Protein AF-A0A507ELG1-F1 (afdb_monomer_lite)

pLDDT: mean 86.61, std 16.06, range [27.95, 98.75]

Foldseek 3Di:
DDPDPDPPQAFDLFAAEEEEQLQAFFDDQVCRQPPVSCVVSVVVVHAYEWEWEADPNWIATDDPDRDHTDDPVSCQVCQVRYEYEYPDPVSVVVQLVVLVRHWYWYDDQPQWTAISVGAIAGDAQHADDQQHEHEAVVVYLQYFCNRRYNHYHHSHRNQSVLVSCQQVVQLVVLVVVVPDDPVRVPPVVVVVVLQCPDLPNLFKFKFKKFALPQWDWDVVQVVLVVVCCVLPVVFQFEDCPGPFAHKIWTLFTFGDRVRCVVCVVVCVVCVVVLLVLLLVLVVVVPFKKWWWAAWGQHPFAIKIFIDIPGQSVVSLVSSVVSCVVVVHRGDRGPDSTTIIGRTGGSDDDRSVSRVVSRVVGGGHTTTMGGDQWMWIFIADNRRDPVSTDIDTSGGHPDD

Secondary structure (DSSP, 8-state):
-------SS---SSPEEEEETT-SSS--TTTTT-HHHHHHHHHTT-EEEEEEEEETTEEEE-SSS--EEE-HHHHHHTTTTEEEEE-SHHHHHHHHTTTTT-EEE--SS-SEEE-TTS-EEEPTTSPP-TTPEEE-GGG-SS---GGGSSEEEES-HHHHHHHHHHHHHHHHHHHHTTSS-GGGS--HHHHHHHHTTSTT----EEEEEEESTTEEE-HHHHHHHHHHHHHHTTSEE-BTT-SS-B-EEEEEEEE-HHHHHHHHHHHHHHHHHHHHHHHHHHHHH-SEEEEEEEEEEETTEEEEEEEESS-THHHHHHHHHHHHHTT---------SEEEEEEE-SS---HHHHHHHHHHTTT-EEEEEEE-EEEEEEE-SS--TTT-EEEEEEE----

Sequence (399 aa):
MLADTAETAGGREVPIIIAHRGNTRGPRKELENTLPYIQDAIAQGFDVEVDVWSVDGQLFLGHDEPEIPIEPSFLDQYAANLWCHAKNVHALGYLLSRRDALRSFSHDVDPHVITSDGRIWTYPGRELVKGAISVMPERSDHQTGIWNCYGICTDFAMLYATYVEMRTRNRKKLVGFRTKKESDYINPLIVDKLLHHTLIDERRCLAVYTYYDDFAPTPAWSALNTYLAKEFGKQNIYDVAGPISFVHWTFMQILGFEQWEEHSATFACHQSKYLAILREEMATLLPLTIKWSGLVAVPNGLVMLGYPSVDVNIWRQRIESRLEKEGLPFRRYQNDIVHSTILRLSADESPERLIAASDAWQDVFFGTLAVSKFQVGRSSWRMQPTECVTVDVVENNWR

Radius of gyration: 23.84 Å; chains: 1; bounding box: 68×49×68 Å

Structure (mmCIF, N/CA/C/O backbone):
data_AF-A0A507ELG1-F1
#
_entry.id   AF-A0A507ELG1-F1
#
loop_
_atom_site.group_PDB
_atom_site.id
_atom_site.type_symbol
_atom_site.label_atom_id
_atom_site.label_alt_id
_atom_site.label_comp_id
_atom_site.label_asym_id
_atom_site.label_entity_id
_atom_site.label_seq_id
_atom_site.pdbx_PDB_ins_code
_atom_site.Cartn_x
_atom_site.Cartn_y
_atom_site.Cartn_z
_atom_site.occupancy
_atom_site.B_iso_or_equiv
_atom_site.auth_seq_id
_atom_site.auth_comp_id
_atom_site.auth_asym_id
_atom_site.auth_atom_id
_atom_site.pdbx_PDB_model_num
ATOM 1 N N . MET A 1 1 ? -41.741 -16.315 6.347 1.00 33.41 1 MET A N 1
ATOM 2 C CA . MET A 1 1 ? -40.717 -16.089 5.310 1.00 33.41 1 MET A CA 1
ATOM 3 C C . MET A 1 1 ? -39.572 -15.358 5.981 1.00 33.41 1 MET A C 1
ATOM 5 O O . MET A 1 1 ? -39.644 -14.151 6.146 1.00 33.41 1 MET A O 1
ATOM 9 N N . LEU A 1 2 ? -38.626 -16.126 6.520 1.00 27.95 2 LEU A N 1
ATOM 10 C CA . LEU A 1 2 ? -37.408 -15.624 7.154 1.00 27.95 2 LEU A CA 1
ATOM 11 C C . LEU A 1 2 ? -36.358 -15.565 6.046 1.00 27.95 2 LEU A C 1
ATOM 13 O O . LEU A 1 2 ? -36.026 -16.603 5.479 1.00 27.95 2 LEU A O 1
ATOM 17 N N . ALA A 1 3 ? -35.956 -14.354 5.672 1.00 29.02 3 ALA A N 1
ATOM 18 C CA . ALA A 1 3 ? -34.877 -14.132 4.725 1.00 29.02 3 ALA A CA 1
ATOM 19 C C . ALA A 1 3 ? -33.538 -14.444 5.408 1.00 29.02 3 ALA A C 1
ATOM 21 O O . ALA A 1 3 ? -33.305 -13.993 6.528 1.00 29.02 3 ALA A O 1
ATOM 22 N N . ASP A 1 4 ? -32.740 -15.261 4.722 1.00 30.05 4 ASP A N 1
ATOM 23 C CA . ASP A 1 4 ? -31.304 -15.512 4.870 1.00 30.05 4 ASP A CA 1
ATOM 24 C C . ASP A 1 4 ? -30.638 -15.065 6.177 1.00 30.05 4 ASP A C 1
ATOM 26 O O . ASP A 1 4 ? -29.995 -14.023 6.275 1.00 30.05 4 ASP A O 1
ATOM 30 N N . THR A 1 5 ? -30.695 -15.943 7.174 1.00 35.59 5 THR A N 1
ATOM 31 C CA . THR A 1 5 ? -29.728 -15.975 8.273 1.00 35.59 5 THR A CA 1
ATOM 32 C C . THR A 1 5 ? -28.686 -17.054 7.983 1.00 35.59 5 THR A C 1
ATOM 34 O O . THR A 1 5 ? -28.819 -18.179 8.464 1.00 35.59 5 THR A O 1
ATOM 37 N N . ALA A 1 6 ? -27.675 -16.722 7.173 1.00 30.36 6 ALA A N 1
ATOM 38 C CA . ALA A 1 6 ? -26.418 -17.473 7.053 1.00 30.36 6 ALA A CA 1
ATOM 39 C C . ALA A 1 6 ? -25.288 -16.631 6.414 1.00 30.36 6 ALA A C 1
ATOM 41 O O . ALA A 1 6 ? -24.550 -17.113 5.562 1.00 30.36 6 ALA A O 1
ATOM 42 N N . GLU A 1 7 ? -25.126 -15.373 6.830 1.00 36.75 7 GLU A N 1
ATOM 43 C CA . GLU A 1 7 ? -23.889 -14.601 6.617 1.00 36.75 7 GLU A CA 1
ATOM 44 C C . GLU A 1 7 ? -23.199 -14.390 7.975 1.00 36.75 7 GLU A C 1
ATOM 46 O O . GLU A 1 7 ? -23.052 -13.284 8.483 1.00 36.75 7 GLU A O 1
ATOM 51 N N . THR A 1 8 ? -22.815 -15.482 8.636 1.00 37.78 8 THR A N 1
ATOM 52 C CA . THR A 1 8 ? -21.976 -15.429 9.838 1.00 37.78 8 THR A CA 1
ATOM 53 C C . THR A 1 8 ? -20.672 -16.188 9.588 1.00 37.78 8 THR A C 1
ATOM 55 O O . THR A 1 8 ? -20.674 -17.346 9.180 1.00 37.78 8 THR A O 1
ATOM 58 N N . ALA A 1 9 ? -19.553 -15.489 9.820 1.00 42.91 9 ALA A N 1
ATOM 59 C CA . ALA A 1 9 ? -18.160 -15.960 9.774 1.00 42.91 9 ALA A CA 1
ATOM 60 C C . ALA A 1 9 ? -17.553 -16.308 8.389 1.00 42.91 9 ALA A C 1
ATOM 62 O O . ALA A 1 9 ? -16.797 -17.270 8.249 1.00 42.91 9 ALA A O 1
ATOM 63 N N . GLY A 1 10 ? -17.822 -15.501 7.357 1.00 45.50 10 GLY A N 1
ATOM 64 C CA . GLY A 1 10 ? -17.147 -15.587 6.054 1.00 45.50 10 GLY A CA 1
ATOM 65 C C . GLY A 1 10 ? -16.188 -14.416 5.818 1.00 45.50 10 GLY A C 1
ATOM 66 O O . GLY A 1 10 ? -16.585 -13.261 5.927 1.00 45.50 10 GLY A O 1
ATOM 67 N N . GLY A 1 11 ? -14.924 -14.690 5.480 1.00 50.69 11 GLY A N 1
ATOM 68 C CA . GLY A 1 11 ? -14.010 -13.664 4.950 1.00 50.69 11 GLY A CA 1
ATOM 69 C C . GLY A 1 11 ? -14.578 -12.973 3.704 1.00 50.69 11 GLY A C 1
ATOM 70 O O . GLY A 1 11 ? -15.358 -13.577 2.966 1.00 50.69 11 GLY A O 1
ATOM 71 N N . ARG A 1 12 ? -14.195 -11.713 3.473 1.00 65.31 12 ARG A N 1
ATOM 72 C CA . ARG A 1 12 ? -14.664 -10.911 2.333 1.00 65.31 12 ARG A CA 1
ATOM 73 C C . ARG A 1 12 ? -13.772 -11.173 1.113 1.00 65.31 12 ARG A C 1
ATOM 75 O O . ARG A 1 12 ? -12.572 -11.350 1.276 1.00 65.31 12 ARG A O 1
ATOM 82 N N . GLU A 1 13 ? -14.334 -11.186 -0.102 1.00 70.69 13 GLU A N 1
ATOM 83 C CA . GLU A 1 13 ? -13.533 -11.314 -1.344 1.00 70.69 13 GLU A CA 1
ATOM 84 C C . GLU A 1 13 ? -12.524 -10.159 -1.482 1.00 70.69 13 GLU A C 1
ATOM 86 O O . GLU A 1 13 ? -11.433 -10.323 -2.021 1.00 70.69 13 GLU A O 1
ATOM 91 N N . VAL A 1 14 ? -12.897 -8.993 -0.951 1.00 84.69 14 VAL A N 1
ATOM 92 C CA . VAL A 1 14 ? -12.072 -7.793 -0.870 1.00 84.69 14 VAL A CA 1
ATOM 93 C C . VAL A 1 14 ? -12.139 -7.251 0.561 1.00 84.69 14 VAL A C 1
ATOM 95 O O . VAL A 1 14 ? -13.238 -6.885 0.986 1.00 84.69 14 VAL A O 1
ATOM 98 N N . PRO A 1 15 ? -11.023 -7.184 1.309 1.00 91.94 15 PRO A N 1
ATOM 99 C CA . PRO A 1 15 ? -11.017 -6.636 2.663 1.00 91.94 15 PRO A CA 1
ATOM 100 C C . PRO A 1 15 ? -11.459 -5.168 2.701 1.00 91.94 15 PRO A C 1
ATOM 102 O O . PRO A 1 15 ? -11.143 -4.394 1.795 1.00 91.94 15 PRO A O 1
ATOM 105 N N . ILE A 1 16 ? -12.147 -4.767 3.772 1.00 95.38 16 ILE A N 1
ATOM 106 C CA . ILE A 1 16 ? -12.341 -3.345 4.092 1.00 95.38 16 ILE A CA 1
ATOM 107 C C . ILE A 1 16 ? -11.002 -2.749 4.503 1.00 95.38 16 ILE A C 1
ATOM 109 O O . ILE A 1 16 ? -10.287 -3.346 5.304 1.00 95.38 16 ILE A O 1
ATOM 113 N N . ILE A 1 17 ? -10.685 -1.561 4.003 1.00 97.88 17 ILE A N 1
ATOM 114 C CA . ILE A 1 17 ? -9.546 -0.799 4.501 1.00 97.88 17 ILE A CA 1
ATOM 115 C C . ILE A 1 17 ? -10.036 0.148 5.594 1.00 97.88 17 ILE A C 1
ATOM 117 O O . ILE A 1 17 ? -10.936 0.957 5.361 1.00 97.88 17 ILE A O 1
ATOM 121 N N . ILE A 1 18 ? -9.448 0.008 6.779 1.00 98.56 18 ILE A N 1
ATOM 122 C CA . ILE A 1 18 ? -9.745 0.793 7.972 1.00 98.56 18 ILE A CA 1
ATOM 123 C C . ILE A 1 18 ? -8.513 1.668 8.247 1.00 98.56 18 ILE A C 1
ATOM 125 O O . ILE A 1 18 ? -7.414 1.159 8.468 1.00 98.56 18 ILE A O 1
ATOM 129 N N . ALA A 1 19 ? -8.668 2.987 8.187 1.00 98.56 19 ALA A N 1
ATOM 130 C CA . ALA A 1 19 ? -7.622 3.927 8.558 1.00 98.56 19 ALA A CA 1
ATOM 131 C C . ALA A 1 19 ? -7.489 3.941 10.084 1.00 98.56 19 ALA A C 1
ATOM 133 O O . ALA A 1 19 ? -8.431 4.297 10.798 1.00 98.56 19 ALA A O 1
ATOM 134 N N . HIS A 1 20 ? -6.324 3.554 10.590 1.00 98.19 20 HIS A N 1
ATOM 135 C CA . HIS A 1 20 ? -6.044 3.571 12.021 1.00 98.19 20 HIS A CA 1
ATOM 136 C C . HIS A 1 20 ? -5.988 5.026 12.500 1.00 98.19 20 HIS A C 1
ATOM 138 O O . HIS A 1 20 ? -5.116 5.784 12.077 1.00 98.19 20 HIS A O 1
ATOM 144 N N . ARG A 1 21 ? -6.964 5.459 13.311 1.00 98.00 21 ARG A N 1
ATOM 145 C CA . ARG A 1 21 ? -7.059 6.832 13.858 1.00 98.00 21 ARG A CA 1
ATOM 146 C C . ARG A 1 21 ? -7.060 7.940 12.803 1.00 98.00 21 ARG A C 1
ATOM 148 O O . ARG A 1 21 ? -6.662 9.071 13.079 1.00 98.00 21 ARG A O 1
ATOM 155 N N . GLY A 1 22 ? -7.508 7.617 11.591 1.00 97.69 22 GLY A N 1
ATOM 156 C CA . GLY A 1 22 ? -7.523 8.523 10.438 1.00 97.69 22 GLY A CA 1
ATOM 157 C C . GLY A 1 22 ? -6.247 8.504 9.585 1.00 97.69 22 GLY A C 1
ATOM 158 O O . GLY A 1 22 ? -6.198 9.184 8.562 1.00 97.69 22 GLY A O 1
ATOM 159 N N . ASN A 1 23 ? -5.228 7.709 9.933 1.00 97.38 23 ASN A N 1
ATOM 160 C CA . ASN A 1 23 ? -3.991 7.612 9.156 1.00 97.38 23 ASN A CA 1
ATOM 161 C C . ASN A 1 23 ? -4.217 6.973 7.776 1.00 97.38 23 ASN A C 1
ATOM 163 O O . ASN A 1 23 ? -4.624 5.817 7.662 1.00 97.38 23 ASN A O 1
ATOM 167 N N . THR A 1 24 ? -3.909 7.715 6.705 1.00 95.06 24 THR A N 1
ATOM 168 C CA . THR A 1 24 ? -4.045 7.213 5.324 1.00 95.06 24 THR A CA 1
ATOM 169 C C . THR A 1 24 ? -2.719 6.980 4.602 1.00 95.06 24 THR A C 1
ATOM 171 O O . THR A 1 24 ? -2.661 6.153 3.688 1.00 95.06 24 THR A O 1
ATOM 174 N N . ARG A 1 25 ? -1.649 7.685 4.992 1.00 92.69 25 ARG A N 1
ATOM 175 C CA . ARG A 1 25 ? -0.325 7.683 4.329 1.00 92.69 25 ARG A CA 1
ATOM 176 C C . ARG A 1 25 ? 0.838 7.508 5.317 1.00 92.69 25 ARG A C 1
ATOM 178 O O . ARG A 1 25 ? 1.948 7.977 5.070 1.00 92.69 25 ARG A O 1
ATOM 185 N N . GLY A 1 26 ? 0.576 6.841 6.431 1.00 92.00 26 GLY A N 1
ATOM 186 C CA . GLY A 1 26 ? 1.486 6.674 7.557 1.00 92.00 26 GLY A CA 1
ATOM 187 C C . GLY A 1 26 ? 1.029 7.450 8.797 1.00 92.00 26 GLY A C 1
ATOM 188 O O . GLY A 1 26 ? 0.108 8.270 8.710 1.00 92.00 26 GLY A O 1
ATOM 189 N N . PRO A 1 27 ? 1.674 7.197 9.948 1.00 92.62 27 PRO A N 1
ATOM 190 C CA . PRO A 1 27 ? 1.269 7.767 11.225 1.00 92.62 27 PRO A CA 1
ATOM 191 C C . PRO A 1 27 ? 1.531 9.274 11.313 1.00 92.62 27 PRO A C 1
ATOM 193 O O . PRO A 1 27 ? 2.610 9.750 10.947 1.00 92.62 27 PRO A O 1
ATOM 196 N N . ARG A 1 28 ? 0.554 10.018 11.845 1.00 93.44 28 ARG A N 1
ATOM 197 C CA . ARG A 1 28 ? 0.633 11.461 12.130 1.00 93.44 28 ARG A CA 1
ATOM 198 C C . ARG A 1 28 ? 0.070 11.763 13.511 1.00 93.44 28 ARG A C 1
ATOM 200 O O . ARG A 1 28 ? -1.081 12.172 13.644 1.00 93.44 28 ARG A O 1
ATOM 207 N N . LYS A 1 29 ? 0.897 11.557 14.536 1.00 93.06 29 LYS A N 1
ATOM 208 C CA . LYS A 1 29 ? 0.501 11.616 15.954 1.00 93.06 29 LYS A CA 1
ATOM 209 C C . LYS A 1 29 ? -0.281 12.876 16.326 1.00 93.06 29 LYS A C 1
ATOM 211 O O . LYS A 1 29 ? -1.199 12.806 17.124 1.00 93.06 29 LYS A O 1
ATOM 216 N N . GLU A 1 30 ? 0.075 14.017 15.748 1.00 94.19 30 GLU A N 1
ATOM 217 C CA . GLU A 1 30 ? -0.551 15.314 16.009 1.00 94.19 30 GLU A CA 1
ATOM 218 C C . GLU A 1 30 ? -1.938 15.497 15.370 1.00 94.19 30 GLU A C 1
ATOM 220 O O . GLU A 1 30 ? -2.654 16.429 15.730 1.00 94.19 30 GLU A O 1
ATOM 225 N N . LEU A 1 31 ? -2.307 14.643 14.410 1.00 95.31 31 LEU A N 1
ATOM 226 C CA . LEU A 1 31 ? -3.608 14.657 13.730 1.00 95.31 31 LEU A CA 1
ATOM 227 C C . LEU A 1 31 ? -4.463 13.432 14.059 1.00 95.31 31 LEU A C 1
ATOM 229 O O . LEU A 1 31 ? -5.669 13.453 13.789 1.00 95.31 31 LEU A O 1
ATOM 233 N N . GLU A 1 32 ? -3.852 12.373 14.595 1.00 96.25 32 GLU A N 1
ATOM 234 C CA . GLU A 1 32 ? -4.533 11.137 14.966 1.00 96.25 32 GLU A CA 1
ATOM 235 C C . GLU A 1 32 ? -5.764 11.431 15.822 1.00 96.25 32 GLU A C 1
ATOM 237 O O . GLU A 1 32 ? -5.737 12.232 16.752 1.00 96.25 32 GLU A O 1
ATOM 242 N N . ASN A 1 33 ? -6.868 10.775 15.472 1.00 96.19 33 ASN A N 1
ATOM 243 C CA . ASN A 1 33 ? -8.140 10.858 16.182 1.00 96.19 33 ASN A CA 1
ATOM 244 C C . ASN A 1 33 ? -8.788 12.262 16.236 1.00 96.19 33 ASN A C 1
ATOM 246 O O . ASN A 1 33 ? -9.774 12.466 16.945 1.00 96.19 33 ASN A O 1
ATOM 250 N N . THR A 1 34 ? -8.288 13.232 15.461 1.00 97.62 34 THR A N 1
ATOM 251 C CA . THR A 1 34 ? -8.937 14.542 15.305 1.00 97.62 34 THR A CA 1
ATOM 252 C C . THR A 1 34 ? -10.132 14.463 14.357 1.00 97.62 34 THR A C 1
ATOM 254 O O . THR A 1 34 ? -10.123 13.717 13.374 1.00 97.62 34 THR A O 1
ATOM 257 N N . LEU A 1 35 ? -11.165 15.277 14.613 1.00 97.81 35 LEU A N 1
ATOM 258 C CA . LEU A 1 35 ? -12.383 15.292 13.792 1.00 97.81 35 LEU A CA 1
ATOM 259 C C . LEU A 1 35 ? -12.098 15.511 12.296 1.00 97.81 35 LEU A C 1
ATOM 261 O O . LEU A 1 35 ? -12.585 14.702 11.506 1.00 97.81 35 LEU A O 1
ATOM 265 N N . PRO A 1 36 ? -11.307 16.524 11.875 1.00 97.81 36 PRO A N 1
ATOM 266 C CA . PRO A 1 36 ? -11.057 16.744 10.451 1.00 97.81 36 PRO A CA 1
ATOM 267 C C . PRO A 1 36 ? -10.329 15.564 9.807 1.00 97.81 36 PRO A C 1
ATOM 269 O O . PRO A 1 36 ? -10.664 15.168 8.699 1.00 97.81 36 PRO A O 1
ATOM 272 N N . TYR A 1 37 ? -9.379 14.949 10.516 1.00 97.38 37 TYR A N 1
ATOM 273 C CA . TYR A 1 37 ? -8.578 13.860 9.965 1.00 97.38 37 TYR A CA 1
ATOM 274 C C . TYR A 1 37 ? -9.384 12.565 9.795 1.00 97.38 37 TYR A C 1
ATOM 276 O O . TYR A 1 37 ? -9.286 11.898 8.765 1.00 97.38 37 TYR A O 1
ATOM 284 N N . ILE A 1 38 ? -10.256 12.253 10.759 1.00 98.56 38 ILE A N 1
ATOM 285 C CA . ILE A 1 38 ? -11.227 11.155 10.645 1.00 98.56 38 ILE A CA 1
ATOM 286 C C . ILE A 1 38 ? -12.174 11.405 9.465 1.00 98.56 38 ILE A C 1
ATOM 288 O O . ILE A 1 38 ? -12.387 10.518 8.640 1.00 98.56 38 ILE A O 1
ATOM 292 N N . GLN A 1 39 ? -12.729 12.615 9.364 1.00 98.50 39 GLN A N 1
ATOM 293 C CA . GLN A 1 39 ? -13.656 12.985 8.293 1.00 98.50 39 GLN A CA 1
ATOM 294 C C . GLN A 1 39 ? -12.999 12.901 6.913 1.00 98.50 39 GLN A C 1
ATOM 296 O O . GLN A 1 39 ? -13.605 12.365 5.986 1.00 98.50 39 GLN A O 1
ATOM 301 N N . ASP A 1 40 ? -11.753 13.355 6.788 1.00 98.25 40 ASP A N 1
ATOM 302 C CA . ASP A 1 40 ? -10.981 13.276 5.550 1.00 98.25 40 ASP A CA 1
ATOM 303 C C . ASP A 1 40 ? -10.722 11.822 5.134 1.00 98.25 40 ASP A C 1
ATOM 305 O O . ASP A 1 40 ? -10.813 11.496 3.948 1.00 98.25 40 ASP A O 1
ATOM 309 N N . ALA A 1 41 ? -10.414 10.925 6.077 1.00 98.25 41 ALA A N 1
ATOM 310 C CA . ALA A 1 41 ? -10.240 9.500 5.788 1.00 98.25 41 ALA A CA 1
ATOM 311 C C . ALA A 1 41 ? -11.553 8.847 5.315 1.00 98.25 41 ALA A C 1
ATOM 313 O O . ALA A 1 41 ? -11.557 8.121 4.318 1.00 98.25 41 ALA A O 1
ATOM 314 N N . ILE A 1 42 ? -12.680 9.171 5.959 1.00 98.44 42 ILE A N 1
ATOM 315 C CA . ILE A 1 42 ? -14.011 8.697 5.543 1.00 98.44 42 ILE A CA 1
ATOM 316 C C . ILE A 1 42 ? -14.381 9.242 4.160 1.00 98.44 42 ILE A C 1
ATOM 318 O O . ILE A 1 42 ? -14.866 8.495 3.311 1.00 98.44 42 ILE A O 1
ATOM 322 N N . ALA A 1 43 ? -14.111 10.522 3.890 1.00 97.81 43 ALA A N 1
ATOM 323 C CA . ALA A 1 43 ? -14.365 11.146 2.592 1.00 97.81 43 ALA A CA 1
ATOM 324 C C . ALA A 1 43 ? -13.534 10.515 1.458 1.00 97.81 43 ALA A C 1
ATOM 326 O O . ALA A 1 43 ? -13.974 10.493 0.309 1.00 97.81 43 ALA A O 1
ATOM 327 N N . GLN A 1 44 ? -12.363 9.958 1.780 1.00 96.44 44 GLN A N 1
ATOM 328 C CA . GLN A 1 44 ? -11.541 9.160 0.862 1.00 96.44 44 GLN A CA 1
ATOM 329 C C . GLN A 1 44 ? -12.065 7.724 0.660 1.00 96.44 44 GLN A C 1
ATOM 331 O O . GLN A 1 44 ? -11.526 6.992 -0.169 1.00 96.44 44 GLN A O 1
ATOM 336 N N . GLY A 1 45 ? -13.132 7.329 1.362 1.00 96.88 45 GLY A N 1
ATOM 337 C CA . GLY A 1 45 ? -13.795 6.032 1.222 1.00 96.88 45 GLY A CA 1
ATOM 338 C C . GLY A 1 45 ? -13.305 4.955 2.190 1.00 96.88 45 GLY A C 1
ATOM 339 O O . GLY A 1 45 ? -13.585 3.778 1.959 1.00 96.88 45 GLY A O 1
ATOM 340 N N . PHE A 1 46 ? -12.575 5.327 3.245 1.00 98.19 46 PHE A N 1
ATOM 341 C CA . PHE A 1 46 ? -12.111 4.393 4.271 1.00 98.19 46 PHE A CA 1
ATOM 342 C C . PHE A 1 46 ? -13.100 4.270 5.431 1.00 98.19 46 PHE A C 1
ATOM 344 O O . PHE A 1 46 ? -13.769 5.230 5.812 1.00 98.19 46 PHE A O 1
ATOM 351 N N . ASP A 1 47 ? -13.135 3.086 6.038 1.00 98.62 47 ASP A N 1
ATOM 352 C CA . ASP A 1 47 ? -13.584 2.970 7.424 1.00 98.62 47 ASP A CA 1
ATOM 353 C C . ASP A 1 47 ? -12.489 3.540 8.342 1.00 98.62 47 ASP A C 1
ATOM 355 O O . ASP A 1 47 ? -11.336 3.664 7.930 1.00 98.62 47 ASP A O 1
ATOM 359 N N . VAL A 1 48 ? -12.815 3.890 9.585 1.00 98.75 48 VAL A N 1
ATOM 360 C CA . VAL A 1 48 ? -11.846 4.488 10.516 1.00 98.75 48 VAL A CA 1
ATOM 361 C C . VAL A 1 48 ? -11.972 3.858 11.894 1.00 98.75 48 VAL A C 1
ATOM 363 O O . VAL A 1 48 ? -13.067 3.772 12.447 1.00 98.75 48 VAL A O 1
ATOM 366 N N . GLU A 1 49 ? -10.845 3.429 12.454 1.00 98.69 49 GLU A N 1
ATOM 367 C CA . GLU A 1 49 ? -10.748 3.114 13.878 1.00 98.69 49 GLU A CA 1
ATOM 368 C C . GLU A 1 49 ? -10.574 4.411 14.669 1.00 98.69 49 GLU A C 1
ATOM 370 O O . GLU A 1 49 ? -9.701 5.211 14.334 1.00 98.69 49 GLU A O 1
ATOM 375 N N . VAL A 1 50 ? -11.381 4.616 15.711 1.00 98.56 50 VAL A N 1
ATOM 376 C CA . VAL A 1 50 ? -11.311 5.798 16.584 1.00 98.56 50 VAL A CA 1
ATOM 377 C C . VAL A 1 50 ? -11.244 5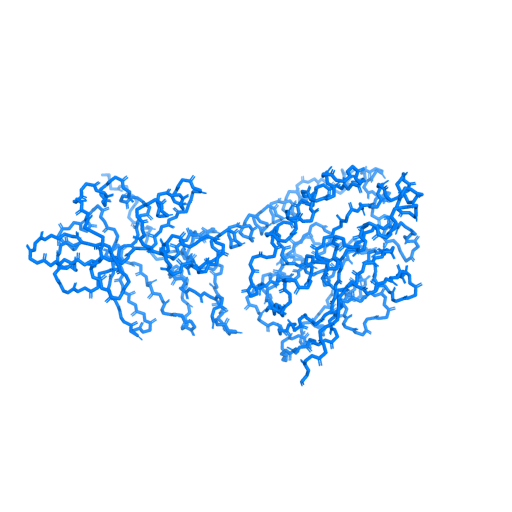.393 18.049 1.00 98.56 50 VAL A C 1
ATOM 379 O O . VAL A 1 50 ? -11.987 4.513 18.486 1.00 98.56 50 VAL A O 1
ATOM 382 N N . ASP A 1 51 ? -10.395 6.073 18.815 1.00 98.56 51 ASP A N 1
ATOM 383 C CA . ASP A 1 51 ? -10.270 5.857 20.257 1.00 98.56 51 ASP A CA 1
ATOM 384 C C . ASP A 1 51 ? -11.288 6.729 20.999 1.00 98.56 51 ASP A C 1
ATOM 386 O O . ASP A 1 51 ? -11.263 7.956 20.880 1.00 98.56 51 ASP A O 1
ATOM 390 N N . VAL A 1 52 ? -12.190 6.105 21.757 1.00 98.69 52 VAL A N 1
ATOM 391 C CA . VAL A 1 52 ? -13.306 6.774 22.436 1.00 98.69 52 VAL A CA 1
ATOM 392 C C . VAL A 1 52 ? -13.179 6.636 23.949 1.00 98.69 52 VAL A C 1
ATOM 394 O O . VAL A 1 52 ? -13.064 5.534 24.494 1.00 98.69 52 VAL A O 1
ATOM 397 N N . TRP A 1 53 ? -13.304 7.768 24.631 1.00 98.62 53 TRP A N 1
ATOM 398 C CA . TRP A 1 53 ? -13.368 7.883 26.082 1.00 98.62 53 TRP A CA 1
ATOM 399 C C . TRP A 1 53 ? -14.738 8.384 26.526 1.00 98.62 53 TRP A C 1
ATOM 401 O O . TRP A 1 53 ? -15.414 9.119 25.805 1.00 98.62 53 TRP A O 1
ATOM 411 N N . SER A 1 54 ? -15.119 8.034 27.754 1.00 98.31 54 SER A N 1
ATOM 412 C CA . SER A 1 54 ? -16.214 8.700 28.450 1.00 98.31 54 SER A CA 1
ATOM 413 C C . SER A 1 54 ? -15.777 9.113 29.847 1.00 98.31 54 SER A C 1
ATOM 415 O O . SER A 1 54 ? -15.323 8.274 30.627 1.00 98.31 54 SER A O 1
ATOM 417 N N . VAL A 1 55 ? -15.899 10.402 30.148 1.00 98.00 55 VAL A N 1
ATOM 418 C CA . VAL A 1 55 ? -15.519 11.002 31.433 1.00 98.00 55 VAL A CA 1
ATOM 419 C C . VAL A 1 55 ? -16.682 11.866 31.894 1.00 98.00 55 VAL A C 1
ATOM 421 O O . VAL A 1 55 ? -17.163 12.703 31.135 1.00 98.00 55 VAL A O 1
ATOM 424 N N . ASP A 1 56 ? -17.194 11.602 33.098 1.00 95.81 56 ASP A N 1
ATOM 425 C CA . ASP A 1 56 ? -18.324 12.328 33.697 1.00 95.81 56 ASP A CA 1
ATOM 426 C C . ASP A 1 56 ? -19.558 12.461 32.777 1.00 95.81 56 ASP A C 1
ATOM 428 O O . ASP A 1 56 ? -20.277 13.460 32.785 1.00 95.81 56 ASP A O 1
ATOM 432 N N . GLY A 1 57 ? -19.817 11.428 31.964 1.00 92.44 57 GLY A N 1
ATOM 433 C CA . GLY A 1 57 ? -20.950 11.372 31.033 1.00 92.44 57 GLY A CA 1
ATOM 434 C C . GLY A 1 57 ? -20.747 12.125 29.713 1.00 92.44 57 GLY A C 1
ATOM 435 O O . GLY A 1 57 ? -21.636 12.094 28.864 1.00 92.44 57 GLY A O 1
ATOM 436 N N . GLN A 1 58 ? -19.591 12.754 29.510 1.00 98.00 58 GLN A N 1
ATOM 437 C CA . GLN A 1 58 ? -19.184 13.362 28.242 1.00 98.00 58 GLN A CA 1
ATOM 438 C C . GLN A 1 58 ? -18.327 12.387 27.432 1.00 98.00 58 GLN A C 1
ATOM 440 O O . GLN A 1 58 ? -17.686 11.499 28.001 1.00 98.00 58 GLN A O 1
ATOM 445 N N . LEU A 1 59 ? -18.339 12.527 26.104 1.00 98.56 59 LEU A N 1
ATOM 446 C CA . LEU A 1 59 ? -17.551 11.705 25.188 1.00 98.56 59 LEU A CA 1
ATOM 447 C C . LEU A 1 59 ? -16.355 12.488 24.665 1.00 98.56 59 LEU A C 1
ATOM 449 O O . LEU A 1 59 ? -16.469 13.677 24.368 1.00 98.56 59 LEU A O 1
ATOM 453 N N . PHE A 1 60 ? -15.232 11.795 24.509 1.00 98.69 60 PHE A N 1
ATOM 454 C CA . PHE A 1 60 ? -14.009 12.372 23.971 1.00 98.69 60 PHE A CA 1
ATOM 455 C C . PHE A 1 60 ? -13.348 11.415 22.984 1.00 98.69 60 PHE A C 1
ATOM 457 O O . PHE A 1 60 ? -13.442 10.195 23.132 1.00 98.69 60 PHE A O 1
ATOM 464 N N . LEU A 1 61 ? -12.642 11.983 22.015 1.00 98.38 61 LEU A N 1
ATOM 465 C CA . LEU A 1 61 ? -11.649 11.293 21.205 1.00 98.38 61 LEU A CA 1
ATOM 466 C C . LEU A 1 61 ? -10.254 11.577 21.773 1.00 98.38 61 LEU A C 1
ATOM 468 O O . LEU A 1 61 ? -9.965 12.701 22.176 1.00 98.38 61 LEU A O 1
ATOM 472 N N . GLY A 1 62 ? -9.389 10.571 21.792 1.00 96.06 62 GLY A N 1
ATOM 473 C CA . GLY A 1 62 ? -7.945 10.728 21.996 1.00 96.06 62 GLY A CA 1
ATOM 474 C C . GLY A 1 62 ? -7.263 9.384 22.238 1.00 96.06 62 GLY A C 1
ATOM 475 O O . GLY A 1 62 ? -7.918 8.427 22.647 1.00 96.06 62 GLY A O 1
ATOM 476 N N . HIS A 1 63 ? -5.971 9.275 21.928 1.00 92.38 63 HIS A N 1
ATOM 477 C CA . HIS A 1 63 ? -5.274 7.988 21.996 1.00 92.38 63 HIS A CA 1
ATOM 478 C C . HIS A 1 63 ? -4.895 7.596 23.426 1.00 92.38 63 HIS A C 1
ATOM 480 O O . HIS A 1 63 ? -5.292 6.536 23.917 1.00 92.38 63 HIS A O 1
ATOM 486 N N . ASP A 1 64 ? -4.093 8.442 24.065 1.00 92.44 64 ASP A N 1
ATOM 487 C CA . ASP A 1 64 ? -3.547 8.190 25.397 1.00 92.44 64 ASP A CA 1
ATOM 488 C C . ASP A 1 64 ? -4.431 8.821 26.483 1.00 92.44 64 ASP A C 1
ATOM 490 O O . ASP A 1 64 ? -4.530 8.284 27.580 1.00 92.44 64 ASP A O 1
ATOM 494 N N . GLU A 1 65 ? -5.134 9.906 26.145 1.00 96.00 65 GLU A N 1
ATOM 495 C CA . GLU A 1 65 ? -5.967 10.699 27.051 1.00 96.00 65 GLU A CA 1
ATOM 496 C C . GLU A 1 65 ? -7.269 11.159 26.354 1.00 96.00 65 GLU A C 1
ATOM 498 O O . GLU A 1 65 ? -7.346 11.159 25.122 1.00 96.00 65 GLU A O 1
ATOM 503 N N . PRO A 1 66 ? -8.314 11.562 27.104 1.00 97.44 66 PRO A N 1
ATOM 504 C CA . PRO A 1 66 ? -9.536 12.155 26.555 1.00 97.44 66 PRO A CA 1
ATOM 505 C C . PRO A 1 66 ? -9.306 13.617 26.123 1.00 97.44 66 PRO A C 1
ATOM 507 O O . PRO A 1 66 ? -9.476 14.545 26.912 1.00 97.44 66 PRO A O 1
ATOM 510 N N . GLU A 1 67 ? -8.924 13.841 24.866 1.00 96.81 67 GLU A N 1
ATOM 511 C CA . GLU A 1 67 ? -8.446 15.153 24.398 1.00 96.81 67 GLU A CA 1
ATOM 512 C C . GLU A 1 67 ? -9.537 16.022 23.757 1.00 96.81 67 GLU A C 1
ATOM 514 O O . GLU A 1 67 ? -9.666 17.208 24.065 1.00 96.81 67 GLU A O 1
ATOM 519 N N . ILE A 1 68 ? -10.322 15.449 22.844 1.00 97.50 68 ILE A N 1
ATOM 520 C CA . ILE A 1 68 ? -11.238 16.196 21.976 1.00 97.50 68 ILE A CA 1
ATOM 521 C C . ILE A 1 68 ? -12.675 15.858 22.369 1.00 97.50 68 ILE A C 1
ATOM 523 O O . ILE A 1 68 ? -13.130 14.759 22.052 1.00 97.50 68 ILE A O 1
ATOM 527 N N . PRO A 1 69 ? -13.418 16.764 23.031 1.00 97.94 69 PRO A N 1
ATOM 528 C CA . PRO A 1 69 ? -14.815 16.517 23.361 1.00 97.94 69 PRO A CA 1
ATOM 529 C C . PRO A 1 69 ? -15.651 16.395 22.087 1.00 97.94 69 PRO A C 1
ATOM 531 O O . PRO A 1 69 ? -15.490 17.176 21.145 1.00 97.94 69 PRO A O 1
ATOM 534 N N . ILE A 1 70 ? -16.567 15.430 22.072 1.00 98.31 70 ILE A N 1
ATOM 535 C CA . ILE A 1 70 ? -17.480 15.199 20.955 1.00 98.31 70 ILE A CA 1
ATOM 536 C C . ILE A 1 70 ? -18.923 15.077 21.432 1.00 98.31 70 ILE A C 1
ATOM 538 O O . ILE A 1 70 ? -19.217 14.523 22.491 1.00 98.31 70 ILE A O 1
ATOM 542 N N . GLU A 1 71 ? -19.839 15.549 20.593 1.00 97.81 71 GLU A N 1
ATOM 543 C CA . GLU A 1 71 ? -21.256 15.255 20.759 1.00 97.81 71 GLU A CA 1
ATOM 544 C C . GLU A 1 71 ? -21.555 13.822 20.284 1.00 97.81 71 GLU A C 1
ATOM 546 O O . GLU A 1 71 ? -21.003 13.389 19.266 1.00 97.81 71 GLU A O 1
ATOM 551 N N . PRO A 1 72 ? -22.478 13.092 20.938 1.00 96.69 72 PRO A N 1
ATOM 552 C CA . PRO A 1 72 ? -22.946 11.776 20.491 1.00 96.69 72 PRO A CA 1
ATOM 553 C C . PRO A 1 72 ? -23.312 11.687 19.004 1.00 96.69 72 PRO A C 1
ATOM 555 O O . PRO A 1 72 ? -23.087 10.660 18.365 1.00 96.69 72 PRO A O 1
ATOM 558 N N . SER A 1 73 ? -23.848 12.775 18.442 1.00 97.12 73 SER A N 1
ATOM 559 C CA . SER A 1 73 ? -24.254 12.861 17.038 1.00 97.12 73 SER A CA 1
ATOM 560 C C . SER A 1 73 ? -23.097 12.680 16.053 1.00 97.12 73 SER A C 1
ATOM 562 O O . SER A 1 73 ? -23.340 12.259 14.924 1.00 97.12 73 SER A O 1
ATOM 564 N N . PHE A 1 74 ? -21.849 12.942 16.459 1.00 98.12 74 PHE A N 1
ATOM 565 C CA . PHE A 1 74 ? -20.680 12.683 15.619 1.00 98.12 74 PHE A CA 1
ATOM 566 C C . PHE A 1 74 ? -20.525 11.187 15.322 1.00 98.12 74 PHE A C 1
ATOM 568 O O . PHE A 1 74 ? -20.350 10.804 14.165 1.00 98.12 74 PHE A O 1
ATOM 575 N N . LEU A 1 75 ? -20.645 10.336 16.348 1.00 98.19 75 LEU A N 1
ATOM 576 C CA . LEU A 1 75 ? -20.574 8.883 16.169 1.00 98.19 75 LEU A CA 1
ATOM 577 C C . LEU A 1 75 ? -21.727 8.383 15.291 1.00 98.19 75 LEU A C 1
ATOM 579 O O . LEU A 1 75 ? -21.541 7.478 14.484 1.00 98.19 75 LEU A O 1
ATOM 583 N N . ASP A 1 76 ? -22.894 9.015 15.402 1.00 96.69 76 ASP A N 1
ATOM 584 C CA . ASP A 1 76 ? -24.102 8.635 14.660 1.00 96.69 76 ASP A CA 1
ATOM 585 C C . ASP A 1 76 ? -24.009 8.972 13.187 1.00 96.69 76 ASP A C 1
ATOM 587 O O . ASP A 1 76 ? -24.373 8.165 12.333 1.00 96.69 76 ASP A O 1
ATOM 591 N N . GLN A 1 77 ? -23.480 10.157 12.894 1.00 97.75 77 GLN A N 1
ATOM 592 C CA . GLN A 1 77 ? -23.257 10.624 11.537 1.00 97.75 77 GLN A CA 1
ATOM 593 C C . GLN A 1 77 ? -22.362 9.662 10.745 1.00 97.75 77 GLN A C 1
ATOM 595 O O . GLN A 1 77 ? -22.584 9.472 9.550 1.00 97.75 77 GLN A O 1
ATOM 600 N N . TYR A 1 78 ? -21.382 9.041 11.406 1.00 97.88 78 TYR A N 1
ATOM 601 C CA . TYR A 1 78 ? -20.380 8.178 10.777 1.00 97.88 78 TYR A CA 1
ATOM 602 C C . TYR A 1 78 ? -20.470 6.709 11.217 1.00 97.88 78 TYR A C 1
ATOM 604 O O . TYR A 1 78 ? -19.534 5.939 11.003 1.00 97.88 78 TYR A O 1
ATOM 612 N N . ALA A 1 79 ? -21.600 6.287 11.787 1.00 96.62 79 ALA A N 1
ATOM 613 C CA . ALA A 1 79 ? -21.784 4.958 12.376 1.00 96.62 79 ALA A CA 1
ATOM 614 C C . ALA A 1 79 ? -21.417 3.800 11.424 1.00 96.62 79 ALA A C 1
ATOM 616 O O . ALA A 1 79 ? -20.819 2.804 11.833 1.00 96.62 79 ALA A O 1
ATOM 617 N N . ALA A 1 80 ? -21.713 3.961 10.131 1.00 95.94 80 ALA A N 1
ATOM 618 C CA . ALA A 1 80 ? -21.415 2.972 9.096 1.00 95.94 80 ALA A CA 1
ATOM 619 C C . ALA A 1 80 ? -19.919 2.846 8.750 1.00 95.94 80 ALA A C 1
ATOM 621 O O . ALA A 1 80 ? -19.531 1.856 8.137 1.00 95.94 80 ALA A O 1
ATOM 622 N N . ASN A 1 81 ? -19.088 3.820 9.135 1.00 97.94 81 ASN A N 1
ATOM 623 C CA . ASN A 1 81 ? -17.661 3.884 8.805 1.00 97.94 81 ASN A CA 1
ATOM 624 C C . ASN A 1 81 ? -16.754 3.755 10.034 1.00 97.94 81 ASN A C 1
ATOM 626 O O . ASN A 1 81 ? -15.602 3.354 9.896 1.00 97.94 81 ASN A O 1
ATOM 630 N N . LEU A 1 82 ? -17.263 4.038 11.235 1.00 98.50 82 LEU A N 1
ATOM 631 C CA . LEU A 1 82 ? -16.463 3.995 12.457 1.00 98.50 82 LEU A CA 1
ATOM 632 C C . LEU A 1 82 ? -16.364 2.592 13.069 1.00 98.50 82 LEU A C 1
ATOM 634 O O . LEU A 1 82 ? -17.331 1.822 13.082 1.00 98.50 82 LEU A O 1
ATOM 638 N N . TRP A 1 83 ? -15.181 2.314 13.614 1.00 98.56 83 TRP A N 1
ATOM 639 C CA . TRP A 1 83 ? -14.864 1.218 14.524 1.00 98.56 83 TRP A CA 1
ATOM 640 C C . TRP A 1 83 ? -14.364 1.826 15.837 1.00 98.56 83 TRP A C 1
ATOM 642 O O . TRP A 1 83 ? -13.253 2.344 15.909 1.00 98.56 83 TRP A O 1
ATOM 652 N N . CYS A 1 84 ? -15.198 1.812 16.872 1.00 98.69 84 CYS A N 1
ATOM 653 C CA . CYS A 1 84 ? -14.914 2.528 18.114 1.00 98.69 84 CYS A CA 1
ATOM 654 C C . CYS A 1 84 ? -14.123 1.655 19.102 1.00 98.69 84 CYS A C 1
ATOM 656 O O . CYS A 1 84 ? -14.682 0.730 19.701 1.00 98.69 84 CYS A O 1
ATOM 658 N N . HIS A 1 85 ? -12.850 1.975 19.327 1.00 98.56 85 HIS A N 1
ATOM 659 C CA . HIS A 1 85 ? -12.048 1.406 20.410 1.00 98.56 85 HIS A CA 1
ATOM 660 C C . HIS A 1 85 ? -12.401 2.115 21.721 1.00 98.56 85 HIS A C 1
ATOM 662 O O . HIS A 1 85 ? -12.078 3.280 21.937 1.00 98.56 85 HIS A O 1
ATOM 668 N N . ALA A 1 86 ? -13.094 1.421 22.619 1.00 98.38 86 ALA A N 1
ATOM 669 C CA . ALA A 1 86 ? -13.395 1.929 23.948 1.00 98.38 86 ALA A CA 1
ATOM 670 C C . ALA A 1 86 ? -12.137 1.906 24.830 1.00 98.38 86 ALA A C 1
ATOM 672 O O . ALA A 1 86 ? -11.646 0.829 25.186 1.00 98.38 86 ALA A O 1
ATOM 673 N N . LYS A 1 87 ? -11.662 3.089 25.226 1.00 98.06 87 LYS A N 1
ATOM 674 C CA . LYS A 1 87 ? -10.443 3.268 26.030 1.00 98.06 87 LYS A CA 1
ATOM 675 C C . LYS A 1 87 ? -10.670 3.183 27.536 1.00 98.06 87 LYS A C 1
ATOM 677 O O . LYS A 1 87 ? -9.727 2.977 28.292 1.00 98.06 87 LYS A O 1
ATOM 682 N N . ASN A 1 88 ? -11.921 3.293 27.982 1.00 97.81 88 ASN A N 1
ATOM 683 C CA . ASN A 1 88 ? -12.296 3.061 29.372 1.00 97.81 88 ASN A CA 1
ATOM 684 C C . ASN A 1 88 ? -13.659 2.359 29.502 1.00 97.81 88 ASN A C 1
ATOM 686 O O . ASN A 1 88 ? -14.442 2.265 28.554 1.00 97.81 88 ASN A O 1
ATOM 690 N N . VAL A 1 89 ? -13.953 1.860 30.707 1.00 97.44 89 VAL A N 1
ATOM 691 C CA . VAL A 1 89 ? -15.177 1.087 30.982 1.00 97.44 89 VAL A CA 1
ATOM 692 C C . VAL A 1 89 ? -16.460 1.894 30.745 1.00 97.44 89 VAL A C 1
ATOM 694 O O . VAL A 1 89 ? -17.475 1.335 30.333 1.00 97.44 89 VAL A O 1
ATOM 697 N N . HIS A 1 90 ? -16.419 3.212 30.953 1.00 98.38 90 HIS A N 1
ATOM 698 C CA . HIS A 1 90 ? -17.565 4.093 30.730 1.00 98.38 90 HIS A CA 1
ATOM 699 C C . HIS A 1 90 ? -17.864 4.264 29.236 1.00 98.38 90 HIS A C 1
ATOM 701 O O . HIS A 1 90 ? -19.023 4.151 28.834 1.00 98.38 90 HIS A O 1
ATOM 707 N N . ALA A 1 91 ? -16.834 4.441 28.402 1.00 98.38 91 ALA A N 1
ATOM 708 C CA . ALA A 1 91 ? -16.967 4.454 26.947 1.00 98.38 91 ALA A CA 1
ATOM 709 C C . ALA A 1 91 ? -17.508 3.119 26.437 1.00 98.38 91 ALA A C 1
ATOM 711 O O . ALA A 1 91 ? -18.421 3.100 25.616 1.00 98.38 91 ALA A O 1
ATOM 712 N N . LEU A 1 92 ? -17.001 2.000 26.969 1.00 98.00 92 LEU A N 1
ATOM 713 C CA . LEU A 1 92 ? -17.484 0.671 26.602 1.00 98.00 92 LEU A CA 1
ATOM 714 C C . LEU A 1 92 ? -18.971 0.510 26.943 1.00 98.00 92 LEU A C 1
ATOM 716 O O . LEU A 1 92 ? -19.744 0.053 26.104 1.00 98.00 92 LEU A O 1
ATOM 720 N N . GLY A 1 93 ? -19.391 0.929 28.141 1.00 97.88 93 GLY A N 1
ATOM 721 C CA . GLY A 1 93 ? -20.798 0.915 28.548 1.00 97.88 93 GLY A CA 1
ATOM 722 C C . GLY A 1 93 ? -21.689 1.755 27.628 1.00 97.88 93 GLY A C 1
ATOM 723 O O . GLY A 1 93 ? -22.741 1.281 27.193 1.00 97.88 93 GLY A O 1
ATOM 724 N N . TYR A 1 94 ? -21.246 2.966 27.275 1.00 98.06 94 TYR A N 1
ATOM 725 C CA . TYR A 1 94 ? -21.948 3.828 26.323 1.00 98.06 94 TYR A CA 1
ATOM 726 C C . TYR A 1 94 ? -22.078 3.164 24.944 1.00 98.06 94 TYR A C 1
ATOM 728 O O . TYR A 1 94 ? -23.186 3.035 24.423 1.00 98.06 94 TYR A O 1
ATOM 736 N N . LEU A 1 95 ? -20.973 2.687 24.368 1.00 98.06 95 LEU A N 1
ATOM 737 C CA . LEU A 1 95 ? -20.949 2.096 23.028 1.00 98.06 95 LEU A CA 1
ATOM 738 C C . LEU A 1 95 ? -21.779 0.805 22.955 1.00 98.06 95 LEU A C 1
ATOM 740 O O . LEU A 1 95 ? -22.557 0.628 22.019 1.00 98.06 95 LEU A O 1
ATOM 744 N N . LEU A 1 96 ? -21.713 -0.054 23.979 1.00 96.69 96 LEU A N 1
ATOM 745 C CA . LEU A 1 96 ? -22.521 -1.276 24.047 1.00 96.69 96 LEU A CA 1
ATOM 746 C C . LEU A 1 96 ? -24.020 -0.997 24.185 1.00 96.69 96 LEU A C 1
ATOM 748 O O . LEU A 1 96 ? -24.823 -1.758 23.641 1.00 96.69 96 LEU A O 1
ATOM 752 N N . SER A 1 97 ? -24.416 0.097 24.848 1.00 96.25 97 SER A N 1
ATOM 753 C CA . SER A 1 97 ? -25.824 0.532 24.882 1.00 96.25 97 SER A CA 1
ATOM 754 C C . SER A 1 97 ? -26.364 0.901 23.492 1.00 96.25 97 SER A C 1
ATOM 756 O O . SER A 1 97 ? -27.574 0.964 23.287 1.00 96.25 97 SER A O 1
ATOM 758 N N . ARG A 1 98 ? -25.458 1.090 22.526 1.00 95.75 98 ARG A N 1
ATOM 759 C CA . ARG A 1 98 ? -25.716 1.490 21.144 1.00 95.75 98 ARG A CA 1
ATOM 760 C C . ARG A 1 98 ? -25.255 0.464 20.109 1.00 95.75 98 ARG A C 1
ATOM 762 O O . ARG A 1 98 ? -25.116 0.807 18.937 1.00 95.75 98 ARG A O 1
ATOM 769 N N . ARG A 1 99 ? -25.041 -0.791 20.514 1.00 93.19 99 ARG A N 1
ATOM 770 C CA . ARG A 1 99 ? -24.481 -1.858 19.661 1.00 93.19 99 ARG A CA 1
ATOM 771 C C . ARG A 1 99 ? -25.243 -2.123 18.357 1.00 93.19 99 ARG A C 1
ATOM 773 O O . ARG A 1 99 ? -24.655 -2.639 17.419 1.00 93.19 99 ARG A O 1
ATOM 780 N N . ASP A 1 100 ? -26.530 -1.773 18.299 1.00 92.56 100 ASP A N 1
ATOM 781 C CA . ASP A 1 100 ? -27.352 -1.946 17.093 1.00 92.56 100 ASP A CA 1
ATOM 782 C C . ASP A 1 100 ? -27.036 -0.887 16.016 1.00 92.56 100 ASP A C 1
ATOM 784 O O . ASP A 1 100 ? -27.437 -1.034 14.864 1.00 92.56 100 ASP A O 1
ATOM 788 N N . ALA A 1 101 ? -26.316 0.178 16.386 1.00 94.19 101 ALA A N 1
ATOM 789 C CA . ALA A 1 101 ? -25.897 1.259 15.497 1.00 94.19 101 ALA A CA 1
ATOM 790 C C . ALA A 1 101 ? -24.369 1.383 15.382 1.00 94.19 101 ALA A C 1
ATOM 792 O O . ALA A 1 101 ? -23.872 1.712 14.310 1.00 94.19 101 ALA A O 1
ATOM 793 N N . LEU A 1 102 ? -23.623 1.138 16.466 1.00 96.00 102 LEU A N 1
ATOM 794 C CA . LEU A 1 102 ? -22.179 1.368 16.532 1.00 96.00 102 LEU A CA 1
ATOM 795 C C . LEU A 1 102 ? -21.389 0.060 16.648 1.00 96.00 102 LEU A C 1
ATOM 797 O O . LEU A 1 102 ? -21.656 -0.788 17.508 1.00 96.00 102 LEU A O 1
ATOM 801 N N . ARG A 1 103 ? -20.346 -0.054 15.821 1.00 97.25 103 ARG A N 1
ATOM 802 C CA . ARG A 1 103 ? -19.314 -1.088 15.952 1.00 97.25 103 ARG A CA 1
ATOM 803 C C . ARG A 1 103 ? -18.298 -0.634 16.986 1.00 97.25 103 ARG A C 1
ATOM 805 O O . ARG A 1 103 ? -17.725 0.445 16.861 1.00 97.25 103 ARG A O 1
ATOM 812 N N . SER A 1 104 ? -18.061 -1.457 17.996 1.00 98.06 104 SER A N 1
ATOM 813 C CA . SER A 1 104 ? -17.131 -1.130 19.073 1.00 98.06 104 SER A CA 1
ATOM 814 C C . SER A 1 104 ? -16.392 -2.349 19.587 1.00 98.06 104 SER A C 1
ATOM 816 O O . SER A 1 104 ? -16.907 -3.461 19.521 1.00 98.06 104 SER A O 1
ATOM 818 N N . PHE A 1 105 ? -15.225 -2.137 20.168 1.00 98.06 105 PHE A N 1
ATOM 819 C CA . PHE A 1 105 ? -14.442 -3.159 20.853 1.00 98.06 105 PHE A CA 1
ATOM 820 C C . PHE A 1 105 ? -13.618 -2.510 21.964 1.00 98.06 105 PHE A C 1
ATOM 822 O O . PHE A 1 105 ? -13.543 -1.287 22.065 1.00 98.06 105 PHE A O 1
ATOM 829 N N . SER A 1 106 ? -13.012 -3.319 22.824 1.00 97.44 106 SER A N 1
ATOM 830 C CA . SER A 1 106 ? -12.042 -2.851 23.809 1.00 97.44 106 SER A CA 1
ATOM 831 C C . SER A 1 106 ? -10.951 -3.898 23.941 1.00 97.44 106 SER A C 1
ATOM 833 O O . SER A 1 106 ? -11.252 -5.089 24.011 1.00 97.44 106 SER A O 1
ATOM 835 N N . HIS A 1 107 ? -9.703 -3.451 23.918 1.00 94.81 107 HIS A N 1
ATOM 836 C CA . HIS A 1 107 ? -8.526 -4.280 24.139 1.00 94.81 107 HIS A CA 1
ATOM 837 C C . HIS A 1 107 ? -7.339 -3.413 24.555 1.00 94.81 107 HIS A C 1
ATOM 839 O O . HIS A 1 107 ? -7.365 -2.195 24.354 1.00 94.81 107 HIS A O 1
ATOM 845 N N . ASP A 1 108 ? -6.313 -4.055 25.105 1.00 88.94 108 ASP A N 1
ATOM 846 C CA . ASP A 1 108 ? -4.990 -3.460 25.307 1.00 88.94 108 ASP A CA 1
ATOM 847 C C . ASP A 1 108 ? -3.940 -4.284 24.552 1.00 88.94 108 ASP A C 1
ATOM 849 O O . ASP A 1 108 ? -3.567 -3.958 23.427 1.00 88.94 108 ASP A O 1
ATOM 853 N N . VAL A 1 109 ? -3.547 -5.427 25.120 1.00 88.62 109 VAL A N 1
ATOM 854 C CA . VAL A 1 109 ? -2.566 -6.358 24.532 1.00 88.62 109 VAL A CA 1
ATOM 855 C C . VAL A 1 109 ? -3.140 -7.753 24.276 1.00 88.62 109 VAL A C 1
ATOM 857 O O . VAL A 1 109 ? -2.400 -8.693 23.967 1.00 88.62 109 VAL A O 1
ATOM 860 N N . ASP A 1 110 ? -4.460 -7.897 24.404 1.00 94.88 110 ASP A N 1
ATOM 861 C CA . ASP A 1 110 ? -5.191 -9.128 24.127 1.00 94.88 110 ASP A CA 1
ATOM 862 C C . ASP A 1 110 ? -4.936 -9.575 22.682 1.00 94.88 110 ASP A C 1
ATOM 864 O O . ASP A 1 110 ? -5.177 -8.793 21.759 1.00 94.88 110 ASP A O 1
ATOM 868 N N . PRO A 1 111 ? -4.469 -10.819 22.447 1.00 94.06 111 PRO A N 1
ATOM 869 C CA . PRO A 1 111 ? -4.142 -11.284 21.102 1.00 94.06 111 PRO A CA 1
ATOM 870 C C . PRO A 1 111 ? -5.310 -11.194 20.116 1.00 94.06 111 PRO A C 1
ATOM 872 O O . PRO A 1 111 ? -5.105 -10.904 18.935 1.00 94.06 111 PRO A O 1
ATOM 875 N N . HIS A 1 112 ? -6.524 -11.427 20.614 1.00 96.62 112 HIS A N 1
ATOM 876 C CA . HIS A 1 112 ? -7.761 -11.435 19.848 1.00 96.62 112 HIS A CA 1
ATOM 877 C C . HIS A 1 112 ? -8.898 -10.946 20.742 1.00 96.62 112 HIS A C 1
ATOM 879 O O . HIS A 1 112 ? -9.080 -11.470 21.841 1.00 96.62 112 HIS A O 1
ATOM 885 N N . VAL A 1 113 ? -9.693 -9.994 20.258 1.00 97.00 113 VAL A N 1
ATOM 886 C CA . VAL A 1 113 ? -10.943 -9.578 20.913 1.00 97.00 113 VAL A CA 1
ATOM 887 C C . VAL A 1 113 ? -12.120 -9.675 19.957 1.00 97.00 113 VAL A C 1
ATOM 889 O O . VAL A 1 113 ? -11.945 -9.830 18.750 1.00 97.00 113 VAL A O 1
ATOM 892 N N . ILE A 1 114 ? -13.330 -9.608 20.504 1.00 97.06 114 ILE A N 1
ATOM 893 C CA . ILE A 1 114 ? -14.567 -9.640 19.726 1.00 97.06 114 ILE A CA 1
ATOM 894 C C . ILE A 1 114 ? -15.155 -8.229 19.688 1.00 97.06 114 ILE A C 1
ATOM 896 O O . ILE A 1 114 ? -15.290 -7.574 20.722 1.00 97.06 114 ILE A O 1
ATOM 900 N N . THR A 1 115 ? -15.507 -7.762 18.497 1.00 96.88 115 THR A N 1
ATOM 901 C CA . THR A 1 115 ? -16.250 -6.517 18.289 1.00 96.88 115 THR A CA 1
ATOM 902 C C . THR A 1 115 ? -17.737 -6.717 18.602 1.00 96.88 115 THR A C 1
ATOM 904 O O . THR A 1 115 ? -18.251 -7.834 18.573 1.00 96.88 115 THR A O 1
ATOM 907 N N . SER A 1 116 ? -18.472 -5.638 18.876 1.00 96.38 116 SER A N 1
ATOM 908 C CA . SER A 1 116 ? -19.905 -5.673 19.217 1.00 96.38 116 SER A CA 1
ATOM 909 C C . SER A 1 116 ? -20.786 -6.323 18.144 1.00 96.38 116 SER A C 1
ATOM 911 O O . SER A 1 116 ? -21.866 -6.816 18.459 1.00 96.38 116 SER A O 1
ATOM 913 N N . ASP A 1 117 ? -20.312 -6.365 16.899 1.00 92.56 117 ASP A N 1
ATOM 914 C CA . ASP A 1 117 ? -20.954 -7.002 15.749 1.00 92.56 117 ASP A CA 1
ATOM 915 C C . ASP A 1 117 ? -20.405 -8.411 15.432 1.00 92.56 117 ASP A C 1
ATOM 917 O O . ASP A 1 117 ? -20.700 -8.974 14.377 1.00 92.56 117 ASP A O 1
ATOM 921 N N . GLY A 1 118 ? -19.627 -9.005 16.344 1.00 93.62 118 GLY A N 1
ATOM 922 C CA . GLY A 1 118 ? -19.231 -10.415 16.305 1.00 93.62 118 GLY A CA 1
ATOM 923 C C . GLY A 1 118 ? -18.007 -10.740 15.446 1.00 93.62 118 GLY A C 1
ATOM 924 O O . GLY A 1 118 ? -17.821 -11.902 15.081 1.00 93.62 118 GLY A O 1
ATOM 925 N N . ARG A 1 119 ? -17.167 -9.756 15.108 1.00 94.75 119 ARG A N 1
ATOM 926 C CA . ARG A 1 119 ? -15.919 -9.968 14.356 1.00 94.75 119 ARG A CA 1
ATOM 927 C C . ARG A 1 119 ? -14.731 -10.109 15.297 1.00 94.75 119 ARG A C 1
ATOM 929 O O . ARG A 1 119 ? -14.721 -9.562 16.394 1.00 94.75 119 ARG A O 1
ATOM 936 N N . ILE A 1 120 ? -13.717 -10.843 14.848 1.00 97.38 120 ILE A N 1
ATOM 937 C CA . ILE A 1 120 ? -12.454 -10.980 15.579 1.00 97.38 120 ILE A CA 1
ATOM 938 C C . ILE A 1 120 ? -11.557 -9.804 15.203 1.00 97.38 120 ILE A C 1
ATOM 940 O O . ILE A 1 120 ? -11.249 -9.629 14.028 1.00 97.38 120 ILE A O 1
ATOM 944 N N . TRP A 1 121 ? -11.131 -9.022 16.186 1.00 97.75 121 TRP A N 1
ATOM 945 C CA . TRP A 1 121 ? -10.137 -7.963 16.046 1.00 97.75 121 TRP A CA 1
ATOM 946 C C . TRP A 1 121 ? -8.788 -8.489 16.538 1.00 97.75 121 TRP A C 1
ATOM 948 O O . TRP A 1 121 ? -8.640 -8.815 17.719 1.00 97.75 121 TRP A O 1
ATOM 958 N N . THR A 1 122 ? -7.828 -8.651 15.626 1.00 96.31 122 THR A N 1
ATOM 959 C CA . THR A 1 122 ? -6.573 -9.360 15.904 1.00 96.31 122 THR A CA 1
ATOM 960 C C . THR A 1 122 ? -5.440 -8.382 16.171 1.00 96.31 122 THR A C 1
ATOM 962 O O . THR A 1 122 ? -5.103 -7.571 15.311 1.00 96.31 122 THR A O 1
ATOM 965 N N . TYR A 1 123 ? -4.803 -8.505 17.334 1.00 94.88 123 TYR A N 1
ATOM 966 C CA . TYR A 1 123 ? -3.655 -7.686 17.711 1.00 94.88 123 TYR A CA 1
ATOM 967 C C . TYR A 1 123 ? -2.496 -7.832 16.702 1.00 94.88 123 TYR A C 1
ATOM 969 O O . TYR A 1 123 ? -2.296 -8.926 16.155 1.00 94.88 123 TYR A O 1
ATOM 977 N N . PRO A 1 124 ? -1.698 -6.773 16.458 1.00 93.31 124 PRO A N 1
ATOM 978 C CA . PRO A 1 124 ? -0.605 -6.809 15.490 1.00 93.31 124 PRO A CA 1
ATOM 979 C C . PRO A 1 124 ? 0.329 -8.013 15.645 1.00 93.31 124 PRO A C 1
ATOM 981 O O . PRO A 1 124 ? 0.776 -8.352 16.743 1.00 93.31 124 PRO A O 1
ATOM 984 N N . GLY A 1 125 ? 0.632 -8.667 14.520 1.00 89.62 125 GLY A N 1
ATOM 985 C CA . GLY A 1 125 ? 1.541 -9.815 14.457 1.00 89.62 125 GLY A CA 1
ATOM 986 C C . GLY A 1 125 ? 1.014 -11.115 15.069 1.00 89.62 125 GLY A C 1
ATOM 987 O O . GLY A 1 125 ? 1.768 -12.084 15.155 1.00 89.62 125 GLY A O 1
ATOM 988 N N . ARG A 1 126 ? -0.254 -11.170 15.492 1.00 92.75 126 ARG A N 1
ATOM 989 C CA . ARG A 1 126 ? -0.898 -12.417 15.922 1.00 92.75 126 ARG A CA 1
ATOM 990 C C . ARG A 1 126 ? -1.476 -13.185 14.736 1.00 92.75 126 ARG A C 1
ATOM 992 O O . ARG A 1 126 ? -1.649 -12.649 13.639 1.00 92.75 126 ARG A O 1
ATOM 999 N N . GLU A 1 127 ? -1.747 -14.465 14.984 1.00 91.81 127 GLU A N 1
ATOM 1000 C CA . GLU A 1 127 ? -2.339 -15.379 14.010 1.00 91.81 127 GLU A CA 1
ATOM 1001 C C . GLU A 1 127 ? -3.681 -14.837 13.506 1.00 91.81 127 GLU A C 1
ATOM 1003 O O . GLU A 1 127 ? -4.567 -14.503 14.299 1.00 91.81 127 GLU A O 1
ATOM 1008 N N . LEU A 1 128 ? -3.817 -14.744 12.183 1.00 92.12 128 LEU A N 1
ATOM 1009 C CA . LEU A 1 128 ? -5.044 -14.318 11.524 1.00 92.12 128 LEU A CA 1
ATOM 1010 C C . LEU A 1 128 ? -5.903 -15.530 11.183 1.00 92.12 128 LEU A C 1
ATOM 1012 O O . LEU A 1 128 ? -5.425 -16.525 10.643 1.00 92.12 128 LEU A O 1
ATOM 1016 N N . VAL A 1 129 ? -7.203 -15.396 11.426 1.00 90.19 129 VAL A N 1
ATOM 1017 C CA . VAL A 1 129 ? -8.215 -16.332 10.935 1.00 90.19 129 VAL A CA 1
ATOM 1018 C C . VAL A 1 129 ? -9.054 -15.661 9.855 1.00 90.19 129 VAL A C 1
ATOM 1020 O O . VAL A 1 129 ? -9.214 -14.438 9.831 1.00 90.19 129 VAL A O 1
ATOM 1023 N N . LYS A 1 130 ? -9.605 -16.465 8.941 1.00 89.19 130 LYS A N 1
ATOM 1024 C CA . LYS A 1 130 ? -10.463 -15.966 7.861 1.00 89.19 130 LYS A CA 1
ATOM 1025 C C . LYS A 1 130 ? -11.605 -15.124 8.441 1.00 89.19 130 LYS A C 1
ATOM 1027 O O . LYS A 1 130 ? -12.317 -15.575 9.332 1.00 89.19 130 LYS A O 1
ATOM 1032 N N . GLY A 1 131 ? -11.798 -13.922 7.900 1.00 88.25 131 GLY A N 1
ATOM 1033 C CA . GLY A 1 131 ? -12.845 -13.003 8.358 1.00 88.25 131 GLY A CA 1
ATOM 1034 C C . GLY A 1 131 ? -12.521 -12.191 9.619 1.00 88.25 131 GLY A C 1
ATOM 1035 O O . GLY A 1 131 ? -13.377 -11.425 10.053 1.00 88.25 131 GLY A O 1
ATOM 1036 N N . ALA A 1 132 ? -11.313 -12.292 10.180 1.00 94.94 132 ALA A N 1
ATOM 1037 C CA . ALA A 1 132 ? -10.848 -11.371 11.220 1.00 94.94 132 ALA A CA 1
ATOM 1038 C C . ALA A 1 132 ? -10.535 -9.969 10.658 1.00 94.94 132 ALA A C 1
ATOM 1040 O O . ALA A 1 132 ? -10.512 -9.763 9.442 1.00 94.94 132 ALA A O 1
ATOM 1041 N N . ILE A 1 133 ? -10.273 -9.009 11.541 1.00 97.00 133 ILE A N 1
ATOM 1042 C CA . ILE A 1 133 ? -9.620 -7.739 11.227 1.00 97.00 133 ILE A CA 1
ATOM 1043 C C . ILE A 1 133 ? -8.125 -7.892 11.500 1.00 97.00 133 ILE A C 1
ATOM 1045 O O . ILE A 1 133 ? -7.728 -8.217 12.619 1.00 97.00 133 ILE A O 1
ATOM 1049 N N . SER A 1 134 ? -7.300 -7.647 10.483 1.00 95.69 134 SER A N 1
ATOM 1050 C CA . SER A 1 134 ? -5.844 -7.583 10.619 1.00 95.69 134 SER A CA 1
ATOM 1051 C C . SER A 1 134 ? -5.428 -6.178 11.031 1.00 95.69 134 SER A C 1
ATOM 1053 O O . SER A 1 134 ? -5.642 -5.243 10.263 1.00 95.69 134 SER A O 1
ATOM 1055 N N . VAL A 1 135 ? -4.808 -6.022 12.199 1.00 95.88 135 VAL A N 1
ATOM 1056 C CA . VAL A 1 135 ? -4.377 -4.712 12.708 1.00 95.88 135 VAL A CA 1
ATOM 1057 C C . VAL A 1 135 ? -2.881 -4.514 12.486 1.00 95.88 135 VAL A C 1
ATOM 1059 O O . VAL A 1 135 ? -2.067 -5.347 12.878 1.00 95.88 135 VAL A O 1
ATOM 1062 N N . MET A 1 136 ? -2.535 -3.393 11.861 1.00 93.62 136 MET A N 1
ATOM 1063 C CA . MET A 1 136 ? -1.186 -2.921 11.542 1.00 93.62 136 MET A CA 1
ATOM 1064 C C . MET A 1 136 ? -0.259 -4.016 10.986 1.00 93.62 136 MET A C 1
ATOM 1066 O O . MET A 1 136 ? 0.825 -4.243 11.541 1.00 93.62 136 MET A O 1
ATOM 1070 N N . PRO A 1 137 ? -0.653 -4.707 9.895 1.00 90.69 137 PRO A N 1
ATOM 1071 C CA . PRO A 1 137 ? 0.167 -5.756 9.288 1.00 90.69 137 PRO A CA 1
ATOM 1072 C C . PRO A 1 137 ? 1.577 -5.293 8.901 1.00 90.69 137 PRO A C 1
ATOM 1074 O O . PRO A 1 137 ? 2.519 -6.077 8.950 1.00 90.69 137 PRO A O 1
ATOM 1077 N N . GLU A 1 138 ? 1.770 -4.005 8.612 1.00 87.81 138 GLU A N 1
ATOM 1078 C CA . GLU A 1 138 ? 3.079 -3.396 8.344 1.00 87.81 138 GLU A CA 1
ATOM 1079 C C . GLU A 1 138 ? 4.098 -3.545 9.496 1.00 87.81 138 GLU A C 1
ATOM 1081 O O . GLU A 1 138 ? 5.315 -3.481 9.275 1.00 87.81 138 GLU A O 1
ATOM 1086 N N . ARG A 1 139 ? 3.625 -3.783 10.728 1.00 86.69 139 ARG A N 1
ATOM 1087 C CA . ARG A 1 139 ? 4.467 -3.983 11.919 1.00 86.69 139 ARG A CA 1
ATOM 1088 C C . ARG A 1 139 ? 4.941 -5.427 12.088 1.00 86.69 139 ARG A C 1
ATOM 1090 O O . ARG A 1 139 ? 5.777 -5.673 12.953 1.00 86.69 139 ARG A O 1
ATOM 1097 N N . SER A 1 140 ? 4.454 -6.369 11.280 1.00 82.50 140 SER A N 1
ATOM 1098 C CA . SER A 1 140 ? 4.822 -7.784 11.364 1.00 82.50 140 SER A CA 1
ATOM 1099 C C . SER A 1 140 ? 5.505 -8.280 10.092 1.00 82.50 140 SER A C 1
ATOM 1101 O O . SER A 1 140 ? 5.035 -8.040 8.985 1.00 82.50 140 SER A O 1
ATOM 1103 N N . ASP A 1 141 ? 6.590 -9.034 10.262 1.00 74.38 141 ASP A N 1
ATOM 1104 C CA . ASP A 1 141 ? 7.346 -9.644 9.156 1.00 74.38 141 ASP A CA 1
ATOM 1105 C C . ASP A 1 141 ? 6.895 -11.085 8.855 1.00 74.38 141 ASP A C 1
ATOM 1107 O O . ASP A 1 141 ? 7.420 -11.744 7.959 1.00 74.38 141 ASP A O 1
ATOM 1111 N N . HIS A 1 142 ? 5.950 -11.622 9.630 1.00 69.88 142 HIS A N 1
ATOM 1112 C CA . HIS A 1 142 ? 5.557 -13.037 9.572 1.00 69.88 142 HIS A CA 1
ATOM 1113 C C . HIS A 1 142 ? 4.045 -13.243 9.473 1.00 69.88 142 HIS A C 1
ATOM 1115 O O . HIS A 1 142 ? 3.572 -14.379 9.511 1.00 69.88 142 HIS A O 1
ATOM 1121 N N . GLN A 1 143 ? 3.274 -12.160 9.376 1.00 79.31 143 GLN A N 1
ATOM 1122 C CA . GLN A 1 143 ? 1.826 -12.259 9.328 1.00 79.31 143 GLN A CA 1
ATOM 1123 C C . GLN A 1 143 ? 1.370 -12.771 7.958 1.00 79.31 143 GLN A C 1
ATOM 1125 O O . GLN A 1 143 ? 1.748 -12.233 6.921 1.00 79.31 143 GLN A O 1
ATOM 1130 N N . THR A 1 144 ? 0.548 -13.819 7.970 1.00 82.44 144 THR A N 1
ATOM 1131 C CA . THR A 1 144 ? -0.005 -14.455 6.769 1.00 82.44 144 THR A CA 1
ATOM 1132 C C . THR A 1 144 ? -1.530 -14.457 6.817 1.00 82.44 144 THR A C 1
ATOM 1134 O O . THR A 1 144 ? -2.114 -14.344 7.893 1.00 82.44 144 THR A O 1
ATOM 1137 N N . GLY A 1 145 ? -2.199 -14.563 5.664 1.00 84.44 145 GLY A N 1
ATOM 1138 C CA . GLY A 1 145 ? -3.661 -14.561 5.581 1.00 84.44 145 GLY A CA 1
ATOM 1139 C C . GLY A 1 145 ? -4.304 -13.171 5.599 1.00 84.44 145 GLY A C 1
ATOM 1140 O O . GLY A 1 145 ? -5.524 -13.075 5.749 1.00 84.44 145 GLY A O 1
ATOM 1141 N N . ILE A 1 146 ? -3.522 -12.102 5.409 1.00 88.38 146 ILE A N 1
ATOM 1142 C CA . ILE A 1 146 ? -3.996 -10.707 5.433 1.00 88.38 146 ILE A CA 1
ATOM 1143 C C . ILE A 1 146 ? -5.111 -10.504 4.400 1.00 88.38 146 ILE A C 1
ATOM 1145 O O . ILE A 1 146 ? -6.148 -9.913 4.695 1.00 88.38 146 ILE A O 1
ATOM 1149 N N . TRP A 1 147 ? -4.957 -11.073 3.202 1.00 87.31 147 TRP A N 1
ATOM 1150 C CA . TRP A 1 147 ? -5.939 -10.923 2.120 1.00 87.31 147 TRP A CA 1
ATOM 1151 C C . TRP A 1 147 ? -7.220 -11.748 2.309 1.00 87.31 147 TRP A C 1
ATOM 1153 O O . TRP A 1 147 ? -8.170 -11.555 1.559 1.00 87.31 147 TRP A O 1
ATOM 1163 N N . ASN A 1 148 ? -7.270 -12.634 3.312 1.00 87.31 148 ASN A N 1
ATOM 1164 C CA . ASN A 1 148 ? -8.456 -13.426 3.672 1.00 87.31 148 ASN A CA 1
ATOM 1165 C C . ASN A 1 148 ? -9.247 -12.817 4.848 1.00 87.31 148 ASN A C 1
ATOM 1167 O O . ASN A 1 148 ? -10.242 -13.395 5.310 1.00 87.31 148 ASN A O 1
ATOM 1171 N N . CYS A 1 149 ? -8.786 -11.679 5.368 1.00 92.69 149 CYS A N 1
ATOM 1172 C CA . CYS A 1 149 ? -9.426 -10.955 6.455 1.00 92.69 149 CYS A CA 1
ATOM 1173 C C . CYS A 1 149 ? -10.692 -10.230 5.979 1.00 92.69 149 CYS A C 1
ATOM 1175 O O . CYS A 1 149 ? -10.861 -9.911 4.803 1.00 92.69 149 CYS A O 1
ATOM 1177 N N . TYR A 1 150 ?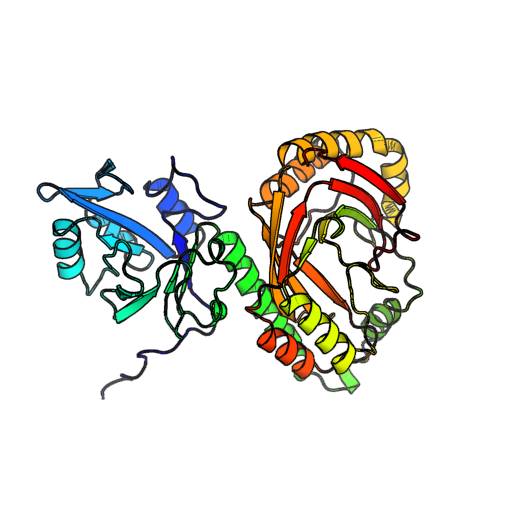 -11.606 -9.963 6.909 1.00 94.88 150 TYR A N 1
ATOM 1178 C CA . TYR A 1 150 ? -12.759 -9.102 6.653 1.00 94.88 150 TYR A CA 1
ATOM 1179 C C . TYR A 1 150 ? -12.324 -7.647 6.445 1.00 94.88 150 TYR A C 1
ATOM 1181 O O . TYR A 1 150 ? -12.876 -6.950 5.591 1.00 94.88 150 TYR A O 1
ATOM 1189 N N . GLY A 1 151 ? -11.316 -7.201 7.198 1.00 96.00 151 GLY A N 1
ATOM 1190 C CA . GLY A 1 151 ? -10.746 -5.866 7.078 1.00 96.00 151 GLY A CA 1
ATOM 1191 C C . GLY A 1 151 ? -9.280 -5.799 7.491 1.00 96.00 151 GLY A C 1
ATOM 1192 O O . GLY A 1 151 ? -8.760 -6.700 8.150 1.00 96.00 151 GLY A O 1
ATOM 1193 N N . ILE A 1 152 ? -8.622 -4.725 7.073 1.00 96.69 152 ILE A N 1
ATOM 1194 C CA . ILE A 1 152 ? -7.236 -4.390 7.382 1.00 96.69 152 ILE A CA 1
ATOM 1195 C C . ILE A 1 152 ? -7.250 -3.003 8.021 1.00 96.69 152 I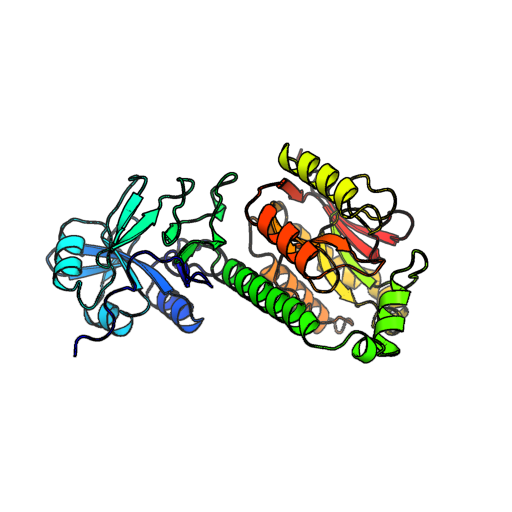LE A C 1
ATOM 1197 O O . ILE A 1 152 ? -7.558 -2.029 7.337 1.00 96.69 152 ILE A O 1
ATOM 1201 N N . CYS A 1 153 ? -6.930 -2.923 9.312 1.00 97.88 153 CYS A N 1
ATOM 1202 C CA . CYS A 1 153 ? -6.680 -1.661 9.995 1.00 97.88 153 CYS A CA 1
ATOM 1203 C C . CYS A 1 153 ? -5.193 -1.321 9.915 1.00 97.88 153 CYS A C 1
ATOM 1205 O O . CYS A 1 153 ? -4.362 -2.157 10.258 1.00 97.88 153 CYS A O 1
ATOM 1207 N N . THR A 1 154 ? -4.833 -0.146 9.408 1.00 96.38 154 THR A N 1
ATOM 1208 C CA . THR A 1 154 ? -3.439 0.185 9.072 1.00 96.38 154 THR A CA 1
ATOM 1209 C C . THR A 1 154 ? -3.188 1.685 9.142 1.00 96.38 154 THR A C 1
ATOM 1211 O O . THR A 1 154 ? -4.095 2.486 8.910 1.00 96.38 154 THR A O 1
ATOM 1214 N N . ASP A 1 155 ? -1.933 2.062 9.385 1.00 95.50 155 ASP A N 1
ATOM 1215 C CA . ASP A 1 155 ? -1.488 3.450 9.254 1.00 95.50 155 ASP A CA 1
ATOM 1216 C C . ASP A 1 155 ? -1.357 3.874 7.770 1.00 95.50 155 ASP A C 1
ATOM 1218 O O . ASP A 1 155 ? -1.280 5.061 7.454 1.00 95.50 155 ASP A O 1
ATOM 1222 N N . PHE A 1 156 ? -1.358 2.926 6.824 1.00 93.56 156 PHE A N 1
ATOM 1223 C CA . PHE A 1 156 ? -1.112 3.157 5.394 1.00 93.56 156 PHE A CA 1
ATOM 1224 C C . PHE A 1 156 ? -2.326 2.798 4.516 1.00 93.56 156 PHE A C 1
ATOM 1226 O O . PHE A 1 156 ? -2.192 2.078 3.521 1.00 93.56 156 PHE A O 1
ATOM 1233 N N . ALA A 1 157 ? -3.520 3.295 4.860 1.00 95.06 157 ALA A N 1
ATOM 1234 C CA . ALA A 1 157 ? -4.779 2.931 4.190 1.00 95.06 157 ALA A CA 1
ATOM 1235 C C . ALA A 1 157 ? -4.729 3.060 2.652 1.00 95.06 157 ALA A C 1
ATOM 1237 O O . ALA A 1 157 ? -5.122 2.138 1.934 1.00 95.06 157 ALA A O 1
ATOM 1238 N N . MET A 1 158 ? -4.162 4.152 2.126 1.00 92.38 158 MET A N 1
ATOM 1239 C CA . MET A 1 158 ? -4.026 4.373 0.678 1.00 92.38 158 MET A CA 1
ATOM 1240 C C . MET A 1 158 ? -3.196 3.284 -0.007 1.00 92.38 158 MET A C 1
ATOM 1242 O O . MET A 1 158 ? -3.531 2.835 -1.106 1.00 92.38 158 MET A O 1
ATOM 1246 N N . LEU A 1 159 ? -2.116 2.841 0.639 1.00 89.94 159 LEU A N 1
ATOM 1247 C CA . LEU A 1 159 ? -1.222 1.827 0.091 1.00 89.94 159 LEU A CA 1
ATOM 1248 C C . LEU A 1 159 ? -1.951 0.484 -0.042 1.00 89.94 159 LEU A C 1
ATOM 1250 O O . LEU A 1 159 ? -1.966 -0.116 -1.120 1.00 89.94 159 LEU A O 1
ATOM 1254 N N . TYR A 1 160 ? -2.619 0.045 1.028 1.00 91.19 160 TYR A N 1
ATOM 1255 C CA . TYR A 1 160 ? -3.368 -1.213 1.028 1.00 91.19 160 TYR A CA 1
ATOM 1256 C C . TYR A 1 160 ? -4.564 -1.183 0.075 1.00 91.19 160 TYR A C 1
ATOM 1258 O O . TYR A 1 160 ? -4.793 -2.165 -0.634 1.00 91.19 160 TYR A O 1
ATOM 1266 N N . ALA A 1 161 ? -5.274 -0.057 -0.025 1.00 92.00 161 ALA A N 1
ATOM 1267 C CA . ALA A 1 161 ? -6.341 0.118 -1.007 1.00 92.00 161 ALA A CA 1
ATOM 1268 C C . ALA A 1 161 ? -5.827 -0.032 -2.443 1.00 92.00 161 ALA A C 1
ATOM 1270 O O . ALA A 1 161 ? -6.422 -0.751 -3.249 1.00 92.00 161 ALA A O 1
ATOM 1271 N N . THR A 1 162 ? -4.666 0.556 -2.741 1.00 89.00 162 THR A N 1
ATOM 1272 C CA . THR A 1 162 ? -4.039 0.440 -4.062 1.00 89.00 162 THR A CA 1
ATOM 1273 C C . THR A 1 162 ? -3.618 -1.005 -4.360 1.00 89.00 162 THR A C 1
ATOM 1275 O O . THR A 1 162 ? -3.802 -1.490 -5.480 1.00 89.00 162 THR A O 1
ATOM 1278 N N . TYR A 1 163 ? -3.109 -1.753 -3.372 1.00 88.69 163 TYR A N 1
ATOM 1279 C CA . TYR A 1 163 ? -2.812 -3.181 -3.551 1.00 88.69 163 TYR A CA 1
ATOM 1280 C C . TYR A 1 163 ? -4.059 -4.020 -3.805 1.00 88.69 163 TYR A C 1
ATOM 1282 O O . TYR A 1 163 ? -4.040 -4.885 -4.686 1.00 88.69 163 TYR A O 1
ATOM 1290 N N . VAL A 1 164 ? -5.137 -3.769 -3.063 1.00 88.25 164 VAL A N 1
ATOM 1291 C CA . VAL A 1 164 ? -6.432 -4.430 -3.259 1.00 88.25 164 VAL A CA 1
ATOM 1292 C C . VAL A 1 164 ? -6.961 -4.168 -4.667 1.00 88.25 164 VAL A C 1
ATOM 1294 O O . VAL A 1 164 ? -7.338 -5.112 -5.373 1.00 88.25 164 VAL A O 1
ATOM 1297 N N . GLU A 1 165 ? -6.947 -2.910 -5.112 1.00 87.12 165 GLU A N 1
ATOM 1298 C CA . GLU A 1 165 ? -7.379 -2.539 -6.458 1.00 87.12 165 GLU A CA 1
ATOM 1299 C C . GLU A 1 165 ? -6.519 -3.242 -7.509 1.00 87.12 165 GLU A C 1
ATOM 1301 O O . GLU A 1 165 ? -7.049 -3.860 -8.438 1.00 87.12 165 GLU A O 1
ATOM 1306 N N . MET A 1 166 ? -5.192 -3.221 -7.344 1.00 84.81 166 MET A N 1
ATOM 1307 C CA . MET A 1 166 ? -4.277 -3.876 -8.271 1.00 84.81 166 MET A CA 1
ATOM 1308 C C . MET A 1 166 ? -4.565 -5.377 -8.379 1.00 84.81 166 MET A C 1
ATOM 1310 O O . MET A 1 166 ? -4.711 -5.884 -9.496 1.00 84.81 166 MET A O 1
ATOM 1314 N N . ARG A 1 167 ? -4.659 -6.083 -7.246 1.00 85.25 167 ARG A N 1
ATOM 1315 C CA . ARG A 1 167 ? -4.948 -7.525 -7.188 1.00 85.25 167 ARG A CA 1
ATOM 1316 C C . ARG A 1 167 ? -6.261 -7.840 -7.896 1.00 85.25 167 ARG A C 1
ATOM 1318 O O . ARG A 1 167 ? -6.296 -8.682 -8.795 1.00 85.25 167 ARG A O 1
ATOM 1325 N N . THR A 1 168 ? -7.313 -7.095 -7.569 1.00 84.50 168 THR A N 1
ATOM 1326 C CA . THR A 1 168 ? -8.654 -7.276 -8.138 1.00 84.50 168 THR A CA 1
ATOM 1327 C C . THR A 1 168 ? -8.665 -7.016 -9.643 1.00 84.50 168 THR A C 1
ATOM 1329 O O . THR A 1 168 ? -9.140 -7.839 -10.429 1.00 84.50 168 THR A O 1
ATOM 1332 N N . ARG A 1 169 ? -8.108 -5.882 -10.077 1.00 86.19 169 ARG A N 1
ATOM 1333 C CA . ARG A 1 169 ? -8.061 -5.470 -11.485 1.00 86.19 169 ARG A CA 1
ATOM 1334 C C . ARG A 1 169 ? -7.259 -6.451 -12.329 1.00 86.19 169 ARG A C 1
ATOM 1336 O O . ARG A 1 169 ? -7.696 -6.807 -13.423 1.00 86.19 169 ARG A O 1
ATOM 1343 N N . ASN A 1 170 ? -6.094 -6.885 -11.854 1.00 84.44 170 ASN A N 1
ATOM 1344 C CA . ASN A 1 170 ? -5.239 -7.790 -12.614 1.00 84.44 170 ASN A CA 1
ATOM 1345 C C . ASN A 1 170 ? -5.826 -9.196 -12.687 1.00 84.44 170 ASN A C 1
ATOM 1347 O O . ASN A 1 170 ? -5.841 -9.772 -13.772 1.00 84.44 170 ASN A O 1
ATOM 1351 N N . ARG A 1 171 ? -6.402 -9.705 -11.590 1.00 83.44 171 ARG A N 1
ATOM 1352 C CA . ARG A 1 171 ? -7.133 -10.976 -11.603 1.00 83.44 171 ARG A CA 1
ATOM 1353 C C . ARG A 1 171 ? -8.307 -10.921 -12.582 1.00 83.44 171 ARG A C 1
ATOM 1355 O O . ARG A 1 171 ? -8.436 -11.820 -13.404 1.00 83.44 171 ARG A O 1
ATOM 1362 N N . LYS A 1 172 ? -9.096 -9.838 -12.595 1.00 83.38 172 LYS A N 1
ATOM 1363 C CA . LYS A 1 172 ? -10.167 -9.634 -13.592 1.00 83.38 172 LYS A CA 1
ATOM 1364 C C . LYS A 1 172 ? -9.642 -9.604 -15.024 1.00 83.38 172 LYS A C 1
ATOM 1366 O O . LYS A 1 172 ? -10.254 -10.215 -15.890 1.00 83.38 172 LYS A O 1
ATOM 1371 N N . LYS A 1 173 ? -8.514 -8.934 -15.289 1.00 82.25 173 LYS A N 1
ATOM 1372 C CA . LYS A 1 173 ? -7.883 -8.941 -16.620 1.00 82.25 173 LYS A CA 1
ATOM 1373 C C . LYS A 1 173 ? -7.477 -10.356 -17.025 1.00 82.25 173 LYS A C 1
ATOM 1375 O O . LYS A 1 173 ? -7.890 -10.798 -18.087 1.00 82.25 173 LYS A O 1
ATOM 1380 N N . LEU A 1 174 ? -6.742 -11.067 -16.168 1.00 79.81 174 LEU A N 1
ATOM 1381 C CA . LEU A 1 174 ? -6.292 -12.448 -16.389 1.00 79.81 174 LEU A CA 1
ATOM 1382 C C . LEU A 1 174 ? -7.463 -13.413 -16.603 1.00 79.81 174 LEU A C 1
ATOM 1384 O O . LEU A 1 174 ? -7.406 -14.254 -17.491 1.00 79.81 174 LEU A O 1
ATOM 1388 N N . VAL A 1 175 ? -8.557 -13.252 -15.856 1.00 75.88 175 VAL A N 1
ATOM 1389 C CA . VAL A 1 175 ? -9.782 -14.038 -16.054 1.00 75.88 175 VAL A CA 1
ATOM 1390 C C . VAL A 1 175 ? -10.533 -13.620 -17.320 1.00 75.88 175 VAL A C 1
ATOM 1392 O O . VAL A 1 175 ? -11.051 -14.473 -18.031 1.00 75.88 175 VAL A O 1
ATOM 1395 N N . GLY A 1 176 ? -10.564 -12.333 -17.662 1.00 65.25 176 GLY A N 1
ATOM 1396 C CA . GLY A 1 176 ? -11.121 -11.840 -18.925 1.00 65.25 176 GLY A CA 1
ATOM 1397 C C . GLY A 1 176 ? -10.371 -12.389 -20.143 1.00 65.25 176 GLY A C 1
ATOM 1398 O O . GLY A 1 176 ? -11.007 -12.783 -21.122 1.00 65.25 176 GLY A O 1
ATOM 1399 N N . PHE A 1 177 ? -9.044 -12.533 -20.039 1.00 57.81 177 PHE A N 1
ATOM 1400 C CA . PHE A 1 177 ? -8.194 -13.288 -20.971 1.00 57.81 177 PHE A CA 1
ATOM 1401 C C . PHE A 1 177 ? -8.491 -14.802 -20.994 1.00 57.81 177 PHE A C 1
ATOM 1403 O O . PHE A 1 177 ? -7.806 -15.518 -21.699 1.00 57.81 177 PHE A O 1
ATOM 1410 N N . ARG A 1 178 ? -9.481 -15.329 -20.260 1.00 51.53 178 ARG A N 1
ATOM 1411 C CA . ARG A 1 178 ? -9.966 -16.718 -20.420 1.00 51.53 178 ARG A CA 1
ATOM 1412 C C . ARG A 1 178 ? -11.131 -16.822 -21.404 1.00 51.53 178 ARG A C 1
ATOM 1414 O O . ARG A 1 178 ? -11.436 -17.906 -21.879 1.00 51.53 178 ARG A O 1
ATOM 1421 N N . THR A 1 179 ? -11.827 -15.713 -21.669 1.00 41.72 179 THR A N 1
ATOM 1422 C CA . THR A 1 179 ? -13.123 -15.722 -22.382 1.00 41.72 179 THR A CA 1
ATOM 1423 C C . THR A 1 179 ? -13.029 -15.432 -23.877 1.00 41.72 179 THR A C 1
ATOM 1425 O O . THR A 1 179 ? -14.004 -15.632 -24.598 1.00 41.72 179 THR A O 1
ATOM 1428 N N . LYS A 1 180 ? -11.867 -14.988 -24.367 1.00 42.56 180 LYS A N 1
ATOM 1429 C CA . LYS A 1 180 ? -11.603 -14.871 -25.808 1.00 42.56 180 LYS A CA 1
ATOM 1430 C C . LYS A 1 180 ? -11.126 -16.230 -26.338 1.00 42.56 180 LYS A C 1
ATOM 1432 O O . LYS A 1 180 ? -10.453 -16.957 -25.606 1.00 42.56 180 LYS A O 1
ATOM 1437 N N . LYS A 1 181 ? -11.503 -16.621 -27.560 1.00 38.59 181 LYS A N 1
ATOM 1438 C CA . LYS A 1 181 ? -11.019 -17.876 -28.172 1.00 38.59 181 LYS A CA 1
ATOM 1439 C C . LYS A 1 181 ? -9.561 -17.724 -28.585 1.00 38.59 181 LYS A C 1
ATOM 1441 O O . LYS A 1 181 ? -9.145 -16.621 -28.906 1.00 38.59 181 LYS A O 1
ATOM 1446 N N . GLU A 1 182 ? -8.809 -18.824 -28.644 1.00 38.03 182 GLU A N 1
ATOM 1447 C CA . GLU A 1 182 ? -7.411 -18.877 -29.125 1.00 38.03 182 GLU A CA 1
ATOM 1448 C C . GLU A 1 182 ? -7.209 -18.122 -30.464 1.00 38.03 182 GLU A C 1
ATOM 1450 O O . GLU A 1 182 ? -6.225 -17.412 -30.653 1.00 38.03 182 GLU A O 1
ATOM 1455 N N . SER A 1 183 ? -8.216 -18.164 -31.346 1.00 40.53 183 SER A N 1
ATOM 1456 C CA . SER A 1 183 ? -8.281 -17.431 -32.621 1.00 40.53 183 SER A CA 1
ATOM 1457 C C . SER A 1 183 ? -8.412 -15.906 -32.500 1.00 40.53 183 SER A C 1
ATOM 1459 O O . SER A 1 183 ? -8.076 -15.187 -33.435 1.00 40.53 183 SER A O 1
ATOM 1461 N N . ASP A 1 184 ? -8.901 -15.410 -31.365 1.00 38.47 184 ASP A N 1
ATOM 1462 C CA . ASP A 1 184 ? -9.147 -13.990 -31.092 1.00 38.47 184 ASP A CA 1
ATOM 1463 C C . ASP A 1 184 ? -7.927 -13.313 -30.429 1.00 38.47 184 ASP A C 1
ATOM 1465 O O . ASP A 1 184 ? -7.904 -12.088 -30.279 1.00 38.47 184 ASP A O 1
ATOM 1469 N N . TYR A 1 185 ? -6.913 -14.095 -30.019 1.00 41.47 185 TYR A N 1
ATOM 1470 C CA . TYR A 1 185 ? -5.639 -13.590 -29.476 1.00 41.47 185 TYR A CA 1
ATOM 1471 C C . TYR A 1 185 ? -4.610 -13.271 -30.553 1.00 41.47 185 TYR A C 1
ATOM 1473 O O . TYR A 1 185 ? -3.608 -12.620 -30.250 1.00 41.47 185 TYR A O 1
ATOM 1481 N N . ILE A 1 186 ? -4.875 -13.616 -31.818 1.00 37.16 186 ILE A N 1
ATOM 1482 C CA . ILE A 1 186 ? -4.123 -13.055 -32.941 1.00 37.16 186 ILE A CA 1
ATOM 1483 C C . ILE A 1 186 ? -4.656 -11.642 -33.192 1.00 37.16 186 ILE A C 1
ATOM 1485 O O . ILE A 1 186 ? -5.272 -11.340 -34.209 1.00 37.16 186 ILE A O 1
ATOM 1489 N N . ASN A 1 187 ? -4.430 -10.753 -32.227 1.00 36.50 187 ASN A N 1
ATOM 1490 C CA . ASN A 1 187 ? -4.277 -9.350 -32.547 1.00 36.50 187 ASN A CA 1
ATOM 1491 C C . ASN A 1 187 ? -2.823 -9.199 -33.012 1.00 36.50 187 ASN A C 1
ATOM 1493 O O . ASN A 1 187 ? -1.924 -9.338 -32.176 1.00 36.50 187 ASN A O 1
ATOM 1497 N N . PRO A 1 188 ? -2.567 -8.914 -34.300 1.00 38.03 188 PRO A N 1
ATOM 1498 C CA . PRO A 1 188 ? -1.211 -8.729 -34.806 1.00 38.03 188 PRO A CA 1
ATOM 1499 C C . PRO A 1 188 ? -0.415 -7.710 -33.977 1.00 38.03 188 PRO A C 1
ATOM 1501 O O . PRO A 1 188 ? 0.780 -7.885 -33.804 1.00 38.03 188 PRO A O 1
ATOM 1504 N N . LEU A 1 189 ? -1.077 -6.721 -33.356 1.00 36.97 189 LEU A N 1
ATOM 1505 C CA . LEU A 1 189 ? -0.449 -5.719 -32.482 1.00 36.97 189 LEU A CA 1
ATOM 1506 C C . LEU A 1 189 ? -0.069 -6.239 -31.081 1.00 36.97 189 LEU A C 1
ATOM 1508 O O . LEU A 1 189 ? 0.784 -5.645 -30.425 1.00 36.97 189 LEU A O 1
ATOM 1512 N N . ILE A 1 190 ? -0.712 -7.301 -30.581 1.00 39.03 190 ILE A N 1
ATOM 1513 C CA . ILE A 1 190 ? -0.360 -7.937 -29.295 1.00 39.03 190 ILE A CA 1
ATOM 1514 C C . ILE A 1 190 ? 0.755 -8.954 -29.511 1.00 39.03 190 ILE A C 1
ATOM 1516 O O . ILE A 1 190 ? 1.674 -9.009 -28.700 1.00 39.03 190 ILE A O 1
ATOM 1520 N N . VAL A 1 191 ? 0.706 -9.690 -30.622 1.00 37.22 191 VAL A N 1
ATOM 1521 C CA . VAL A 1 191 ? 1.803 -10.558 -31.055 1.00 37.22 191 VAL A CA 1
ATOM 1522 C C . VAL A 1 191 ? 3.059 -9.717 -31.289 1.00 37.22 191 VAL A C 1
ATOM 1524 O O . VAL A 1 191 ? 4.092 -10.062 -30.743 1.00 37.22 191 VAL A O 1
ATOM 1527 N N . ASP A 1 192 ? 2.971 -8.548 -31.931 1.00 39.78 192 ASP A N 1
ATOM 1528 C CA . ASP A 1 192 ? 4.119 -7.638 -32.094 1.00 39.78 192 ASP A CA 1
ATOM 1529 C C . ASP A 1 192 ? 4.623 -7.074 -30.742 1.00 39.78 192 ASP A C 1
ATOM 1531 O O . ASP A 1 192 ? 5.813 -7.125 -30.440 1.00 39.78 192 ASP A O 1
ATOM 1535 N N . LYS A 1 193 ? 3.721 -6.662 -29.831 1.00 42.72 193 LYS A N 1
ATOM 1536 C CA . LYS A 1 193 ? 4.097 -6.191 -28.477 1.00 42.72 193 LYS A CA 1
ATOM 1537 C C . LYS A 1 193 ? 4.677 -7.278 -27.558 1.00 42.72 193 LYS A C 1
ATOM 1539 O O . LYS A 1 193 ? 5.500 -6.941 -26.709 1.00 42.72 193 LYS A O 1
ATOM 1544 N N . LEU A 1 194 ? 4.264 -8.540 -27.696 1.00 40.16 194 LEU A N 1
ATOM 1545 C CA . LEU A 1 194 ? 4.837 -9.689 -26.976 1.00 40.16 194 LEU A CA 1
ATOM 1546 C C . LEU A 1 194 ? 6.135 -10.181 -27.641 1.00 40.16 194 LEU A C 1
ATOM 1548 O O . LEU A 1 194 ? 7.079 -10.523 -26.934 1.00 40.16 194 LEU A O 1
ATOM 1552 N N . LEU A 1 195 ? 6.239 -10.117 -28.974 1.00 40.56 195 LEU A N 1
ATOM 1553 C CA . LEU A 1 195 ? 7.467 -10.387 -29.740 1.00 40.56 195 LEU A CA 1
ATOM 1554 C C . LEU A 1 195 ? 8.572 -9.354 -29.463 1.00 40.56 195 LEU A C 1
ATOM 1556 O O . LEU A 1 195 ? 9.758 -9.659 -29.600 1.00 40.56 195 LEU A O 1
ATOM 1560 N N . HIS A 1 196 ? 8.225 -8.150 -29.002 1.00 44.97 196 HIS A N 1
ATOM 1561 C CA . HIS A 1 196 ? 9.202 -7.170 -28.521 1.00 44.97 196 HIS A CA 1
ATOM 1562 C C . HIS A 1 196 ? 9.773 -7.484 -27.128 1.00 44.97 196 HIS A C 1
ATOM 1564 O O . HIS A 1 196 ? 10.629 -6.745 -26.664 1.00 44.97 196 HIS A O 1
ATOM 1570 N N . HIS A 1 197 ? 9.363 -8.567 -26.458 1.00 49.34 197 HIS A N 1
ATOM 1571 C CA . HIS A 1 197 ? 10.006 -9.066 -25.231 1.00 49.34 197 HIS A CA 1
ATOM 1572 C C . HIS A 1 197 ? 10.951 -10.244 -25.501 1.00 49.34 197 HIS A C 1
ATOM 1574 O O . HIS A 1 197 ? 11.160 -11.117 -24.659 1.00 49.34 197 HIS A O 1
ATOM 1580 N N . THR A 1 198 ? 11.555 -10.258 -26.687 1.00 51.72 198 THR A N 1
ATOM 1581 C CA . THR A 1 198 ? 12.734 -11.078 -26.967 1.00 51.72 198 THR A CA 1
ATOM 1582 C C . THR A 1 198 ? 13.959 -10.494 -26.250 1.00 51.72 198 THR A C 1
ATOM 1584 O O . THR A 1 198 ? 13.965 -9.338 -25.821 1.00 51.72 198 THR A O 1
ATOM 1587 N N . LEU A 1 199 ? 15.050 -11.262 -26.165 1.00 56.25 199 LEU A N 1
ATOM 1588 C CA . LEU A 1 199 ? 16.372 -10.770 -25.729 1.00 56.25 199 LEU A CA 1
ATOM 1589 C C . LEU A 1 199 ? 16.889 -9.563 -26.555 1.00 56.25 199 LEU A C 1
ATOM 1591 O O . LEU A 1 199 ? 17.944 -9.012 -26.246 1.00 56.25 199 LEU A O 1
ATOM 1595 N N . ILE A 1 200 ? 16.166 -9.152 -27.599 1.00 59.91 200 ILE A N 1
ATOM 1596 C CA . ILE A 1 200 ? 16.532 -8.116 -28.567 1.00 59.91 200 ILE A CA 1
ATOM 1597 C C . ILE A 1 200 ? 15.721 -6.817 -28.333 1.00 59.91 200 ILE A C 1
ATOM 1599 O O . ILE A 1 200 ? 15.751 -5.918 -29.159 1.00 59.91 200 ILE A O 1
ATOM 1603 N N . ASP A 1 201 ? 14.993 -6.653 -27.216 1.00 70.12 201 ASP A N 1
ATOM 1604 C CA . ASP A 1 201 ? 14.342 -5.360 -26.917 1.00 70.12 201 ASP A CA 1
ATOM 1605 C C . ASP A 1 201 ? 15.387 -4.257 -26.647 1.00 70.12 201 ASP A C 1
ATOM 1607 O O . ASP A 1 201 ? 16.054 -4.213 -25.599 1.00 70.12 201 ASP A O 1
ATOM 1611 N N . GLU A 1 202 ? 15.531 -3.348 -27.607 1.00 75.94 202 GLU A N 1
ATOM 1612 C CA . GLU A 1 202 ? 16.473 -2.229 -27.553 1.00 75.94 202 GLU A CA 1
ATOM 1613 C C . GLU A 1 202 ? 15.863 -0.941 -26.991 1.00 75.94 202 GLU A C 1
ATOM 1615 O O . GLU A 1 202 ? 16.587 0.033 -26.773 1.00 75.94 202 GLU A O 1
ATOM 1620 N N . ARG A 1 203 ? 14.564 -0.925 -26.668 1.00 83.31 203 ARG A N 1
ATOM 1621 C CA . ARG A 1 203 ? 13.914 0.281 -26.140 1.00 83.31 203 ARG A CA 1
ATOM 1622 C C . ARG A 1 203 ? 14.535 0.706 -24.818 1.00 83.31 203 ARG A C 1
ATOM 1624 O O . ARG A 1 203 ? 14.966 -0.119 -24.001 1.00 83.31 203 ARG A O 1
ATOM 1631 N N . ARG A 1 204 ? 14.573 2.018 -24.589 1.00 86.06 204 ARG A N 1
ATOM 1632 C CA . ARG A 1 204 ? 15.133 2.615 -23.374 1.00 86.06 204 ARG A CA 1
ATOM 1633 C C . ARG A 1 204 ? 14.185 3.631 -22.768 1.00 86.06 204 ARG A C 1
ATOM 1635 O O . ARG A 1 204 ? 13.411 4.255 -23.474 1.00 86.06 204 ARG A O 1
ATOM 1642 N N . CYS A 1 205 ? 14.256 3.771 -21.456 1.00 90.12 205 CYS A N 1
ATOM 1643 C CA . CYS A 1 205 ? 13.539 4.773 -20.679 1.00 90.12 205 CYS A CA 1
ATOM 1644 C C . CYS A 1 205 ? 14.534 5.575 -19.833 1.00 90.12 205 CYS A C 1
ATOM 1646 O O . CYS A 1 205 ? 15.681 5.155 -19.662 1.00 90.12 205 CYS A O 1
ATOM 1648 N N . LEU A 1 206 ? 14.091 6.710 -19.296 1.00 92.44 206 LEU A N 1
ATOM 1649 C CA . LEU A 1 206 ? 14.798 7.419 -18.232 1.00 92.44 206 LEU A CA 1
ATOM 1650 C C . LEU A 1 206 ? 14.117 7.087 -16.912 1.00 92.44 206 LEU A C 1
ATOM 1652 O O . LEU A 1 206 ? 12.976 7.497 -16.680 1.00 92.44 206 LEU A O 1
ATOM 1656 N N . ALA A 1 207 ? 14.813 6.362 -16.047 1.00 93.50 207 ALA A N 1
ATOM 1657 C CA . ALA A 1 207 ? 14.260 5.908 -14.781 1.00 93.50 207 ALA A CA 1
ATOM 1658 C C . ALA A 1 207 ? 15.157 6.298 -13.611 1.00 93.50 207 ALA A C 1
ATOM 1660 O O . ALA A 1 207 ? 16.380 6.305 -13.737 1.00 93.50 207 ALA A O 1
ATOM 1661 N N . VAL A 1 208 ? 14.522 6.579 -12.475 1.00 95.00 208 VAL A N 1
ATOM 1662 C CA . VAL A 1 208 ? 15.159 6.596 -11.159 1.00 95.00 208 VAL A CA 1
ATOM 1663 C C . VAL A 1 208 ? 14.848 5.270 -10.490 1.00 95.00 208 VAL A C 1
ATOM 1665 O O . VAL A 1 208 ? 13.687 4.853 -10.442 1.00 95.00 208 VAL A O 1
ATOM 1668 N N . TYR A 1 209 ? 15.869 4.587 -9.999 1.00 94.06 209 TYR A N 1
ATOM 1669 C CA . TYR A 1 209 ? 15.724 3.234 -9.487 1.00 94.06 209 TYR A CA 1
ATOM 1670 C C . TYR A 1 209 ? 16.832 2.881 -8.496 1.00 94.06 209 TYR A C 1
ATOM 1672 O O . TYR A 1 209 ? 17.797 3.626 -8.314 1.00 94.06 209 TYR A O 1
ATOM 1680 N N . THR A 1 210 ? 16.670 1.729 -7.858 1.00 92.69 210 THR A N 1
ATOM 1681 C CA . THR A 1 210 ? 17.671 1.125 -6.981 1.00 92.69 210 THR A CA 1
ATOM 1682 C C . THR A 1 210 ? 17.763 -0.378 -7.247 1.00 92.69 210 THR A C 1
ATOM 1684 O O . THR A 1 210 ? 16.758 -1.015 -7.596 1.00 92.69 210 THR A O 1
ATOM 1687 N N . TYR A 1 211 ? 18.972 -0.927 -7.134 1.00 90.00 211 TYR A N 1
ATOM 1688 C CA . TYR A 1 211 ? 19.214 -2.368 -7.148 1.00 90.00 211 TYR A CA 1
ATOM 1689 C C . TYR A 1 211 ? 19.098 -2.939 -5.733 1.00 90.00 211 TYR A C 1
ATOM 1691 O O . TYR A 1 211 ? 18.986 -2.217 -4.745 1.00 90.00 211 TYR A O 1
ATOM 1699 N N . TYR A 1 212 ? 19.097 -4.263 -5.637 1.00 89.69 212 TYR A N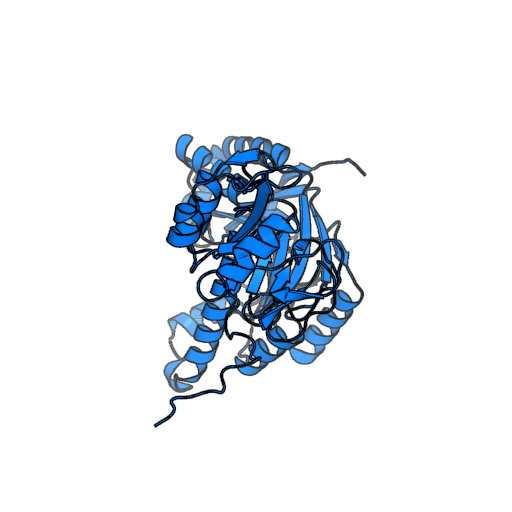 1
ATOM 1700 C CA . TYR A 1 212 ? 18.937 -4.990 -4.379 1.00 89.69 212 TYR A CA 1
ATOM 1701 C C . TYR A 1 212 ? 20.291 -5.259 -3.703 1.00 89.69 212 TYR A C 1
ATOM 1703 O O . TYR A 1 212 ? 20.524 -6.350 -3.188 1.00 89.69 212 TYR A O 1
ATOM 1711 N N . ASP A 1 213 ? 21.190 -4.272 -3.727 1.00 85.12 213 ASP A N 1
ATOM 1712 C CA . ASP A 1 213 ? 22.572 -4.423 -3.253 1.00 85.12 213 ASP A CA 1
ATOM 1713 C C . ASP A 1 213 ? 22.628 -4.726 -1.744 1.00 85.12 213 ASP A C 1
ATOM 1715 O O . ASP A 1 213 ? 23.326 -5.644 -1.318 1.00 85.12 213 ASP A O 1
ATOM 1719 N N . ASP A 1 214 ? 21.819 -4.017 -0.947 1.00 90.75 214 ASP A N 1
ATOM 1720 C CA . ASP A 1 214 ? 21.677 -4.208 0.504 1.00 90.75 214 ASP A CA 1
ATOM 1721 C C . ASP A 1 214 ? 20.350 -4.934 0.844 1.00 90.75 214 ASP A C 1
ATOM 1723 O O . ASP A 1 214 ? 19.604 -4.553 1.755 1.00 90.75 214 ASP A O 1
ATOM 1727 N N . PHE A 1 215 ? 19.999 -5.967 0.067 1.00 94.31 215 PHE A N 1
ATOM 1728 C CA . PHE A 1 215 ? 18.835 -6.815 0.342 1.00 94.31 215 PHE A CA 1
ATOM 1729 C C . PHE A 1 215 ? 19.170 -7.901 1.369 1.00 94.31 215 PHE A C 1
ATOM 1731 O O . PHE A 1 215 ? 20.096 -8.688 1.185 1.00 94.31 215 PHE A O 1
ATOM 1738 N N . ALA A 1 216 ? 18.373 -7.975 2.434 1.00 94.81 216 ALA A N 1
ATOM 1739 C CA . ALA A 1 216 ? 18.425 -9.016 3.452 1.00 94.81 216 ALA A CA 1
ATOM 1740 C C . ALA A 1 216 ? 17.311 -10.056 3.196 1.00 94.81 216 ALA A C 1
ATOM 1742 O O . ALA A 1 216 ? 16.190 -9.872 3.688 1.00 94.81 216 ALA A O 1
ATOM 1743 N N . PRO A 1 217 ? 17.573 -11.123 2.411 1.00 94.81 217 PRO A N 1
ATOM 1744 C CA . PRO A 1 217 ? 16.572 -12.132 2.078 1.00 94.81 217 PRO A CA 1
ATOM 1745 C C . PRO A 1 217 ? 16.259 -13.060 3.258 1.00 94.81 217 PRO A C 1
ATOM 1747 O O . PRO A 1 217 ? 17.131 -13.414 4.052 1.00 94.81 217 PRO A O 1
ATOM 1750 N N . THR A 1 218 ? 15.021 -13.547 3.317 1.00 94.44 218 THR A N 1
ATOM 1751 C CA . THR A 1 218 ? 14.623 -14.684 4.159 1.00 94.44 218 THR A CA 1
ATOM 1752 C C . THR A 1 218 ? 14.842 -16.010 3.410 1.00 94.44 218 THR A C 1
ATOM 1754 O O . THR A 1 218 ? 14.995 -16.015 2.184 1.00 94.44 218 THR A O 1
ATOM 1757 N N . PRO A 1 219 ? 14.784 -17.179 4.081 1.00 94.88 219 PRO A N 1
ATOM 1758 C CA . PRO A 1 219 ? 14.797 -18.473 3.389 1.00 94.88 219 PRO A CA 1
ATOM 1759 C C . PRO A 1 219 ? 13.691 -18.621 2.330 1.00 94.88 219 PRO A C 1
ATOM 1761 O O . PRO A 1 219 ? 13.860 -19.350 1.350 1.00 94.88 219 PRO A O 1
ATOM 1764 N N . ALA A 1 220 ? 12.575 -17.901 2.491 1.00 94.19 220 ALA A N 1
ATOM 1765 C CA . ALA A 1 220 ? 11.468 -17.924 1.546 1.00 94.19 220 ALA A CA 1
ATOM 1766 C C . ALA A 1 220 ? 11.838 -17.328 0.179 1.00 94.19 220 ALA A C 1
ATOM 1768 O O . ALA A 1 220 ? 11.307 -17.780 -0.832 1.00 94.19 220 ALA A O 1
ATOM 1769 N N . TRP A 1 221 ? 12.781 -16.380 0.119 1.00 94.31 221 TRP A N 1
ATOM 1770 C CA . TRP A 1 221 ? 13.302 -15.851 -1.147 1.00 94.31 221 TRP A CA 1
ATOM 1771 C C . TRP A 1 221 ? 13.983 -16.941 -1.984 1.00 94.31 221 TRP A C 1
ATOM 1773 O O . TRP A 1 221 ? 13.673 -17.125 -3.158 1.00 94.31 221 TRP A O 1
ATOM 1783 N N . SER A 1 222 ? 14.859 -17.736 -1.362 1.00 93.69 222 SER A N 1
ATOM 1784 C CA . SER A 1 222 ? 15.532 -18.850 -2.046 1.00 93.69 222 SER A CA 1
ATOM 1785 C C . SER A 1 222 ? 14.540 -19.931 -2.494 1.00 93.69 222 SER A C 1
ATOM 1787 O O . SER A 1 222 ? 14.641 -20.461 -3.608 1.00 93.69 222 SER A O 1
ATOM 1789 N N . ALA A 1 223 ? 13.536 -20.217 -1.660 1.00 95.94 223 ALA A N 1
ATOM 1790 C CA . ALA A 1 223 ? 12.457 -21.134 -2.008 1.00 95.94 223 ALA A CA 1
ATOM 1791 C C . ALA A 1 223 ? 11.629 -20.620 -3.200 1.00 95.94 223 ALA A C 1
ATOM 1793 O O . ALA A 1 223 ? 11.310 -21.405 -4.096 1.00 95.94 223 ALA A O 1
ATOM 1794 N N . LEU A 1 224 ? 11.343 -19.313 -3.257 1.00 95.62 224 LEU A N 1
ATOM 1795 C CA . LEU A 1 224 ? 10.654 -18.691 -4.386 1.00 95.62 224 LEU A CA 1
ATOM 1796 C C . LEU A 1 224 ? 11.471 -18.821 -5.673 1.00 95.62 224 LEU A C 1
ATOM 1798 O O . LEU A 1 224 ? 10.937 -19.279 -6.679 1.00 95.62 224 LEU A O 1
ATOM 1802 N N . ASN A 1 225 ? 12.761 -18.480 -5.650 1.00 93.44 225 ASN A N 1
ATOM 1803 C CA . ASN A 1 225 ? 13.614 -18.575 -6.840 1.00 93.44 225 ASN A CA 1
ATOM 1804 C C . ASN A 1 225 ? 13.690 -20.015 -7.367 1.00 93.44 225 ASN A C 1
ATOM 1806 O O . ASN A 1 225 ? 13.571 -20.245 -8.571 1.00 93.44 225 ASN A O 1
ATOM 1810 N N . THR A 1 226 ? 13.795 -20.997 -6.466 1.00 95.06 226 THR A N 1
ATOM 1811 C CA . THR A 1 226 ? 13.765 -22.425 -6.823 1.00 95.06 226 THR A CA 1
ATOM 1812 C C . THR A 1 226 ? 12.430 -22.815 -7.461 1.00 95.06 226 THR A C 1
ATOM 1814 O O . THR A 1 226 ? 12.402 -23.498 -8.486 1.00 95.06 226 THR A O 1
ATOM 1817 N N . TYR A 1 227 ? 11.317 -22.361 -6.880 1.00 96.50 227 TYR A N 1
ATOM 1818 C CA . TYR A 1 227 ? 9.978 -22.588 -7.414 1.00 96.50 227 TYR A CA 1
ATOM 1819 C C . TYR A 1 227 ? 9.812 -21.970 -8.808 1.00 96.50 227 TYR A C 1
ATOM 1821 O O . TYR A 1 227 ? 9.377 -22.656 -9.730 1.00 96.50 227 TYR A O 1
ATOM 1829 N N . LEU A 1 228 ? 10.206 -20.709 -8.997 1.00 95.00 228 LEU A N 1
ATOM 1830 C CA . LEU A 1 228 ? 10.084 -20.021 -10.280 1.00 95.00 228 LEU A CA 1
ATOM 1831 C C . LEU A 1 228 ? 10.955 -20.663 -11.357 1.00 95.00 228 LEU A C 1
ATOM 1833 O O . LEU A 1 228 ? 10.473 -20.872 -12.466 1.00 95.00 228 LEU A O 1
ATOM 1837 N N . ALA A 1 229 ? 12.195 -21.041 -11.042 1.00 92.69 229 ALA A N 1
ATOM 1838 C CA . ALA A 1 229 ? 13.069 -21.731 -11.988 1.00 92.69 229 ALA A CA 1
ATOM 1839 C C . ALA A 1 229 ? 12.477 -23.077 -12.435 1.00 92.69 229 ALA A C 1
ATOM 1841 O O . ALA A 1 229 ? 12.544 -23.432 -13.612 1.00 92.69 229 ALA A O 1
ATOM 1842 N N . LYS A 1 230 ? 11.858 -23.813 -11.506 1.00 94.81 230 LYS A N 1
ATOM 1843 C CA . LYS A 1 230 ? 11.218 -25.098 -11.793 1.00 94.81 230 LYS A CA 1
ATOM 1844 C C . LYS A 1 230 ? 9.938 -24.940 -12.615 1.00 94.81 230 LYS A C 1
ATOM 1846 O O . LYS A 1 230 ? 9.762 -25.631 -13.614 1.00 94.81 230 LYS A O 1
ATOM 1851 N N . GLU A 1 231 ? 9.035 -24.064 -12.188 1.00 94.56 231 GLU A N 1
ATOM 1852 C CA . GLU A 1 231 ? 7.689 -23.961 -12.762 1.00 94.56 231 GLU A CA 1
ATOM 1853 C C . GLU A 1 231 ? 7.646 -23.044 -13.994 1.00 94.56 231 GLU A C 1
ATOM 1855 O O . GLU A 1 231 ? 6.852 -23.267 -14.909 1.00 94.56 231 GLU A O 1
ATOM 1860 N N . PHE A 1 232 ? 8.528 -22.047 -14.060 1.00 91.88 232 PHE A N 1
ATOM 1861 C CA . PHE A 1 232 ? 8.547 -21.007 -15.089 1.00 91.88 232 PHE A CA 1
ATOM 1862 C C . PHE A 1 232 ? 9.928 -20.815 -15.734 1.00 91.88 232 PHE A C 1
ATOM 1864 O O . PHE A 1 232 ? 10.190 -19.763 -16.306 1.00 91.88 232 PHE A O 1
ATOM 1871 N N . GLY A 1 233 ? 10.810 -21.820 -15.716 1.00 87.19 233 GLY A N 1
ATOM 1872 C CA . GLY A 1 233 ? 12.188 -21.706 -16.226 1.00 87.19 233 GLY A CA 1
ATOM 1873 C C . GLY A 1 233 ? 12.348 -21.365 -17.717 1.00 87.19 233 GLY A C 1
ATOM 1874 O O . GLY A 1 233 ? 13.464 -21.135 -18.171 1.00 87.19 233 GLY A O 1
ATOM 1875 N N . LYS A 1 234 ? 11.255 -21.330 -18.492 1.00 85.25 234 LYS A N 1
ATOM 1876 C CA . LYS A 1 234 ? 11.234 -20.836 -19.884 1.00 85.25 234 LYS A CA 1
ATOM 1877 C C . LYS A 1 234 ? 10.958 -19.329 -19.993 1.00 85.25 234 LYS A C 1
ATOM 1879 O O . LYS A 1 234 ? 11.095 -18.771 -21.078 1.00 85.25 234 LYS A O 1
ATOM 1884 N N . GLN A 1 235 ? 10.530 -18.704 -18.899 1.00 86.38 235 GLN A N 1
ATOM 1885 C CA . GLN A 1 235 ? 10.198 -17.287 -18.800 1.00 86.38 235 GLN A CA 1
ATOM 1886 C C . GLN A 1 235 ? 11.410 -16.485 -18.302 1.00 86.38 235 GLN A C 1
ATOM 1888 O O . GLN A 1 235 ? 12.390 -17.051 -17.813 1.00 86.38 235 GLN A O 1
ATOM 1893 N N . ASN A 1 236 ? 11.343 -15.156 -18.380 1.00 85.81 236 ASN A N 1
ATOM 1894 C CA . ASN A 1 236 ? 12.391 -14.294 -17.836 1.00 85.81 236 ASN A CA 1
ATOM 1895 C C . ASN A 1 236 ? 12.182 -14.101 -16.329 1.00 85.81 236 ASN A C 1
ATOM 1897 O O . ASN A 1 236 ? 11.232 -13.436 -15.910 1.00 85.81 236 ASN A O 1
ATOM 1901 N N . ILE A 1 237 ? 13.079 -14.661 -15.521 1.00 89.12 237 ILE A N 1
ATOM 1902 C CA . ILE A 1 237 ? 13.050 -14.556 -14.058 1.00 89.12 237 ILE A CA 1
ATOM 1903 C C . ILE A 1 237 ? 14.091 -13.525 -13.614 1.00 89.12 237 ILE A C 1
ATOM 1905 O O . ILE A 1 237 ? 15.248 -13.567 -14.037 1.00 89.12 237 ILE A O 1
ATOM 1909 N N . TYR A 1 238 ? 13.669 -12.584 -12.775 1.00 90.50 238 TYR A N 1
ATOM 1910 C CA . TYR A 1 238 ? 14.533 -11.571 -12.183 1.00 90.50 238 TYR A CA 1
ATOM 1911 C C . TYR A 1 238 ? 15.089 -12.099 -10.866 1.00 90.50 238 TYR A C 1
ATOM 1913 O O . TYR A 1 238 ? 14.336 -12.585 -10.027 1.00 90.50 238 TYR A O 1
ATOM 1921 N N . ASP A 1 239 ? 16.396 -11.957 -10.676 1.00 85.50 239 ASP A N 1
ATOM 1922 C CA . ASP A 1 239 ? 17.072 -12.307 -9.427 1.00 85.50 239 ASP A CA 1
ATOM 1923 C C . ASP A 1 239 ? 18.181 -11.285 -9.139 1.00 85.50 239 ASP A C 1
ATOM 1925 O O . ASP A 1 239 ? 18.582 -10.529 -10.028 1.00 85.50 239 ASP A O 1
ATOM 1929 N N . VAL A 1 240 ? 18.686 -11.252 -7.906 1.00 79.56 240 VAL A N 1
ATOM 1930 C CA . VAL A 1 240 ? 19.777 -10.356 -7.473 1.00 79.56 240 VAL A CA 1
ATOM 1931 C C . VAL A 1 240 ? 21.043 -10.597 -8.299 1.00 79.56 240 VAL A C 1
ATOM 1933 O O . VAL A 1 240 ? 21.740 -9.653 -8.653 1.00 79.56 240 VAL A O 1
ATOM 1936 N N . ALA A 1 241 ? 21.298 -11.854 -8.667 1.00 74.56 241 ALA A N 1
ATOM 1937 C CA . ALA A 1 241 ? 22.415 -12.264 -9.520 1.00 74.56 241 ALA A CA 1
ATOM 1938 C C . ALA A 1 241 ? 21.938 -12.880 -10.851 1.00 74.56 241 ALA A C 1
ATOM 1940 O O . ALA A 1 241 ? 22.581 -13.776 -11.401 1.00 74.56 241 ALA A O 1
ATOM 1941 N N . GLY A 1 242 ? 20.776 -12.445 -11.352 1.00 71.75 242 GLY A N 1
ATOM 1942 C CA . GLY A 1 242 ? 20.163 -13.012 -12.552 1.00 71.75 242 GLY A CA 1
ATOM 1943 C C . GLY A 1 242 ? 21.009 -12.771 -13.814 1.00 71.75 242 GLY A C 1
ATOM 1944 O O . GLY A 1 242 ? 21.414 -11.640 -14.068 1.00 71.75 242 GLY A O 1
ATOM 1945 N N . PRO A 1 243 ? 21.242 -13.785 -14.672 1.00 69.38 243 PRO A N 1
ATOM 1946 C CA . PRO A 1 243 ? 22.077 -13.625 -15.869 1.00 69.38 243 PRO A CA 1
ATOM 1947 C C . PRO A 1 243 ? 21.401 -12.799 -16.974 1.00 69.38 243 PRO A C 1
ATOM 1949 O O . PRO A 1 243 ? 22.069 -12.285 -17.868 1.00 69.38 243 PRO A O 1
ATOM 1952 N N . ILE A 1 244 ? 20.067 -12.704 -16.939 1.00 69.88 244 ILE A N 1
ATOM 1953 C CA . ILE A 1 244 ? 19.249 -12.058 -17.975 1.00 69.88 244 ILE A CA 1
ATOM 1954 C C . ILE A 1 244 ? 18.609 -10.775 -17.447 1.00 69.88 244 ILE A C 1
ATOM 1956 O O . ILE A 1 244 ? 18.537 -9.782 -18.171 1.00 69.88 244 ILE A O 1
ATOM 1960 N N . SER A 1 245 ? 18.153 -10.783 -16.199 1.00 77.75 245 SER A N 1
ATOM 1961 C CA . SER A 1 245 ? 17.413 -9.672 -15.616 1.00 77.75 245 SER A CA 1
ATOM 1962 C C . SER A 1 245 ? 17.711 -9.533 -14.133 1.00 77.75 245 SER A C 1
ATOM 1964 O O . SER A 1 245 ? 17.653 -10.514 -13.390 1.00 77.75 245 SER A O 1
ATOM 1966 N N . PHE A 1 246 ? 18.006 -8.302 -13.725 1.00 86.06 246 PHE A N 1
ATOM 1967 C CA . PHE A 1 246 ? 18.365 -7.964 -12.353 1.00 86.06 246 PHE A CA 1
ATOM 1968 C C . PHE A 1 246 ? 17.144 -7.440 -11.621 1.00 86.06 246 PHE A C 1
ATOM 1970 O O . PHE A 1 246 ? 16.462 -6.523 -12.100 1.00 86.06 246 PHE A O 1
ATOM 1977 N N . VAL A 1 247 ? 16.863 -8.015 -10.454 1.00 88.12 247 VAL A N 1
ATOM 1978 C CA . VAL A 1 247 ? 15.813 -7.480 -9.590 1.00 88.12 247 VAL A CA 1
ATOM 1979 C C . VAL A 1 247 ? 16.184 -6.057 -9.166 1.00 88.12 247 VAL A C 1
ATOM 1981 O O . VAL A 1 247 ? 17.314 -5.747 -8.790 1.00 88.12 247 VAL A O 1
ATOM 1984 N N . HIS A 1 248 ? 15.217 -5.167 -9.309 1.00 92.75 248 HIS A N 1
ATOM 1985 C CA . HIS A 1 248 ? 15.365 -3.742 -9.081 1.00 92.75 248 HIS A CA 1
ATOM 1986 C C . HIS A 1 248 ? 13.998 -3.187 -8.722 1.00 92.75 248 HIS A C 1
ATOM 1988 O O . HIS A 1 248 ? 12.968 -3.738 -9.120 1.00 92.75 248 HIS A O 1
ATOM 1994 N N . TRP A 1 249 ? 14.000 -2.052 -8.039 1.00 94.69 249 TRP A N 1
ATOM 1995 C CA . TRP A 1 249 ? 12.801 -1.258 -7.862 1.00 94.69 249 TRP A CA 1
ATOM 1996 C C . TRP A 1 249 ? 12.937 0.046 -8.640 1.00 94.69 249 TRP A C 1
ATOM 1998 O O . TRP A 1 249 ? 13.828 0.860 -8.387 1.00 94.69 249 TRP A O 1
ATOM 2008 N N . THR A 1 250 ? 12.031 0.260 -9.594 1.00 93.94 250 THR A N 1
ATOM 2009 C CA . THR A 1 250 ? 11.877 1.561 -10.244 1.00 93.94 250 THR A CA 1
ATOM 2010 C C . THR A 1 250 ? 11.125 2.502 -9.310 1.00 93.94 250 THR A C 1
ATOM 2012 O O . THR A 1 250 ? 9.908 2.386 -9.135 1.00 93.94 250 THR A O 1
ATOM 2015 N N . PHE A 1 251 ? 11.848 3.466 -8.736 1.00 95.19 251 PHE A N 1
ATOM 2016 C CA . PHE A 1 251 ? 11.247 4.543 -7.960 1.00 95.19 251 PHE A CA 1
ATOM 2017 C C . PHE A 1 251 ? 10.267 5.324 -8.835 1.00 95.19 251 PHE A C 1
ATOM 2019 O O . PHE A 1 251 ? 9.099 5.435 -8.475 1.00 95.19 251 PHE A O 1
ATOM 2026 N N . MET A 1 252 ? 10.703 5.792 -10.006 1.00 94.56 252 MET A N 1
ATOM 2027 C CA . MET A 1 252 ? 9.823 6.377 -11.021 1.00 94.56 252 MET A CA 1
ATOM 2028 C C . MET A 1 252 ? 10.460 6.317 -12.410 1.00 94.56 252 MET A C 1
ATOM 2030 O O . MET A 1 252 ? 11.683 6.337 -12.548 1.00 94.56 252 MET A O 1
ATOM 2034 N N . GLN A 1 253 ? 9.628 6.310 -13.448 1.00 93.06 253 GLN A N 1
AT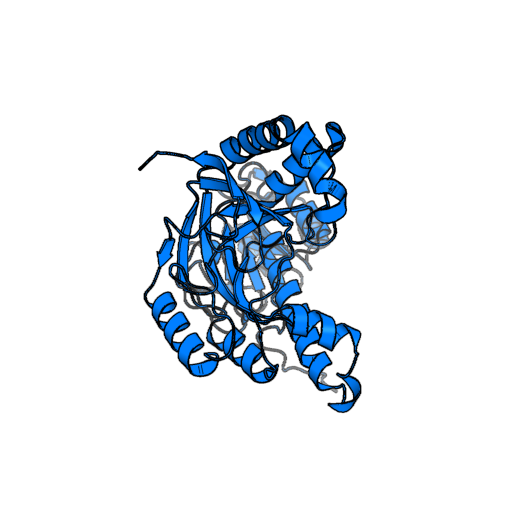OM 2035 C CA . GLN A 1 253 ? 10.064 6.617 -14.811 1.00 93.06 253 GLN A CA 1
ATOM 2036 C C . GLN A 1 253 ? 9.820 8.103 -15.072 1.00 93.06 253 GLN A C 1
ATOM 2038 O O . GLN A 1 253 ? 8.676 8.544 -15.036 1.00 93.06 253 GLN A O 1
ATOM 2043 N N . ILE A 1 254 ? 10.885 8.860 -15.338 1.00 93.31 254 ILE A N 1
ATOM 2044 C CA . ILE A 1 254 ? 10.787 10.275 -15.728 1.00 93.31 254 ILE A CA 1
ATOM 2045 C C . ILE A 1 254 ? 10.307 10.358 -17.181 1.00 93.31 254 ILE A C 1
ATOM 2047 O O . ILE A 1 254 ? 9.381 11.104 -17.496 1.00 93.31 254 ILE A O 1
ATOM 2051 N N . LEU A 1 255 ? 10.905 9.540 -18.054 1.00 90.69 255 LEU A N 1
ATOM 2052 C CA . LEU A 1 255 ? 10.503 9.360 -19.449 1.00 90.69 255 LEU A CA 1
ATOM 2053 C C . LEU A 1 255 ? 10.302 7.868 -19.710 1.00 90.69 255 LEU A C 1
ATOM 2055 O O . LEU A 1 255 ? 11.205 7.071 -19.455 1.00 90.69 255 LEU A O 1
ATOM 2059 N N . GLY A 1 256 ? 9.128 7.489 -20.214 1.00 86.56 256 GLY A N 1
ATOM 2060 C CA . GLY A 1 256 ? 8.842 6.114 -20.623 1.00 86.56 256 GLY A CA 1
ATOM 2061 C C . GLY A 1 256 ? 9.548 5.731 -21.928 1.00 86.56 256 GLY A C 1
ATOM 2062 O O . GLY A 1 256 ? 10.215 6.554 -22.552 1.00 86.56 256 GLY A O 1
ATOM 2063 N N . PHE A 1 257 ? 9.383 4.473 -22.347 1.00 83.94 257 PHE A N 1
ATOM 2064 C CA . PHE A 1 257 ? 10.048 3.934 -23.541 1.00 83.94 257 PHE A CA 1
ATOM 2065 C C . PHE A 1 257 ? 9.745 4.721 -24.822 1.00 83.94 257 PHE A C 1
ATOM 2067 O O . PHE A 1 257 ? 10.649 4.996 -25.598 1.00 83.94 257 PHE A O 1
ATOM 2074 N N . GLU A 1 258 ? 8.486 5.114 -25.015 1.00 82.31 258 GLU A N 1
ATOM 2075 C CA . GLU A 1 258 ? 8.043 5.873 -26.195 1.00 82.31 258 GLU A CA 1
ATOM 2076 C C . GLU A 1 258 ? 8.536 7.330 -26.154 1.00 82.31 258 GLU A C 1
ATOM 2078 O O . GLU A 1 258 ? 8.856 7.915 -27.180 1.00 82.31 258 GLU A O 1
ATOM 2083 N N . GLN A 1 259 ? 8.624 7.918 -24.957 1.00 83.31 259 GLN A N 1
ATOM 2084 C CA . GLN A 1 259 ? 8.992 9.326 -24.762 1.00 83.31 259 GLN A CA 1
ATOM 2085 C C . GLN A 1 259 ? 10.502 9.554 -24.798 1.00 83.31 259 GLN A C 1
ATOM 2087 O O . GLN A 1 259 ? 10.964 10.662 -25.064 1.00 83.31 259 GLN A O 1
ATOM 2092 N N . TRP A 1 260 ? 11.286 8.527 -24.473 1.00 84.62 260 TRP A N 1
ATOM 2093 C CA . TRP A 1 260 ? 12.736 8.637 -24.470 1.00 84.62 260 TRP A CA 1
ATOM 2094 C C . TRP A 1 260 ? 13.273 8.995 -25.855 1.00 84.62 260 TRP A C 1
ATOM 2096 O O . TRP A 1 260 ? 14.125 9.871 -25.952 1.00 84.62 260 TRP A O 1
ATOM 2106 N N . GLU A 1 261 ? 12.753 8.372 -26.913 1.00 83.06 261 GLU A N 1
ATOM 2107 C CA . GLU A 1 261 ? 13.181 8.652 -28.289 1.00 83.06 261 GLU A CA 1
ATOM 2108 C C . GLU A 1 261 ? 12.932 10.114 -28.684 1.00 83.06 261 GLU A C 1
ATOM 2110 O O . GLU A 1 261 ? 13.769 10.729 -29.341 1.00 83.06 261 GLU A O 1
ATOM 2115 N N . GLU A 1 262 ? 11.825 10.696 -28.220 1.00 86.38 262 GLU A N 1
ATOM 2116 C CA . GLU A 1 262 ? 11.470 12.092 -28.485 1.00 86.38 262 GLU A CA 1
ATOM 2117 C C . GLU A 1 262 ? 12.303 13.084 -27.656 1.00 86.38 262 GLU A C 1
ATOM 2119 O O . GLU A 1 262 ? 12.700 14.147 -28.139 1.00 86.38 262 GLU A O 1
ATOM 2124 N N . HIS A 1 263 ? 12.580 12.759 -26.392 1.00 88.00 263 HIS A N 1
ATOM 2125 C CA . HIS A 1 263 ? 13.109 13.723 -25.425 1.00 88.00 263 HIS A CA 1
ATOM 2126 C C . HIS A 1 263 ? 14.559 13.472 -24.994 1.00 88.00 263 HIS A C 1
ATOM 2128 O O . HIS A 1 263 ? 15.092 14.255 -24.203 1.00 88.00 263 HIS A O 1
ATOM 2134 N N . SER A 1 264 ? 15.245 12.446 -25.509 1.00 85.44 264 SER A N 1
ATOM 2135 C CA . SER A 1 264 ? 16.622 12.122 -25.102 1.00 85.44 264 SER A CA 1
ATOM 2136 C C . SER A 1 264 ? 17.606 13.267 -25.354 1.00 85.44 264 SER A C 1
ATOM 2138 O O . SER A 1 264 ? 18.505 13.494 -24.544 1.00 85.44 264 SER A O 1
ATOM 2140 N N . ALA A 1 265 ? 17.429 14.022 -26.444 1.00 85.56 265 ALA A N 1
ATOM 2141 C CA . ALA A 1 265 ? 18.253 15.195 -26.741 1.00 85.56 265 ALA A CA 1
ATOM 2142 C C . ALA A 1 265 ? 18.013 16.328 -25.728 1.00 85.56 265 ALA A C 1
ATOM 2144 O O . ALA A 1 265 ? 18.968 16.920 -25.224 1.00 85.56 265 ALA A O 1
ATOM 2145 N N . THR A 1 266 ? 16.748 16.576 -25.371 1.00 86.00 266 THR A N 1
ATOM 2146 C CA . THR A 1 266 ? 16.374 17.572 -24.357 1.00 86.00 266 THR A CA 1
ATOM 2147 C C . THR A 1 266 ? 16.885 17.192 -22.972 1.00 86.00 266 THR A C 1
ATOM 2149 O O . THR A 1 266 ? 17.344 18.050 -22.217 1.00 86.00 266 THR A O 1
ATOM 2152 N N . PHE A 1 267 ? 16.842 15.904 -22.632 1.00 85.19 267 PHE A N 1
ATOM 2153 C CA . PHE A 1 267 ? 17.454 15.403 -21.408 1.00 85.19 267 PHE A CA 1
ATOM 2154 C C . PHE A 1 267 ? 18.965 15.658 -21.404 1.00 85.19 267 PHE A C 1
ATOM 2156 O O . PHE A 1 267 ? 19.480 16.182 -20.421 1.00 85.19 267 PHE A O 1
ATOM 2163 N N . ALA A 1 268 ? 19.669 15.362 -22.501 1.00 86.06 268 ALA A N 1
ATOM 2164 C CA . ALA A 1 268 ? 21.115 15.558 -22.584 1.00 86.06 268 ALA A CA 1
ATOM 2165 C C . ALA A 1 268 ? 21.530 17.025 -22.361 1.00 86.06 268 ALA A C 1
ATOM 2167 O O . ALA A 1 268 ? 22.495 17.278 -21.643 1.00 86.06 268 ALA A O 1
ATOM 2168 N N . CYS A 1 269 ? 20.787 18.000 -22.899 1.00 89.69 269 CYS A N 1
ATOM 2169 C CA . CYS A 1 269 ? 21.104 19.419 -22.695 1.00 89.69 269 CYS A CA 1
ATOM 2170 C C . CYS A 1 269 ? 20.690 19.974 -21.321 1.00 89.69 269 CYS A C 1
ATOM 2172 O O . CYS A 1 269 ? 21.246 20.981 -20.888 1.00 89.69 269 CYS A O 1
ATOM 2174 N N . HIS A 1 270 ? 19.777 19.310 -20.604 1.00 90.69 270 HIS A N 1
ATOM 2175 C CA . HIS A 1 270 ? 19.314 19.729 -19.273 1.00 90.69 270 HIS A CA 1
ATOM 2176 C C . HIS A 1 270 ? 19.709 18.764 -18.150 1.00 90.69 270 HIS A C 1
ATOM 2178 O O . HIS A 1 270 ? 19.191 18.874 -17.037 1.00 90.69 270 HIS A O 1
ATOM 2184 N N . GLN A 1 271 ? 20.625 17.828 -18.405 1.00 90.31 271 GLN A N 1
ATOM 2185 C CA . GLN A 1 271 ? 20.963 16.741 -17.483 1.00 90.31 271 GLN A CA 1
ATOM 2186 C C . GLN A 1 271 ? 21.318 17.254 -16.079 1.00 90.31 271 GLN A C 1
ATOM 2188 O O . GLN A 1 271 ? 20.879 16.684 -15.081 1.00 90.31 271 GLN A O 1
ATOM 2193 N N . SER A 1 272 ? 22.056 18.363 -15.989 1.00 91.31 272 SER A N 1
ATOM 2194 C CA . SER A 1 272 ? 22.427 18.989 -14.716 1.00 91.31 272 SER A CA 1
ATOM 2195 C C . SER A 1 272 ? 21.216 19.438 -13.893 1.00 91.31 272 SER A C 1
ATOM 2197 O O . SER A 1 272 ? 21.220 19.258 -12.677 1.00 91.31 272 SER A O 1
ATOM 2199 N N . LYS A 1 273 ? 20.160 19.956 -14.534 1.00 94.38 273 LYS A N 1
ATOM 2200 C CA . LYS A 1 273 ? 18.923 20.364 -13.855 1.00 94.38 273 LYS A CA 1
ATOM 2201 C C . LYS A 1 273 ? 18.138 19.168 -13.324 1.00 94.38 273 LYS A C 1
ATOM 2203 O O . LYS A 1 273 ? 17.728 19.188 -12.167 1.00 94.38 273 LYS A O 1
ATOM 2208 N N . TYR A 1 274 ? 17.979 18.115 -14.134 1.00 94.50 274 TYR A N 1
ATOM 2209 C CA . TYR A 1 274 ? 17.355 16.868 -13.673 1.00 94.50 274 TYR A CA 1
ATOM 2210 C C . TYR A 1 274 ? 18.105 16.306 -12.465 1.00 94.50 274 TYR A C 1
ATOM 2212 O O . TYR A 1 274 ? 17.495 16.008 -11.443 1.00 94.50 274 TYR A O 1
ATOM 2220 N N . LEU A 1 275 ? 19.434 16.206 -12.561 1.00 94.12 275 LEU A N 1
ATOM 2221 C CA . LEU A 1 275 ? 20.263 15.680 -11.480 1.00 94.12 275 LEU A CA 1
ATOM 2222 C C . LEU A 1 275 ? 20.184 16.533 -10.213 1.00 94.12 275 LEU A C 1
ATOM 2224 O O . LEU A 1 275 ? 20.157 15.958 -9.131 1.00 94.12 275 LEU A O 1
ATOM 2228 N N . ALA A 1 276 ? 20.131 17.863 -10.325 1.00 95.06 276 ALA A N 1
ATOM 2229 C CA . ALA A 1 276 ? 19.992 18.752 -9.171 1.00 95.06 276 ALA A CA 1
ATOM 2230 C C . ALA A 1 276 ? 18.676 18.502 -8.417 1.00 95.06 276 ALA A C 1
ATOM 2232 O O . ALA A 1 276 ? 18.703 18.253 -7.215 1.00 95.06 276 ALA A O 1
ATOM 2233 N N . ILE A 1 277 ? 17.544 18.467 -9.133 1.00 96.62 277 ILE A N 1
ATOM 2234 C CA . ILE A 1 277 ? 16.229 18.178 -8.538 1.00 96.62 277 ILE A CA 1
ATOM 2235 C C . ILE A 1 277 ? 16.246 16.809 -7.857 1.00 96.62 277 ILE A C 1
ATOM 2237 O O . ILE A 1 277 ? 15.885 16.690 -6.691 1.00 96.62 277 ILE A O 1
ATOM 2241 N N . LEU A 1 278 ? 16.701 15.775 -8.566 1.00 95.88 278 LEU A N 1
ATOM 2242 C CA . LEU A 1 278 ? 16.717 14.415 -8.035 1.00 95.88 278 LEU A CA 1
ATOM 2243 C C . LEU A 1 278 ? 17.620 14.289 -6.803 1.00 95.88 278 LEU A C 1
ATOM 2245 O O . LEU A 1 278 ? 17.220 13.661 -5.829 1.00 95.88 278 LEU A O 1
ATOM 2249 N N . ARG A 1 279 ? 18.810 14.901 -6.820 1.00 95.19 279 ARG A N 1
ATOM 2250 C CA . ARG A 1 279 ? 19.751 14.898 -5.687 1.00 95.19 279 ARG A CA 1
ATOM 2251 C C . ARG A 1 279 ? 19.124 15.479 -4.434 1.00 95.19 279 ARG A C 1
ATOM 2253 O O . ARG A 1 279 ? 19.174 14.852 -3.382 1.00 95.19 279 ARG A O 1
ATOM 2260 N N . GLU A 1 280 ? 18.525 16.655 -4.560 1.00 94.56 280 GLU A N 1
ATOM 2261 C CA . GLU A 1 280 ? 17.903 17.347 -3.435 1.00 94.56 280 GLU A CA 1
ATOM 2262 C C . GLU A 1 280 ? 16.722 16.555 -2.866 1.00 94.56 280 GLU A C 1
ATOM 2264 O O . GLU A 1 280 ? 16.631 16.370 -1.655 1.00 94.56 280 GLU A O 1
ATOM 2269 N N . GLU A 1 281 ? 15.839 16.039 -3.722 1.00 95.44 281 GLU A N 1
ATOM 2270 C CA . GLU A 1 281 ? 14.663 15.294 -3.267 1.00 95.44 281 GLU A CA 1
ATOM 2271 C C . GLU A 1 281 ? 15.052 13.951 -2.632 1.00 95.44 281 GLU A C 1
ATOM 2273 O O . GLU A 1 281 ? 14.607 13.651 -1.521 1.00 95.44 281 GLU A O 1
ATOM 2278 N N . MET A 1 282 ? 15.931 13.173 -3.275 1.00 93.56 282 MET A N 1
ATOM 2279 C CA . MET A 1 282 ? 16.346 11.859 -2.766 1.00 93.56 282 MET A CA 1
ATOM 2280 C C . MET A 1 282 ? 17.170 11.958 -1.481 1.00 93.56 282 MET A C 1
ATOM 2282 O O . MET A 1 282 ? 17.044 11.090 -0.619 1.00 93.56 282 MET A O 1
ATOM 2286 N N . ALA A 1 283 ? 17.958 13.024 -1.301 1.00 91.62 283 ALA A N 1
ATOM 2287 C CA . ALA A 1 283 ? 18.673 13.267 -0.048 1.00 91.62 283 ALA A CA 1
ATOM 2288 C C . ALA A 1 283 ? 17.724 13.439 1.150 1.00 91.62 283 ALA A C 1
ATOM 2290 O O . ALA A 1 283 ? 18.087 13.077 2.263 1.00 91.62 283 ALA A O 1
ATOM 2291 N N . THR A 1 284 ? 16.504 13.947 0.930 1.00 93.81 284 THR A N 1
ATOM 2292 C CA . THR A 1 284 ? 15.481 14.065 1.989 1.00 93.81 284 THR A CA 1
ATOM 2293 C C . THR A 1 284 ? 14.637 12.807 2.184 1.00 93.81 284 THR A C 1
ATOM 2295 O O . THR A 1 284 ? 13.910 12.718 3.168 1.00 93.81 284 THR A O 1
ATOM 2298 N N . LEU A 1 285 ? 14.683 11.866 1.236 1.00 93.50 285 LEU A N 1
ATOM 2299 C CA . LEU A 1 285 ? 13.975 10.587 1.330 1.00 93.50 285 LEU A CA 1
ATOM 2300 C C . LEU A 1 285 ? 14.763 9.562 2.149 1.00 93.50 285 LEU A C 1
ATOM 2302 O O . LEU A 1 285 ? 14.169 8.751 2.852 1.00 93.50 285 LEU A O 1
ATOM 2306 N N . LEU A 1 286 ? 16.089 9.557 2.023 1.00 89.81 286 LEU A N 1
ATOM 2307 C CA . LEU A 1 286 ? 16.931 8.565 2.682 1.00 89.81 286 LEU A CA 1
ATOM 2308 C C . LEU A 1 286 ? 17.177 8.899 4.168 1.00 89.81 286 LEU A C 1
ATOM 2310 O O . LEU A 1 286 ? 17.319 10.074 4.508 1.00 89.81 286 LEU A O 1
ATOM 2314 N N . PRO A 1 287 ? 17.305 7.884 5.050 1.00 88.88 287 PRO A N 1
ATOM 2315 C CA . PRO A 1 287 ? 17.263 6.444 4.769 1.00 88.88 287 PRO A CA 1
ATOM 2316 C C . PRO A 1 287 ? 15.837 5.908 4.558 1.00 88.88 287 PRO A C 1
ATOM 2318 O O . PRO A 1 287 ? 14.887 6.349 5.198 1.00 88.88 287 PRO A O 1
ATOM 2321 N N . LEU A 1 288 ? 15.707 4.904 3.688 1.00 93.31 288 LEU A N 1
ATOM 2322 C CA . LEU A 1 288 ? 14.441 4.246 3.358 1.00 93.31 288 LEU A CA 1
ATOM 2323 C C . LEU A 1 288 ? 14.617 2.732 3.484 1.00 93.31 288 LEU A C 1
ATOM 2325 O O . LEU A 1 288 ? 15.583 2.177 2.965 1.00 93.31 288 LEU A O 1
ATOM 2329 N N . THR A 1 289 ? 13.669 2.048 4.118 1.00 94.06 289 THR A N 1
ATOM 2330 C CA . THR A 1 289 ? 13.597 0.582 4.075 1.00 94.06 289 THR A CA 1
ATOM 2331 C C . THR A 1 289 ? 12.335 0.139 3.355 1.00 94.06 289 THR A C 1
ATOM 2333 O O . THR A 1 289 ? 11.316 0.829 3.367 1.00 94.06 289 THR A O 1
ATOM 2336 N N . ILE A 1 290 ? 12.407 -1.008 2.683 1.00 94.19 290 ILE A N 1
ATOM 2337 C CA . ILE A 1 290 ? 11.269 -1.606 1.983 1.00 94.19 290 ILE A CA 1
ATOM 2338 C C . ILE A 1 290 ? 11.195 -3.072 2.368 1.00 94.19 290 ILE A C 1
ATOM 2340 O O . ILE A 1 290 ? 12.110 -3.843 2.076 1.00 94.19 290 ILE A O 1
ATOM 2344 N N . LYS A 1 291 ? 10.091 -3.461 3.001 1.00 93.25 291 LYS A N 1
ATOM 2345 C CA . LYS A 1 291 ? 9.779 -4.870 3.240 1.00 93.25 291 LYS A CA 1
ATOM 2346 C C . LYS A 1 291 ? 9.150 -5.445 1.983 1.00 93.25 291 LYS A C 1
ATOM 2348 O O . LYS A 1 291 ? 8.193 -4.879 1.470 1.00 93.25 291 LYS A O 1
ATOM 2353 N N . TRP A 1 292 ? 9.668 -6.550 1.477 1.00 93.69 292 TRP A N 1
ATOM 2354 C CA . TRP A 1 292 ? 9.155 -7.183 0.271 1.00 93.69 292 TRP A CA 1
ATOM 2355 C C . TRP A 1 292 ? 8.347 -8.420 0.635 1.00 93.69 292 TRP A C 1
ATOM 2357 O O . TRP A 1 292 ? 8.894 -9.384 1.171 1.00 93.69 292 TRP A O 1
ATOM 2367 N N . SER A 1 293 ? 7.051 -8.394 0.331 1.00 91.50 293 SER A N 1
ATOM 2368 C CA . SER A 1 293 ? 6.119 -9.466 0.675 1.00 91.50 293 SER A CA 1
ATOM 2369 C C . SER A 1 293 ? 5.100 -9.681 -0.424 1.00 91.50 293 SER A C 1
ATOM 2371 O O . SER A 1 293 ? 4.594 -8.731 -1.014 1.00 91.50 293 SER A O 1
ATOM 2373 N N . GLY A 1 294 ? 4.717 -10.932 -0.636 1.00 91.88 294 GLY A N 1
ATOM 2374 C CA . GLY A 1 294 ? 3.594 -11.258 -1.494 1.00 91.88 294 GLY A CA 1
ATOM 2375 C C . GLY A 1 294 ? 3.896 -11.154 -2.988 1.00 91.88 294 GLY A C 1
ATOM 2376 O O . GLY A 1 294 ? 4.602 -10.256 -3.449 1.00 91.88 294 GLY A O 1
ATOM 2377 N N . LEU A 1 295 ? 3.301 -12.056 -3.767 1.00 93.62 295 LEU A N 1
ATOM 2378 C CA . LEU A 1 295 ? 3.253 -11.949 -5.222 1.00 93.62 295 LEU A CA 1
ATOM 2379 C C . LEU A 1 295 ? 1.867 -11.545 -5.712 1.00 93.62 295 LEU A C 1
ATOM 2381 O O . LEU A 1 295 ? 0.842 -11.975 -5.179 1.00 93.62 295 LEU A O 1
ATOM 2385 N N . VAL A 1 296 ? 1.854 -10.760 -6.786 1.00 92.06 296 VAL A N 1
ATOM 2386 C CA . VAL A 1 296 ? 0.655 -10.427 -7.552 1.00 92.06 296 VAL A CA 1
ATOM 2387 C C . VAL A 1 296 ? 0.863 -10.798 -9.012 1.00 92.06 296 VAL A C 1
ATOM 2389 O O . VAL A 1 296 ? 1.811 -10.348 -9.660 1.00 92.06 296 VAL A O 1
ATOM 2392 N N . ALA A 1 297 ? -0.064 -11.590 -9.547 1.00 91.88 297 ALA A N 1
ATOM 2393 C CA . ALA A 1 297 ? -0.136 -11.846 -10.975 1.00 91.88 297 ALA A CA 1
ATOM 2394 C C . ALA A 1 297 ? -0.560 -10.586 -11.737 1.00 91.88 297 ALA A C 1
ATOM 2396 O O . ALA A 1 297 ? -1.543 -9.919 -11.404 1.00 91.88 297 ALA A O 1
ATOM 2397 N N . VAL A 1 298 ? 0.181 -10.283 -12.796 1.00 88.31 298 VAL A N 1
ATOM 2398 C CA . VAL A 1 298 ? -0.081 -9.208 -13.755 1.00 88.31 298 VAL A CA 1
ATOM 2399 C C . VAL A 1 298 ? -0.167 -9.816 -15.160 1.00 88.31 298 VAL A C 1
ATOM 2401 O O . VAL A 1 298 ? 0.364 -10.901 -15.388 1.00 88.31 298 VAL A O 1
ATOM 2404 N N . PRO A 1 299 ? -0.801 -9.145 -16.141 1.00 83.50 299 PRO A N 1
ATOM 2405 C CA . PRO A 1 299 ? -0.930 -9.689 -17.499 1.00 83.50 299 PRO A CA 1
ATOM 2406 C C . PRO A 1 299 ? 0.389 -10.090 -18.179 1.00 83.50 299 PRO A C 1
ATOM 2408 O O . PRO A 1 299 ? 0.375 -10.885 -19.106 1.00 83.50 299 PRO A O 1
ATOM 2411 N N . ASN A 1 300 ? 1.514 -9.523 -17.746 1.00 84.00 300 ASN A N 1
ATOM 2412 C CA . ASN A 1 300 ? 2.840 -9.748 -18.315 1.00 84.00 300 ASN A CA 1
ATOM 2413 C C . ASN A 1 300 ? 3.790 -10.538 -17.394 1.00 84.00 300 ASN A C 1
ATOM 2415 O O . ASN A 1 300 ? 4.984 -10.590 -17.692 1.00 84.00 300 ASN A O 1
ATOM 2419 N N . GLY A 1 301 ? 3.301 -11.141 -16.301 1.00 91.50 301 GLY A N 1
ATOM 2420 C CA . GLY A 1 301 ? 4.111 -11.969 -15.399 1.00 91.50 301 GLY A CA 1
ATOM 2421 C C . GLY A 1 301 ? 3.732 -11.867 -13.918 1.00 91.50 301 GLY A C 1
ATOM 2422 O O . GLY A 1 301 ? 2.550 -11.842 -13.570 1.00 91.50 301 GLY A O 1
ATOM 2423 N N . LEU A 1 302 ? 4.736 -11.827 -13.037 1.00 93.69 302 LEU A N 1
ATOM 2424 C CA . LEU A 1 302 ? 4.571 -11.726 -11.582 1.00 93.69 302 LEU A CA 1
ATOM 2425 C C . LEU A 1 302 ? 5.370 -10.541 -11.036 1.00 93.69 302 LEU A C 1
ATOM 2427 O O . LEU A 1 302 ? 6.545 -10.351 -11.370 1.00 93.69 302 LEU A O 1
ATOM 2431 N N . VAL A 1 303 ? 4.738 -9.782 -10.146 1.00 94.56 303 VAL A N 1
ATOM 2432 C CA . VAL A 1 303 ? 5.388 -8.711 -9.387 1.00 94.56 303 VAL A CA 1
ATOM 2433 C C . VAL A 1 303 ? 5.332 -9.013 -7.897 1.00 94.56 303 VAL A C 1
ATOM 2435 O O . VAL A 1 303 ? 4.354 -9.573 -7.405 1.00 94.56 303 VAL A O 1
ATOM 2438 N N . MET A 1 304 ? 6.377 -8.620 -7.185 1.00 94.81 304 MET A N 1
ATOM 2439 C CA . MET A 1 304 ? 6.441 -8.627 -5.728 1.00 94.81 304 MET A CA 1
ATOM 2440 C C . MET A 1 304 ? 5.998 -7.270 -5.187 1.00 94.81 304 MET A C 1
ATOM 2442 O O . MET A 1 304 ? 6.322 -6.247 -5.797 1.00 94.81 304 MET A O 1
ATOM 2446 N N . LEU A 1 305 ? 5.272 -7.248 -4.066 1.00 93.12 305 LEU A N 1
ATOM 2447 C CA . LEU A 1 305 ? 4.869 -5.998 -3.412 1.00 93.12 305 LEU A CA 1
ATOM 2448 C C . LEU A 1 305 ? 5.943 -5.553 -2.425 1.00 93.12 305 LEU A C 1
ATOM 2450 O O . LEU A 1 305 ? 6.467 -6.360 -1.659 1.00 93.12 305 LEU A O 1
ATOM 2454 N N . GLY A 1 306 ? 6.269 -4.266 -2.446 1.00 93.00 306 GLY A N 1
ATOM 2455 C CA . GLY A 1 306 ? 7.164 -3.657 -1.470 1.00 93.00 306 GLY A CA 1
ATOM 2456 C C . GLY A 1 306 ? 6.398 -2.698 -0.578 1.00 93.00 306 GLY A C 1
ATOM 2457 O O . GLY A 1 306 ? 5.636 -1.890 -1.085 1.00 93.00 306 GLY A O 1
ATOM 2458 N N . TYR A 1 307 ? 6.623 -2.761 0.725 1.00 91.25 307 TYR A N 1
ATOM 2459 C CA . TYR A 1 307 ? 6.002 -1.941 1.756 1.00 91.25 307 TYR A CA 1
ATOM 2460 C C . TYR A 1 307 ? 7.076 -0.988 2.291 1.00 91.25 307 TYR A C 1
ATOM 2462 O O . TYR A 1 307 ? 7.926 -1.411 3.084 1.00 91.25 307 TYR A O 1
ATOM 2470 N N . PRO A 1 308 ? 7.133 0.256 1.785 1.00 92.62 308 PRO A N 1
ATOM 2471 C CA . PRO A 1 308 ? 8.156 1.211 2.186 1.00 92.62 308 PRO A CA 1
ATOM 2472 C C . PRO A 1 308 ? 7.907 1.727 3.610 1.00 92.62 308 PRO A C 1
ATOM 2474 O O . PRO A 1 308 ? 6.765 1.830 4.050 1.00 92.62 308 PRO A O 1
ATOM 2477 N N . SER A 1 309 ? 8.971 2.116 4.315 1.00 90.31 309 SER A N 1
ATOM 2478 C CA . SER A 1 309 ? 8.888 2.707 5.661 1.00 90.31 309 SER A CA 1
ATOM 2479 C C . SER A 1 309 ? 8.220 4.086 5.697 1.00 90.31 309 SER A C 1
ATOM 2481 O O . SER A 1 309 ? 7.876 4.573 6.771 1.00 90.31 309 SER A O 1
ATOM 2483 N N . VAL A 1 310 ? 8.052 4.723 4.536 1.00 88.94 310 VAL A N 1
ATOM 2484 C CA . VAL A 1 310 ? 7.379 6.013 4.336 1.00 88.94 310 VAL A CA 1
ATOM 2485 C C . VAL A 1 310 ? 6.594 5.992 3.023 1.00 88.94 310 VAL A C 1
ATOM 2487 O O . VAL A 1 310 ? 6.923 5.229 2.114 1.00 88.94 310 VAL A O 1
ATOM 2490 N N . ASP A 1 311 ? 5.589 6.857 2.872 1.00 88.56 311 ASP A N 1
ATOM 2491 C CA . ASP A 1 311 ? 4.879 7.002 1.595 1.00 88.56 311 ASP A CA 1
ATOM 2492 C C . ASP A 1 311 ? 5.752 7.706 0.539 1.00 88.56 311 ASP A C 1
ATOM 2494 O O . ASP A 1 311 ? 5.809 8.933 0.435 1.00 88.56 311 ASP A O 1
ATOM 2498 N N . VAL A 1 312 ? 6.422 6.902 -0.286 1.00 92.94 312 VAL A N 1
ATOM 2499 C CA . VAL A 1 312 ? 7.331 7.359 -1.350 1.00 92.94 312 VAL A CA 1
ATOM 2500 C C . VAL A 1 312 ? 6.642 8.216 -2.420 1.00 92.94 312 VAL A C 1
ATOM 2502 O O . VAL A 1 312 ? 7.318 8.948 -3.148 1.00 92.94 312 VAL A O 1
ATOM 2505 N N . ASN A 1 313 ? 5.308 8.173 -2.523 1.00 92.00 313 ASN A N 1
ATOM 2506 C CA . ASN A 1 313 ? 4.565 8.965 -3.504 1.00 92.00 313 ASN A CA 1
ATOM 2507 C C . ASN A 1 313 ? 4.636 10.467 -3.221 1.00 92.00 313 ASN A C 1
ATOM 2509 O O . ASN A 1 313 ? 4.577 11.257 -4.162 1.00 92.00 313 ASN A O 1
ATOM 2513 N N . ILE A 1 314 ? 4.866 10.862 -1.964 1.00 91.88 314 ILE A N 1
ATOM 2514 C CA . ILE A 1 314 ? 5.129 12.258 -1.591 1.00 91.88 314 ILE A CA 1
ATOM 2515 C C . ILE A 1 314 ? 6.331 12.796 -2.383 1.00 91.88 314 ILE A C 1
ATOM 2517 O O . ILE A 1 314 ? 6.275 13.886 -2.951 1.00 91.88 314 ILE A O 1
ATOM 2521 N N . TRP A 1 315 ? 7.409 12.015 -2.485 1.00 95.44 315 TRP A N 1
ATOM 2522 C CA . TRP A 1 315 ? 8.612 12.415 -3.218 1.00 95.44 315 TRP A CA 1
ATOM 2523 C C . TRP A 1 315 ? 8.429 12.345 -4.730 1.00 95.44 315 TRP A C 1
ATOM 2525 O O . TRP A 1 315 ? 8.904 13.237 -5.431 1.00 95.44 315 TRP A O 1
ATOM 2535 N N . ARG A 1 316 ? 7.695 11.348 -5.244 1.00 95.62 316 ARG A N 1
ATOM 2536 C CA . ARG A 1 316 ? 7.337 11.288 -6.674 1.00 95.62 316 ARG A CA 1
ATOM 2537 C C . ARG A 1 316 ? 6.623 12.572 -7.106 1.00 95.62 316 ARG A C 1
ATOM 2539 O O . ARG A 1 316 ? 7.053 13.216 -8.058 1.00 95.62 316 ARG A O 1
ATOM 2546 N N . GLN A 1 317 ? 5.617 13.003 -6.344 1.00 94.94 317 GLN A N 1
ATOM 2547 C CA . GLN A 1 317 ? 4.856 14.228 -6.615 1.00 94.94 317 GLN A CA 1
ATOM 2548 C C . GLN A 1 317 ? 5.710 15.499 -6.490 1.00 94.94 317 GLN A C 1
ATOM 2550 O O . GLN A 1 317 ? 5.598 16.398 -7.323 1.00 94.94 317 GLN A O 1
ATOM 2555 N N . ARG A 1 318 ? 6.597 15.577 -5.486 1.00 96.31 318 ARG A N 1
ATOM 2556 C CA . ARG A 1 318 ? 7.540 16.702 -5.337 1.00 96.31 318 ARG A CA 1
ATOM 2557 C C . ARG A 1 318 ? 8.467 16.829 -6.546 1.00 96.31 318 ARG A C 1
ATOM 2559 O O . ARG A 1 318 ? 8.642 17.933 -7.058 1.00 96.31 318 ARG A O 1
ATOM 2566 N N . ILE A 1 319 ? 9.018 15.717 -7.031 1.00 97.06 319 ILE A N 1
ATOM 2567 C CA . ILE A 1 319 ? 9.880 15.700 -8.221 1.00 97.06 319 ILE A CA 1
ATOM 2568 C C . ILE A 1 319 ? 9.097 16.163 -9.446 1.00 97.06 319 ILE A C 1
ATOM 2570 O O . ILE A 1 319 ? 9.551 17.073 -10.133 1.00 97.06 319 ILE A O 1
ATOM 2574 N N . GLU A 1 320 ? 7.913 15.602 -9.692 1.00 96.44 320 GLU A N 1
ATOM 2575 C CA . GLU A 1 320 ? 7.058 15.997 -10.818 1.00 96.44 320 GLU A CA 1
ATOM 2576 C C . GLU A 1 320 ? 6.726 17.493 -10.795 1.00 96.44 320 GLU A C 1
ATOM 2578 O O . GLU A 1 320 ? 6.914 18.178 -11.798 1.00 96.44 320 GLU A O 1
ATOM 2583 N N . SER A 1 321 ? 6.327 18.029 -9.639 1.00 97.06 321 SER A N 1
ATOM 2584 C CA . SER A 1 321 ? 6.025 19.456 -9.479 1.00 97.06 321 SER A CA 1
ATOM 2585 C C . SER A 1 321 ? 7.235 20.348 -9.782 1.00 97.06 321 SER A C 1
ATOM 2587 O O . SER A 1 321 ? 7.103 21.405 -10.404 1.00 97.06 321 SER A O 1
ATOM 2589 N N . ARG A 1 322 ? 8.440 19.923 -9.386 1.00 97.56 322 ARG A N 1
ATOM 2590 C CA . ARG A 1 322 ? 9.678 20.659 -9.671 1.00 97.56 322 ARG A CA 1
ATOM 2591 C C . ARG A 1 322 ? 10.088 20.573 -11.138 1.00 97.56 322 ARG A C 1
ATOM 2593 O O . ARG A 1 322 ? 10.515 21.584 -11.690 1.00 97.56 322 ARG A O 1
ATOM 2600 N N . LEU A 1 323 ? 9.945 19.406 -11.768 1.00 96.19 323 LEU A N 1
ATOM 2601 C CA . LEU A 1 323 ? 10.193 19.234 -13.202 1.00 96.19 323 LEU A CA 1
ATOM 2602 C C . LEU A 1 323 ? 9.237 20.107 -14.027 1.00 96.19 323 LEU A C 1
ATOM 2604 O O . LEU A 1 323 ? 9.685 20.807 -14.933 1.00 96.19 323 LEU A O 1
ATOM 2608 N N . GLU A 1 324 ? 7.954 20.137 -13.656 1.00 96.81 324 GLU A N 1
ATOM 2609 C CA . GLU A 1 324 ? 6.933 20.990 -14.272 1.00 96.81 324 GLU A CA 1
ATOM 2610 C C . GLU A 1 324 ? 7.288 22.477 -14.145 1.00 96.81 324 GLU A C 1
ATOM 2612 O O . GLU A 1 324 ? 7.294 23.199 -15.143 1.00 96.81 324 GLU A O 1
ATOM 2617 N N . LYS A 1 325 ? 7.677 22.929 -12.945 1.00 96.94 325 LYS A N 1
ATOM 2618 C CA . LYS A 1 325 ? 8.088 24.320 -12.691 1.00 96.94 325 LYS A CA 1
ATOM 2619 C C . LYS A 1 325 ? 9.308 24.750 -13.516 1.00 96.94 325 LYS A C 1
ATOM 2621 O O . LYS A 1 325 ? 9.392 25.908 -13.914 1.00 96.94 325 LYS A O 1
ATOM 2626 N N . GLU A 1 326 ? 10.245 23.838 -13.767 1.00 95.50 326 GLU A N 1
ATOM 2627 C CA . GLU A 1 326 ? 11.446 24.089 -14.577 1.00 95.50 326 GLU A CA 1
ATOM 2628 C C . GLU A 1 326 ? 11.218 23.911 -16.090 1.00 95.50 326 GLU A C 1
ATOM 2630 O O . GLU A 1 326 ? 12.150 24.114 -16.872 1.00 95.50 326 GLU A O 1
ATOM 2635 N N . GLY A 1 327 ? 10.008 23.530 -16.519 1.00 94.69 327 GLY A N 1
ATOM 2636 C CA . GLY A 1 327 ? 9.691 23.269 -17.927 1.00 94.69 327 GLY A CA 1
ATOM 2637 C C . GLY A 1 327 ? 10.434 22.060 -18.505 1.00 94.69 327 GLY A C 1
ATOM 2638 O O . GLY A 1 327 ? 10.698 22.009 -19.707 1.00 94.69 327 GLY A O 1
ATOM 2639 N N . LEU A 1 328 ? 10.820 21.105 -17.657 1.00 94.50 328 LEU A N 1
ATOM 2640 C CA . LEU A 1 328 ? 11.558 19.910 -18.055 1.00 94.50 328 LEU A CA 1
ATOM 2641 C C . LEU A 1 328 ? 10.585 18.808 -18.507 1.00 94.50 328 LEU A C 1
ATOM 2643 O O . LEU A 1 328 ? 9.641 18.520 -17.776 1.00 94.50 328 LEU A O 1
ATOM 2647 N N . PRO A 1 329 ? 10.796 18.159 -19.670 1.00 93.06 329 PRO A N 1
ATOM 2648 C CA . PRO A 1 329 ? 9.940 17.061 -20.115 1.00 93.06 329 PRO A CA 1
ATOM 2649 C C . PRO A 1 329 ? 9.887 15.884 -19.133 1.00 93.06 329 PRO A C 1
ATOM 2651 O O . PRO A 1 329 ? 10.898 15.266 -18.807 1.00 93.06 329 PRO A O 1
ATOM 2654 N N . PHE A 1 330 ? 8.685 15.513 -18.712 1.00 93.56 330 PHE A N 1
ATOM 2655 C CA . PHE A 1 330 ? 8.446 14.299 -17.940 1.00 93.56 330 PHE A CA 1
ATOM 2656 C C . PHE A 1 330 ? 7.042 13.771 -18.218 1.00 93.56 330 PHE A C 1
ATOM 2658 O O . PHE A 1 330 ? 6.185 14.472 -18.762 1.00 93.56 330 PHE A O 1
ATOM 2665 N N . ARG A 1 331 ? 6.788 12.529 -17.816 1.00 87.62 331 ARG A N 1
ATOM 2666 C CA . ARG A 1 331 ? 5.444 11.958 -17.780 1.00 87.62 331 ARG A CA 1
ATOM 2667 C C . ARG A 1 331 ? 5.045 11.714 -16.334 1.00 87.62 331 ARG A C 1
ATOM 2669 O O . ARG A 1 331 ? 5.821 11.131 -15.584 1.00 87.62 331 ARG A O 1
ATOM 2676 N N . ARG A 1 332 ? 3.808 12.081 -15.985 1.00 86.88 332 ARG A N 1
ATOM 2677 C CA . ARG A 1 332 ? 3.225 11.712 -14.690 1.00 86.88 332 ARG A CA 1
ATOM 2678 C C . ARG A 1 332 ? 3.281 10.201 -14.505 1.00 86.88 332 ARG A C 1
ATOM 2680 O O . ARG A 1 332 ? 2.756 9.442 -15.331 1.00 86.88 332 ARG A O 1
ATOM 2687 N N . TYR A 1 333 ? 3.940 9.781 -13.442 1.00 85.69 333 TYR A N 1
ATOM 2688 C CA . TYR A 1 333 ? 4.130 8.391 -13.107 1.00 85.69 333 TYR A CA 1
ATOM 2689 C C . TYR A 1 333 ? 2.799 7.816 -12.628 1.00 85.69 333 TYR A C 1
ATOM 2691 O O . TYR A 1 333 ? 2.181 8.314 -11.698 1.00 85.69 333 TYR A O 1
ATOM 2699 N N . GLN A 1 334 ? 2.319 6.779 -13.311 1.00 81.25 334 GLN A N 1
ATOM 2700 C CA . GLN A 1 334 ? 0.961 6.260 -13.099 1.00 81.25 334 GLN A CA 1
ATOM 2701 C C . GLN A 1 334 ? 0.880 5.181 -12.016 1.00 81.25 334 GLN A C 1
ATOM 2703 O O . GLN A 1 334 ? -0.174 4.573 -11.837 1.00 81.25 334 GLN A O 1
ATOM 2708 N N . ASN A 1 335 ? 2.005 4.845 -11.387 1.00 81.19 335 ASN A N 1
ATOM 2709 C CA . ASN A 1 335 ? 2.087 3.696 -10.510 1.00 81.19 335 ASN A CA 1
ATOM 2710 C C . ASN A 1 335 ? 2.382 4.121 -9.073 1.00 81.19 335 ASN A C 1
ATOM 2712 O O . ASN A 1 335 ? 3.529 4.376 -8.715 1.00 81.19 335 ASN A O 1
ATOM 2716 N N . ASP A 1 336 ? 1.345 4.111 -8.245 1.00 85.06 336 ASP A N 1
ATOM 2717 C CA . ASP A 1 336 ? 1.428 4.551 -6.853 1.00 85.06 336 ASP A CA 1
ATOM 2718 C C . ASP A 1 336 ? 1.906 3.452 -5.895 1.00 85.06 336 ASP A C 1
ATOM 2720 O O . ASP A 1 336 ? 2.024 3.682 -4.691 1.00 85.06 336 ASP A O 1
ATOM 2724 N N . ILE A 1 337 ? 2.244 2.264 -6.414 1.00 88.69 337 ILE A N 1
ATOM 2725 C CA . ILE A 1 337 ? 2.774 1.168 -5.602 1.00 88.69 337 ILE A CA 1
ATOM 2726 C C . ILE A 1 337 ? 4.283 0.994 -5.744 1.00 88.69 337 ILE A C 1
ATOM 2728 O O . ILE A 1 337 ? 4.901 1.224 -6.793 1.00 88.69 337 ILE A O 1
ATOM 2732 N N . VAL A 1 338 ? 4.878 0.509 -4.662 1.00 92.31 338 VAL A N 1
ATOM 2733 C CA . VAL A 1 338 ? 6.227 -0.045 -4.656 1.00 92.31 338 VAL A CA 1
ATOM 2734 C C . VAL A 1 338 ? 6.116 -1.517 -5.032 1.00 92.31 338 VAL A C 1
ATOM 2736 O O . VAL A 1 338 ? 5.419 -2.297 -4.384 1.00 92.31 338 VAL A O 1
ATOM 2739 N N . HIS A 1 339 ? 6.743 -1.874 -6.146 1.00 93.94 339 HIS A N 1
ATOM 2740 C CA . HIS A 1 339 ? 6.708 -3.219 -6.698 1.00 93.94 339 HIS A CA 1
ATOM 2741 C C . HIS A 1 339 ? 7.996 -3.499 -7.471 1.00 93.94 339 HIS A C 1
ATOM 2743 O O . HIS A 1 339 ? 8.608 -2.575 -8.011 1.00 93.94 339 HIS A O 1
ATOM 2749 N N . SER A 1 340 ? 8.350 -4.776 -7.569 1.00 94.94 340 SER A N 1
ATOM 2750 C CA . SER A 1 340 ? 9.468 -5.251 -8.385 1.00 94.94 340 SER A CA 1
ATOM 2751 C C . SER A 1 340 ? 8.999 -6.398 -9.252 1.00 94.94 340 SER A C 1
ATOM 2753 O O . SER A 1 340 ? 8.283 -7.288 -8.793 1.00 94.94 340 SER A O 1
ATOM 2755 N N . THR A 1 341 ? 9.375 -6.373 -10.527 1.00 92.94 341 THR A N 1
ATOM 2756 C CA . THR A 1 341 ? 9.088 -7.501 -11.418 1.00 92.94 341 THR A CA 1
ATOM 2757 C C . THR A 1 341 ? 9.986 -8.661 -11.017 1.00 92.94 341 THR A C 1
ATOM 2759 O O . THR A 1 341 ? 11.199 -8.494 -10.973 1.00 92.94 341 THR A O 1
ATOM 2762 N N . ILE A 1 342 ? 9.388 -9.816 -10.725 1.00 94.69 342 ILE A N 1
ATOM 2763 C CA . ILE A 1 342 ? 10.118 -11.050 -10.397 1.00 94.69 342 ILE A CA 1
ATOM 2764 C C . ILE A 1 342 ? 10.063 -12.037 -11.563 1.00 94.69 342 ILE A C 1
ATOM 2766 O O . ILE A 1 342 ? 10.993 -12.804 -11.791 1.00 94.69 342 ILE A O 1
ATOM 2770 N N . LEU A 1 343 ? 8.996 -11.98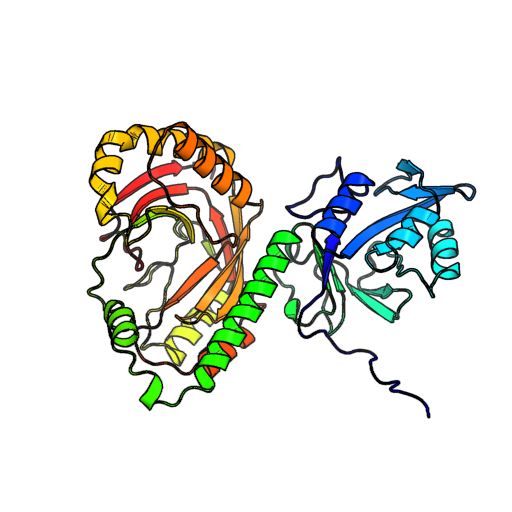0 -12.357 1.00 92.25 343 LEU A N 1
ATOM 2771 C CA . LEU A 1 343 ? 8.851 -12.779 -13.562 1.00 92.25 343 LEU A CA 1
ATOM 2772 C C . LEU A 1 343 ? 8.228 -11.928 -14.659 1.00 92.25 343 LEU A C 1
ATOM 2774 O O . LEU A 1 343 ? 7.212 -11.269 -14.436 1.00 92.25 343 LEU A O 1
ATOM 2778 N N . ARG A 1 344 ? 8.808 -11.984 -15.855 1.00 89.25 344 ARG A N 1
ATOM 2779 C CA . ARG A 1 344 ? 8.252 -11.420 -17.085 1.00 89.25 344 ARG A CA 1
ATOM 2780 C C . ARG A 1 344 ? 8.064 -12.529 -18.108 1.00 89.25 344 ARG A C 1
ATOM 2782 O O . ARG A 1 344 ? 8.980 -13.310 -18.356 1.00 89.25 344 ARG A O 1
ATOM 2789 N N . LEU A 1 345 ? 6.887 -12.567 -18.720 1.00 85.88 345 LEU A N 1
ATOM 2790 C CA . LEU A 1 345 ? 6.590 -13.531 -19.772 1.00 85.88 345 LEU A CA 1
ATOM 2791 C C . LEU A 1 345 ? 7.406 -13.224 -21.036 1.00 85.88 345 LEU A C 1
ATOM 2793 O O . LEU A 1 345 ? 7.429 -12.085 -21.504 1.00 85.88 345 LEU A O 1
ATOM 2797 N N . SER A 1 346 ? 8.062 -14.247 -21.572 1.00 78.38 346 SER A N 1
ATOM 2798 C CA . SER A 1 346 ? 8.748 -14.278 -22.874 1.00 78.38 346 SER A CA 1
ATOM 2799 C C . SER A 1 346 ? 8.170 -15.330 -23.820 1.00 78.38 346 SER A C 1
ATOM 2801 O O . SER A 1 346 ? 8.504 -15.342 -25.003 1.00 78.38 346 SER A O 1
ATOM 2803 N N . ALA A 1 347 ? 7.309 -16.206 -23.309 1.00 76.00 347 ALA A N 1
ATOM 2804 C CA . ALA A 1 347 ? 6.554 -17.196 -24.060 1.00 76.00 347 ALA A CA 1
ATOM 2805 C C . ALA A 1 347 ? 5.140 -17.314 -23.477 1.00 76.00 347 ALA A C 1
ATOM 2807 O O . ALA A 1 347 ? 4.894 -16.877 -22.348 1.00 76.00 347 ALA A O 1
ATOM 2808 N N . ASP A 1 348 ? 4.233 -17.937 -24.230 1.00 77.31 348 ASP A N 1
ATOM 2809 C CA . ASP A 1 348 ? 2.857 -18.166 -23.790 1.00 77.31 348 ASP A CA 1
ATOM 2810 C C . ASP A 1 348 ? 2.808 -18.892 -22.441 1.00 77.31 348 ASP A C 1
ATOM 2812 O O . ASP A 1 348 ? 3.562 -19.832 -22.177 1.00 77.31 348 ASP A O 1
ATOM 2816 N N . GLU A 1 349 ? 1.905 -18.438 -21.574 1.00 83.62 349 GLU A N 1
ATOM 2817 C CA . GLU A 1 349 ? 1.713 -18.992 -20.240 1.00 83.62 349 GLU A CA 1
ATOM 2818 C C . GLU A 1 349 ? 0.239 -18.941 -19.847 1.00 83.62 349 GLU A C 1
ATOM 2820 O O . GLU A 1 349 ? -0.491 -18.012 -20.196 1.00 83.62 349 GLU A O 1
ATOM 2825 N N . SER A 1 350 ? -0.197 -19.947 -19.091 1.00 84.56 350 SER A N 1
ATOM 2826 C CA . SER A 1 350 ? -1.577 -20.048 -18.626 1.00 84.56 350 SER A CA 1
ATOM 2827 C C . SER A 1 350 ? -1.861 -19.005 -17.530 1.00 84.56 350 SER A C 1
ATOM 2829 O O . SER A 1 350 ? -1.149 -18.963 -16.516 1.00 84.56 350 SER A O 1
ATOM 2831 N N . PRO A 1 351 ? -2.938 -18.201 -17.660 1.00 86.56 351 PRO A N 1
ATOM 2832 C CA . PRO A 1 351 ? -3.386 -17.300 -16.600 1.00 86.56 351 PRO A CA 1
ATOM 2833 C C . PRO A 1 351 ? -3.640 -18.018 -15.269 1.00 86.56 351 PRO A C 1
ATOM 2835 O O . PRO A 1 351 ? -3.372 -17.461 -14.208 1.00 86.56 351 PRO A O 1
ATOM 2838 N N . GLU A 1 352 ? -4.118 -19.264 -15.302 1.00 87.62 352 GLU A N 1
ATOM 2839 C CA . GLU A 1 352 ? -4.351 -20.092 -14.116 1.00 87.62 352 GLU A CA 1
ATOM 2840 C C . GLU A 1 352 ? -3.063 -20.392 -13.363 1.00 87.62 352 GLU A C 1
ATOM 2842 O O . GLU A 1 352 ? -3.048 -20.313 -12.137 1.00 87.62 352 GLU A O 1
ATOM 2847 N N . ARG A 1 353 ? -1.980 -20.702 -14.082 1.00 90.56 353 ARG A N 1
ATOM 2848 C CA . ARG A 1 353 ? -0.675 -20.972 -13.467 1.00 90.56 353 ARG A CA 1
ATOM 2849 C C . ARG A 1 353 ? -0.096 -19.718 -12.820 1.00 90.56 353 ARG A C 1
ATOM 2851 O O . ARG A 1 353 ? 0.424 -19.804 -11.709 1.00 90.56 353 ARG A O 1
ATOM 2858 N N . LEU A 1 354 ? -0.242 -18.553 -13.456 1.00 91.06 354 LEU A N 1
ATOM 2859 C CA . LEU A 1 354 ? 0.166 -17.270 -12.868 1.00 91.06 354 LEU A CA 1
ATOM 2860 C C . LEU A 1 354 ? -0.644 -16.931 -11.615 1.00 91.06 354 LEU A C 1
ATOM 2862 O O . LEU A 1 354 ? -0.069 -16.531 -10.605 1.00 91.06 354 LEU A O 1
ATOM 2866 N N . ILE A 1 355 ? -1.965 -17.113 -11.662 1.00 91.00 355 ILE A N 1
ATOM 2867 C CA . ILE A 1 355 ? -2.842 -16.879 -10.510 1.00 91.00 355 ILE A CA 1
ATOM 2868 C C . ILE A 1 355 ? -2.500 -17.847 -9.373 1.00 91.00 355 ILE A C 1
ATOM 2870 O O . ILE A 1 355 ? -2.339 -17.403 -8.243 1.00 91.00 355 ILE A O 1
ATOM 2874 N N . ALA A 1 356 ? -2.311 -19.137 -9.661 1.00 92.50 356 ALA A N 1
ATOM 2875 C CA . ALA A 1 356 ? -1.937 -20.128 -8.655 1.00 92.50 356 ALA A CA 1
ATOM 2876 C C . ALA A 1 356 ? -0.578 -19.813 -8.009 1.00 92.50 356 ALA A C 1
ATOM 2878 O O . ALA A 1 356 ? -0.439 -19.910 -6.792 1.00 92.50 356 ALA A O 1
ATOM 2879 N N . ALA A 1 357 ? 0.409 -19.379 -8.801 1.00 94.62 357 ALA A N 1
ATOM 2880 C CA . ALA A 1 357 ? 1.691 -18.916 -8.277 1.00 94.62 357 ALA A CA 1
ATOM 2881 C C . ALA A 1 357 ? 1.533 -17.655 -7.412 1.00 94.62 357 ALA A C 1
ATOM 2883 O O . ALA A 1 357 ? 2.124 -17.568 -6.342 1.00 94.62 357 ALA A O 1
ATOM 2884 N N . SER A 1 358 ? 0.712 -16.693 -7.837 1.00 93.50 358 SER A N 1
ATOM 2885 C CA . SER A 1 358 ? 0.401 -15.510 -7.032 1.00 93.50 358 SER A CA 1
ATOM 2886 C C . SER A 1 358 ? -0.220 -15.900 -5.692 1.00 93.50 358 SER A C 1
ATOM 2888 O O . SER A 1 358 ? 0.270 -15.449 -4.664 1.00 93.50 358 SER A O 1
ATOM 2890 N N . ASP A 1 359 ? -1.233 -16.768 -5.691 1.00 90.75 359 ASP A N 1
ATOM 2891 C CA . ASP A 1 359 ? -1.969 -17.184 -4.491 1.00 90.75 359 ASP A CA 1
ATOM 2892 C C . ASP A 1 359 ? -1.094 -17.978 -3.513 1.00 90.75 359 ASP A C 1
ATOM 2894 O O . ASP A 1 359 ? -1.188 -17.773 -2.304 1.00 90.75 359 ASP A O 1
ATOM 2898 N N . ALA A 1 360 ? -0.211 -18.844 -4.021 1.00 92.88 360 ALA A N 1
ATOM 2899 C CA . ALA A 1 360 ? 0.707 -19.635 -3.199 1.00 92.88 360 ALA A CA 1
ATOM 2900 C C . ALA A 1 360 ? 1.724 -18.773 -2.432 1.00 92.88 360 ALA A C 1
ATOM 2902 O O . ALA A 1 360 ? 2.194 -19.168 -1.368 1.00 92.88 360 ALA A O 1
ATOM 2903 N N . TRP A 1 361 ? 2.052 -17.595 -2.965 1.00 93.94 361 TRP A N 1
ATOM 2904 C CA . TRP A 1 361 ? 3.105 -16.725 -2.448 1.00 93.94 361 TRP A CA 1
ATOM 2905 C C . TRP A 1 361 ? 2.588 -15.352 -1.996 1.00 93.94 361 TRP A C 1
ATOM 2907 O O . TRP A 1 361 ? 3.388 -14.464 -1.727 1.00 93.94 361 TRP A O 1
ATOM 2917 N N . GLN A 1 362 ? 1.270 -15.139 -1.914 1.00 89.62 362 GLN A N 1
ATOM 2918 C CA . GLN A 1 362 ? 0.660 -13.809 -1.753 1.00 89.62 362 GLN A CA 1
ATOM 2919 C C . GLN A 1 362 ? 0.874 -13.124 -0.398 1.00 89.62 362 GLN A C 1
ATOM 2921 O O . GLN A 1 362 ? 0.687 -11.909 -0.313 1.00 89.62 362 GLN A O 1
ATOM 2926 N N . ASP A 1 363 ? 1.242 -13.899 0.620 1.00 86.38 363 ASP A N 1
ATOM 2927 C CA . ASP A 1 363 ? 1.417 -13.479 2.016 1.00 86.38 363 ASP A CA 1
ATOM 2928 C C . ASP A 1 363 ? 2.833 -13.771 2.540 1.00 86.38 363 ASP A C 1
ATOM 2930 O O . ASP A 1 363 ? 3.104 -13.688 3.733 1.00 86.38 363 ASP A O 1
ATOM 2934 N N . VAL A 1 364 ? 3.750 -14.173 1.659 1.00 90.50 364 VAL A N 1
ATOM 2935 C CA . VAL A 1 364 ? 5.091 -14.597 2.064 1.00 90.50 364 VAL A CA 1
ATOM 2936 C C . VAL A 1 364 ? 6.015 -13.389 2.145 1.00 90.50 364 VAL A C 1
ATOM 2938 O O . VAL A 1 364 ? 6.130 -12.644 1.175 1.00 90.50 364 VAL A O 1
ATOM 2941 N N . PHE A 1 365 ? 6.696 -13.219 3.278 1.00 91.88 365 PHE A N 1
ATOM 2942 C CA . PHE A 1 365 ? 7.746 -12.216 3.448 1.00 91.88 365 PHE A CA 1
ATOM 2943 C C . PHE A 1 365 ? 9.087 -12.722 2.906 1.00 91.88 365 PHE A C 1
ATOM 2945 O O . PHE A 1 365 ? 9.632 -13.734 3.360 1.00 91.88 365 PHE A O 1
ATOM 2952 N N . PHE A 1 366 ? 9.629 -12.000 1.931 1.00 93.81 366 PHE A N 1
ATOM 2953 C CA . PHE A 1 366 ? 10.832 -12.381 1.198 1.00 93.81 366 PHE A CA 1
ATOM 2954 C C . PHE A 1 366 ? 12.104 -11.737 1.732 1.00 93.81 366 PHE A C 1
ATOM 2956 O O . PHE A 1 366 ? 13.183 -12.294 1.548 1.00 93.81 366 PHE A O 1
ATOM 2963 N N . GLY A 1 367 ? 11.998 -10.587 2.389 1.00 93.81 367 GLY A N 1
ATOM 2964 C CA . GLY A 1 367 ? 13.149 -9.888 2.947 1.00 93.81 367 GLY A CA 1
ATOM 2965 C C . GLY A 1 367 ? 12.977 -8.380 2.968 1.00 93.81 367 GLY A C 1
ATOM 2966 O O . GLY A 1 367 ? 11.988 -7.833 2.477 1.00 93.81 367 GLY A O 1
ATOM 2967 N N . THR A 1 368 ? 13.981 -7.704 3.508 1.00 94.94 368 THR A N 1
ATOM 2968 C CA . THR A 1 368 ? 14.004 -6.243 3.622 1.00 94.94 368 THR A CA 1
ATOM 2969 C C . THR A 1 368 ? 15.125 -5.682 2.769 1.00 94.94 368 THR A C 1
ATOM 2971 O O . THR A 1 368 ? 16.259 -6.142 2.848 1.00 94.94 368 THR A O 1
ATOM 2974 N N . LEU A 1 369 ? 14.818 -4.669 1.964 1.00 95.31 369 LEU A N 1
ATOM 2975 C CA . LEU A 1 369 ? 15.810 -3.867 1.260 1.00 95.31 369 LEU A CA 1
ATOM 2976 C C . LEU A 1 369 ? 16.078 -2.592 2.061 1.00 95.31 369 LEU A C 1
ATOM 2978 O O . LEU A 1 369 ? 15.154 -1.806 2.286 1.00 95.31 369 LEU A O 1
ATOM 2982 N N . ALA A 1 370 ? 17.329 -2.375 2.463 1.00 95.38 370 ALA A N 1
ATOM 2983 C CA . ALA A 1 370 ? 17.784 -1.068 2.919 1.00 95.38 370 ALA A CA 1
ATOM 2984 C C . ALA A 1 370 ? 18.198 -0.251 1.691 1.00 95.38 370 ALA A C 1
ATOM 2986 O O . ALA A 1 370 ? 19.153 -0.588 1.000 1.00 95.38 370 ALA A O 1
ATOM 2987 N N . VAL A 1 371 ? 17.460 0.811 1.378 1.00 93.56 371 VAL A N 1
ATOM 2988 C CA . VAL A 1 371 ? 17.791 1.670 0.242 1.00 93.56 371 VAL A CA 1
ATOM 2989 C C . VAL A 1 371 ? 18.800 2.706 0.719 1.00 93.56 371 VAL A C 1
ATOM 2991 O O . VAL A 1 371 ? 18.456 3.660 1.412 1.00 93.56 371 VAL A O 1
ATOM 2994 N N . SER A 1 372 ? 20.059 2.503 0.350 1.00 88.12 372 SER A N 1
ATOM 2995 C CA . SER A 1 372 ? 21.170 3.424 0.614 1.00 88.12 372 SER A CA 1
ATOM 2996 C C . SER A 1 372 ? 21.494 4.299 -0.600 1.00 88.12 372 SER A C 1
ATOM 2998 O O . SER A 1 372 ? 22.151 5.332 -0.461 1.00 88.12 372 SER A O 1
ATOM 3000 N N . LYS A 1 373 ? 21.007 3.917 -1.788 1.00 90.19 373 LYS A N 1
ATOM 3001 C CA . LYS A 1 373 ? 21.413 4.506 -3.063 1.00 90.19 373 LYS A CA 1
ATOM 3002 C C . LYS A 1 373 ? 20.278 4.574 -4.078 1.00 90.19 373 LYS A C 1
ATOM 3004 O O . LYS A 1 373 ? 19.546 3.602 -4.273 1.00 90.19 373 LYS A O 1
ATOM 3009 N N . PHE A 1 374 ? 20.194 5.703 -4.781 1.00 93.38 374 PHE A N 1
ATOM 3010 C CA . PHE A 1 374 ? 19.391 5.842 -5.997 1.00 93.38 374 PHE A CA 1
ATOM 3011 C C . PHE A 1 374 ? 20.271 6.201 -7.186 1.00 93.38 374 PHE A C 1
ATOM 3013 O O . PHE A 1 374 ? 21.180 7.030 -7.090 1.00 93.38 374 PHE A O 1
ATOM 3020 N N . GLN A 1 375 ? 19.940 5.618 -8.330 1.00 92.12 375 GLN A N 1
ATOM 3021 C CA . GLN A 1 375 ? 20.569 5.905 -9.610 1.00 92.12 375 GLN A CA 1
ATOM 3022 C C . GLN A 1 375 ? 19.529 6.441 -10.582 1.00 92.12 375 GLN A C 1
ATOM 3024 O O . GLN A 1 375 ? 18.356 6.070 -10.522 1.00 92.12 375 GLN A O 1
ATOM 3029 N N . VAL A 1 376 ? 19.966 7.306 -11.492 1.00 92.25 376 VAL A N 1
ATOM 3030 C CA . VAL A 1 376 ? 19.157 7.741 -12.628 1.00 92.25 376 VAL A CA 1
ATOM 3031 C C . VAL A 1 376 ? 19.913 7.492 -13.913 1.00 92.25 376 VAL A C 1
ATOM 3033 O O . VAL A 1 376 ? 21.120 7.730 -13.996 1.00 92.25 376 VAL A O 1
ATOM 3036 N N . GLY A 1 377 ? 19.210 7.034 -14.939 1.00 87.56 377 GLY A N 1
ATOM 3037 C CA . GLY A 1 377 ? 19.840 6.879 -16.233 1.00 87.56 377 GLY A CA 1
ATOM 3038 C C . GLY A 1 377 ? 18.979 6.228 -17.290 1.00 87.56 377 GLY A C 1
ATOM 3039 O O . GLY A 1 377 ? 17.787 5.975 -17.103 1.00 87.56 377 GLY A O 1
ATOM 3040 N N . ARG A 1 378 ? 19.630 5.997 -18.428 1.00 88.56 378 ARG A N 1
ATOM 3041 C CA . ARG A 1 378 ? 19.046 5.298 -19.566 1.00 88.56 378 ARG A CA 1
ATOM 3042 C C . ARG A 1 378 ? 18.978 3.813 -19.231 1.00 88.56 378 ARG A C 1
ATOM 3044 O O . ARG A 1 378 ? 20.028 3.199 -19.060 1.00 88.56 378 ARG A O 1
ATOM 3051 N N . SER A 1 379 ? 17.775 3.250 -19.203 1.00 87.50 379 SER A N 1
ATOM 3052 C CA . SER A 1 379 ? 17.512 1.906 -18.675 1.00 87.50 379 SER A CA 1
ATOM 3053 C C . SER A 1 379 ? 16.609 1.078 -19.588 1.00 87.50 379 SER A C 1
ATOM 3055 O O . SER A 1 379 ? 15.764 1.622 -20.302 1.00 87.50 379 SER A O 1
ATOM 3057 N N . SER A 1 380 ? 16.780 -0.244 -19.563 1.00 87.00 380 SER A N 1
ATOM 3058 C CA . SER A 1 380 ? 15.926 -1.225 -20.249 1.00 87.00 380 SER A CA 1
ATOM 3059 C C . SER A 1 380 ? 15.012 -1.941 -19.250 1.00 87.00 380 SER A C 1
ATOM 3061 O O . SER A 1 380 ? 15.163 -1.789 -18.044 1.00 87.00 380 SER A O 1
ATOM 3063 N N . TRP A 1 381 ? 14.085 -2.778 -19.718 1.00 83.50 381 TRP A N 1
ATOM 3064 C CA . TRP A 1 381 ? 13.290 -3.609 -18.803 1.00 83.50 381 TRP A CA 1
ATOM 3065 C C . TRP A 1 381 ? 14.116 -4.686 -18.077 1.00 83.50 381 TRP A C 1
ATOM 3067 O O . TRP A 1 381 ? 13.679 -5.171 -17.031 1.00 83.50 381 TRP A O 1
ATOM 3077 N N . ARG A 1 382 ? 15.274 -5.085 -18.629 1.00 82.75 382 ARG A N 1
ATOM 3078 C CA . ARG A 1 382 ? 16.171 -6.107 -18.058 1.00 82.75 382 ARG A CA 1
ATOM 3079 C C . ARG A 1 382 ? 17.005 -5.571 -16.906 1.00 82.75 382 ARG A C 1
ATOM 3081 O O . ARG A 1 382 ? 17.365 -6.336 -16.015 1.00 82.75 382 ARG A O 1
ATOM 3088 N N . MET A 1 383 ? 17.314 -4.275 -16.955 1.00 87.38 383 MET A N 1
ATOM 3089 C CA . MET A 1 383 ? 18.150 -3.589 -15.972 1.00 87.38 383 MET A CA 1
ATOM 3090 C C . MET A 1 383 ? 19.534 -4.226 -15.805 1.00 87.38 383 MET A C 1
ATOM 3092 O O . MET A 1 383 ? 20.095 -4.232 -14.716 1.00 87.38 383 MET A O 1
ATOM 3096 N N . GLN A 1 384 ? 20.097 -4.780 -16.883 1.00 82.62 384 GLN A N 1
ATOM 3097 C CA . GLN A 1 384 ? 21.473 -5.263 -16.841 1.00 82.62 384 GLN A CA 1
ATOM 3098 C C . GLN A 1 384 ? 22.441 -4.079 -16.704 1.00 82.62 384 GLN A C 1
ATOM 3100 O O . GLN A 1 384 ? 22.276 -3.086 -17.422 1.00 82.62 384 GLN A O 1
ATOM 3105 N N . PRO A 1 385 ? 23.499 -4.187 -15.879 1.00 80.88 385 PRO A N 1
ATOM 3106 C CA . PRO A 1 385 ? 24.506 -3.132 -15.750 1.00 80.88 385 PRO A CA 1
ATOM 3107 C C . PRO A 1 385 ? 25.140 -2.704 -17.082 1.00 80.88 385 PRO A C 1
ATOM 3109 O O . PRO A 1 385 ? 25.478 -1.541 -17.255 1.00 80.88 385 PRO A O 1
ATOM 3112 N N . THR A 1 386 ? 25.259 -3.619 -18.047 1.00 80.75 386 THR A N 1
ATOM 3113 C CA . THR A 1 386 ? 25.785 -3.356 -19.399 1.00 80.75 386 THR A CA 1
ATOM 3114 C C . THR A 1 386 ? 24.836 -2.543 -20.286 1.00 80.75 386 THR A C 1
ATOM 3116 O O . THR A 1 386 ? 25.274 -1.915 -21.248 1.00 80.75 386 THR A O 1
ATOM 3119 N N . GLU A 1 387 ? 23.536 -2.549 -19.989 1.00 78.12 387 GLU A N 1
ATOM 3120 C CA . GLU A 1 387 ? 22.501 -1.845 -20.757 1.00 78.12 387 GLU A CA 1
ATOM 3121 C C . GLU A 1 387 ? 22.123 -0.498 -20.140 1.00 78.12 387 GLU A C 1
ATOM 3123 O O . GLU A 1 387 ? 21.592 0.377 -20.838 1.00 78.12 387 GLU A O 1
ATOM 3128 N N . CYS A 1 388 ? 22.395 -0.353 -18.844 1.00 82.25 388 CYS A N 1
ATOM 3129 C CA . CYS A 1 388 ? 22.123 0.831 -18.055 1.00 82.25 388 CYS A CA 1
ATOM 3130 C C . CYS A 1 388 ? 23.296 1.816 -18.136 1.00 82.25 388 CYS A C 1
ATOM 3132 O O . CYS A 1 388 ? 24.437 1.474 -17.846 1.00 82.25 388 CYS A O 1
ATOM 3134 N N . VAL A 1 389 ? 23.012 3.067 -18.501 1.00 79.12 389 VAL A N 1
ATOM 3135 C CA . VAL A 1 389 ? 23.989 4.166 -18.420 1.00 79.12 389 VAL A CA 1
ATOM 3136 C C . VAL A 1 389 ? 23.500 5.126 -17.354 1.00 79.12 389 VAL A C 1
ATOM 3138 O O . VAL A 1 389 ? 22.543 5.867 -17.598 1.00 79.12 389 VAL A O 1
ATOM 3141 N N . THR A 1 390 ? 24.118 5.077 -16.176 1.00 82.56 390 THR A N 1
ATOM 3142 C CA . THR A 1 390 ? 23.599 5.740 -14.978 1.00 82.56 390 THR A CA 1
ATOM 3143 C C . THR A 1 390 ? 24.563 6.699 -14.321 1.00 82.56 390 THR A C 1
ATOM 3145 O O . THR A 1 390 ? 25.778 6.644 -14.496 1.00 82.56 390 THR A O 1
ATOM 3148 N N . VAL A 1 391 ? 23.968 7.598 -13.545 1.00 82.25 391 VAL A N 1
ATOM 3149 C CA . VAL A 1 391 ? 24.644 8.503 -12.629 1.00 82.25 391 VAL A CA 1
ATOM 3150 C C . VAL A 1 391 ? 24.011 8.324 -11.256 1.00 82.25 391 VAL A C 1
ATOM 3152 O O . VAL A 1 391 ? 22.783 8.262 -11.132 1.00 82.25 391 VAL A O 1
ATOM 3155 N N . ASP A 1 392 ? 24.850 8.266 -10.228 1.00 83.88 392 ASP A N 1
ATOM 3156 C CA . ASP A 1 392 ? 24.382 8.216 -8.850 1.00 83.88 392 ASP A CA 1
ATOM 3157 C C . ASP A 1 392 ? 23.706 9.545 -8.482 1.00 83.88 392 ASP A C 1
ATOM 3159 O O . ASP A 1 392 ? 24.252 10.646 -8.664 1.00 83.88 392 ASP A O 1
ATOM 3163 N N . VAL A 1 393 ? 22.470 9.425 -8.000 1.00 78.56 393 VAL A N 1
ATOM 3164 C CA . VAL A 1 393 ? 21.660 10.549 -7.530 1.00 78.56 393 VAL A CA 1
ATOM 3165 C C . VAL A 1 393 ? 22.000 10.830 -6.079 1.00 78.56 393 VAL A C 1
ATOM 3167 O O . VAL A 1 393 ? 22.257 11.968 -5.722 1.00 78.56 393 VAL A O 1
ATOM 3170 N N . VAL A 1 394 ? 22.029 9.799 -5.247 1.00 82.00 394 VAL A N 1
ATOM 3171 C CA . VAL A 1 394 ? 22.409 9.902 -3.841 1.00 82.00 394 VAL A CA 1
ATOM 3172 C C . VAL A 1 394 ? 22.966 8.558 -3.396 1.00 82.00 394 VAL A C 1
ATOM 3174 O O . VAL A 1 394 ? 22.509 7.518 -3.871 1.00 82.00 394 VAL A O 1
ATOM 3177 N N . GLU A 1 395 ? 23.937 8.596 -2.493 1.00 71.81 395 GLU A N 1
ATOM 3178 C CA . GLU A 1 395 ? 24.500 7.431 -1.820 1.00 71.81 395 GLU A CA 1
ATOM 3179 C C . GLU A 1 395 ? 24.742 7.816 -0.359 1.00 71.81 395 GLU A C 1
ATOM 3181 O O . GLU A 1 395 ? 25.420 8.807 -0.073 1.00 71.81 395 GLU A O 1
ATOM 3186 N N . ASN A 1 396 ? 24.121 7.088 0.565 1.00 66.50 396 ASN A N 1
ATOM 3187 C CA . ASN A 1 396 ? 24.231 7.341 1.992 1.00 66.50 396 ASN A CA 1
ATOM 3188 C C . ASN A 1 396 ? 25.193 6.319 2.612 1.00 66.50 396 ASN A C 1
ATOM 3190 O O . ASN A 1 396 ? 24.848 5.153 2.767 1.00 66.50 396 ASN A O 1
ATOM 3194 N N . ASN A 1 397 ? 26.404 6.758 2.967 1.00 55.59 397 ASN A N 1
ATOM 3195 C CA . ASN A 1 397 ? 27.501 5.882 3.410 1.00 55.59 397 ASN A CA 1
ATOM 3196 C C . ASN A 1 397 ? 27.454 5.490 4.901 1.00 55.59 397 ASN A C 1
ATOM 3198 O O . ASN A 1 397 ? 28.465 5.046 5.445 1.00 55.59 397 ASN A O 1
ATOM 3202 N N . TRP A 1 398 ? 26.322 5.662 5.587 1.00 47.12 398 TRP A N 1
ATOM 3203 C CA . TRP A 1 398 ? 26.193 5.250 6.989 1.00 47.12 398 TRP A CA 1
ATOM 3204 C C . TRP A 1 398 ? 25.994 3.732 7.060 1.00 47.12 398 TRP A C 1
ATOM 3206 O O . TRP A 1 398 ? 24.868 3.245 6.993 1.00 47.12 398 TRP A O 1
ATOM 3216 N N . ARG A 1 399 ? 27.110 3.003 7.143 1.00 39.72 399 ARG A N 1
ATOM 3217 C CA . ARG A 1 399 ? 27.165 1.605 7.586 1.00 39.72 399 ARG A CA 1
ATOM 3218 C C . ARG A 1 399 ? 27.492 1.528 9.066 1.00 39.72 399 ARG A C 1
ATOM 3220 O O . ARG A 1 399 ? 28.369 2.309 9.503 1.00 39.72 399 ARG A O 1
#